Protein AF-A0A3B5M0T9-F1 (afdb_monomer)

pLDDT: mean 78.33, std 21.64, range [29.56, 98.56]

Organism: NCBI:txid32473

Secondary structure (DSSP, 8-state):
-PPP--------PPPPP--BTTB-TTTS-HHHHHHHHHHHHHHHHHHHHHHHHHHHHHHHHHHHHHHHHHHHHHHHHHHHHHHHHHHHHHHHHHHHHHHHHHHHHHHHHHHHHHHHHHHHHHHHHHHHHHHHHHHHHHHHHHHHHHHHHHHHHH---TTHHHHHHHHHHHHHHHHHHHHHHHHHHHHHHHHHHHHHHHHHHHHHHHHHHHHHHHHHHHHHHHHHHHHHHHHHHHHHHHHHHHHHHHHHHHHHHHHHHHHHHHHHHHHHHHHHHHHHHHHHHHHHHHHHHHHHHHTSTTS-HHHHHHHHHHHHHHS-SS--------------------------------------HHHHHHHHHHHHHHHHHHHHTT-----

Mean predicted aligned error: 23.21 Å

Radius of gyration: 61.76 Å; Cα contacts (8 Å, |Δi|>4): 15; chains: 1; bounding box: 121×86×179 Å

InterPro domains:
  IPR039308 Growth arrest-specific protein 8 [PTHR31543] (4-188)

Structure (mmCIF, N/CA/C/O backbone):
data_AF-A0A3B5M0T9-F1
#
_entry.id   AF-A0A3B5M0T9-F1
#
loop_
_atom_site.group_PDB
_atom_site.id
_atom_site.type_symbol
_atom_site.label_atom_id
_atom_site.label_alt_id
_atom_site.label_comp_id
_atom_site.label_asym_id
_atom_site.label_entity_id
_atom_site.label_seq_id
_atom_site.pdbx_PDB_ins_code
_atom_site.Cartn_x
_atom_site.Cartn_y
_atom_site.Cartn_z
_atom_site.occupancy
_atom_site.B_iso_or_equiv
_atom_site.auth_seq_id
_atom_site.auth_comp_id
_atom_site.auth_asym_id
_atom_site.auth_atom_id
_atom_site.pdbx_PDB_model_num
ATOM 1 N N . GLN A 1 1 ? -39.068 -48.447 24.655 1.00 39.44 1 GLN A N 1
ATOM 2 C CA . GLN A 1 1 ? -39.473 -49.274 25.814 1.00 39.44 1 GLN A CA 1
ATOM 3 C C . GLN A 1 1 ? -38.572 -48.932 26.994 1.00 39.44 1 GLN A C 1
ATOM 5 O O . GLN A 1 1 ? -37.366 -49.069 26.836 1.00 39.44 1 GLN A O 1
ATOM 10 N N . PRO A 1 2 ? -39.105 -48.484 28.140 1.00 36.34 2 PRO A N 1
ATOM 11 C CA . PRO A 1 2 ? -38.368 -48.471 29.402 1.00 36.34 2 PRO A CA 1
ATOM 12 C C . PRO A 1 2 ? -38.623 -49.786 30.171 1.00 36.34 2 PRO A C 1
ATOM 14 O O . PRO A 1 2 ? -39.721 -50.342 30.050 1.00 36.34 2 PRO A O 1
ATOM 17 N N . PRO A 1 3 ? -37.675 -50.313 30.967 1.00 46.03 3 PRO A N 1
ATOM 18 C CA . PRO A 1 3 ? -37.951 -51.479 31.792 1.00 46.03 3 PRO A CA 1
ATOM 19 C C . PRO A 1 3 ? -38.634 -51.064 33.103 1.00 46.03 3 PRO A C 1
ATOM 21 O O . PRO A 1 3 ? -38.189 -50.158 33.807 1.00 46.03 3 PRO A O 1
ATOM 24 N N . LYS A 1 4 ? -39.728 -51.766 33.414 1.00 44.84 4 LYS A N 1
ATOM 25 C CA . LYS A 1 4 ? -40.426 -51.757 34.705 1.00 44.84 4 LYS A CA 1
ATOM 26 C C . LYS A 1 4 ? -39.554 -52.436 35.769 1.00 44.84 4 LYS A C 1
ATOM 28 O O . LYS A 1 4 ? -38.930 -53.454 35.477 1.00 44.84 4 LYS A O 1
ATOM 33 N N . LYS A 1 5 ? -39.555 -51.912 36.999 1.00 39.69 5 LYS A N 1
ATOM 34 C CA . LYS A 1 5 ? -39.024 -52.598 38.187 1.00 39.69 5 LYS A CA 1
ATOM 35 C C . LYS A 1 5 ? -40.003 -52.497 39.353 1.00 39.69 5 LYS A C 1
ATOM 37 O O . LYS A 1 5 ? -40.693 -51.495 39.507 1.00 39.69 5 LYS A O 1
ATOM 42 N N . ASP A 1 6 ? -40.040 -53.590 40.100 1.00 37.34 6 ASP A N 1
ATOM 43 C CA . ASP A 1 6 ? -41.133 -54.104 40.919 1.00 37.34 6 ASP A CA 1
ATOM 44 C C . ASP A 1 6 ? -41.536 -53.282 42.150 1.00 37.34 6 ASP A C 1
ATOM 46 O O . ASP A 1 6 ? -40.709 -52.732 42.881 1.00 37.34 6 ASP A O 1
ATOM 50 N N . GLU A 1 7 ? -42.841 -53.311 42.427 1.00 42.09 7 GLU A N 1
ATOM 51 C CA . GLU A 1 7 ? -43.464 -52.834 43.658 1.00 42.09 7 GLU A CA 1
ATOM 52 C C . GLU A 1 7 ? -43.089 -53.729 44.852 1.00 42.09 7 GLU A C 1
ATOM 54 O O . GLU A 1 7 ? -43.597 -54.839 45.022 1.00 42.09 7 GLU A O 1
ATOM 59 N N . LYS A 1 8 ? -42.246 -53.215 45.753 1.00 40.34 8 LYS A N 1
ATOM 60 C CA . LYS A 1 8 ? -42.152 -53.710 47.134 1.00 40.34 8 LYS A CA 1
ATOM 61 C C . LYS A 1 8 ? -43.022 -52.845 48.046 1.00 40.34 8 LYS A C 1
ATOM 63 O O . LYS A 1 8 ? -42.644 -51.730 48.397 1.00 40.34 8 LYS A O 1
ATOM 68 N N . LYS A 1 9 ? -44.160 -53.397 48.487 1.00 43.31 9 LYS A N 1
ATOM 69 C CA . LYS A 1 9 ? -44.958 -52.890 49.618 1.00 43.31 9 LYS A CA 1
ATOM 70 C C . LYS A 1 9 ? -44.089 -52.832 50.883 1.00 43.31 9 LYS A C 1
ATOM 72 O O . LYS A 1 9 ? -43.804 -53.866 51.486 1.00 43.31 9 LYS A O 1
ATOM 77 N N . LYS A 1 10 ? -43.689 -51.628 51.302 1.00 36.34 10 LYS A N 1
ATOM 78 C CA . LYS A 1 10 ? -43.178 -51.353 52.654 1.00 36.34 10 LYS A CA 1
ATOM 79 C C . LYS A 1 10 ? -44.333 -50.896 53.549 1.00 36.34 10 LYS A C 1
ATOM 81 O O . LYS A 1 10 ? -45.145 -50.069 53.143 1.00 36.34 10 LYS A O 1
ATOM 86 N N . LYS A 1 11 ? -44.394 -51.483 54.750 1.00 38.44 11 LYS A N 1
ATOM 87 C CA . LYS A 1 11 ? -45.299 -51.135 55.854 1.00 38.44 11 LYS A CA 1
ATOM 88 C C . LYS A 1 11 ? -45.289 -49.623 56.103 1.00 38.44 11 LYS A C 1
ATOM 90 O O . LYS A 1 11 ? -44.222 -49.019 56.109 1.00 38.44 11 LYS A O 1
ATOM 95 N N . ALA A 1 12 ? -46.472 -49.057 56.341 1.00 41.97 12 ALA A N 1
ATOM 96 C CA . ALA A 1 12 ? -46.641 -47.701 56.843 1.00 41.97 12 ALA A CA 1
ATOM 97 C C . ALA A 1 12 ? -46.061 -47.622 58.262 1.00 41.97 12 ALA A C 1
ATOM 99 O O . ALA A 1 12 ? -46.715 -47.966 59.243 1.00 41.97 12 ALA A O 1
ATOM 100 N N . GLU A 1 13 ? -44.793 -47.243 58.343 1.00 41.12 13 GLU A N 1
ATOM 101 C CA . GLU A 1 13 ? -44.159 -46.789 59.570 1.00 41.12 13 GLU A CA 1
ATOM 102 C C . GLU A 1 13 ? -44.749 -45.410 59.881 1.00 41.12 13 GLU A C 1
ATOM 104 O O . GLU A 1 13 ? -44.793 -44.536 59.008 1.00 41.12 13 GLU A O 1
ATOM 109 N N . ALA A 1 14 ? -45.330 -45.266 61.074 1.00 46.41 14 ALA A N 1
ATOM 110 C CA . ALA A 1 14 ? -45.987 -44.044 61.510 1.00 46.41 14 ALA A CA 1
ATOM 111 C C . ALA A 1 14 ? -45.016 -42.871 61.334 1.00 46.41 14 ALA A C 1
ATOM 113 O O . ALA A 1 14 ? -43.938 -42.860 61.927 1.00 46.41 14 ALA A O 1
ATOM 114 N N . LYS A 1 15 ? -45.383 -41.915 60.469 1.00 50.50 15 LYS A N 1
ATOM 115 C CA . LYS A 1 15 ? -44.594 -40.702 60.260 1.00 50.50 15 LYS A CA 1
ATOM 116 C C . LYS A 1 15 ? -44.377 -40.044 61.628 1.00 50.50 15 LYS A C 1
ATOM 118 O O . LYS A 1 15 ? -45.368 -39.881 62.347 1.00 50.50 15 LYS A O 1
ATOM 123 N N . PRO A 1 16 ? -43.136 -39.674 61.990 1.00 50.69 16 PRO A N 1
ATOM 124 C CA . PRO A 1 16 ? -42.907 -38.876 63.185 1.00 50.69 16 PRO A CA 1
ATOM 125 C C . PRO A 1 16 ? -43.795 -37.626 63.110 1.00 50.69 16 PRO A C 1
ATOM 127 O O . PRO A 1 16 ? -44.024 -37.123 62.001 1.00 50.69 16 PRO A O 1
ATOM 130 N N . PRO A 1 17 ? -44.348 -37.159 64.243 1.00 48.53 17 PRO A N 1
ATOM 131 C CA . PRO A 1 17 ? -45.234 -36.005 64.252 1.00 48.53 17 PRO A CA 1
ATOM 132 C C . PRO A 1 17 ? -44.528 -34.842 63.556 1.00 48.53 17 PRO A C 1
ATOM 134 O O . PRO A 1 17 ? -43.389 -34.512 63.887 1.00 48.53 17 PRO A O 1
ATOM 137 N N . THR A 1 18 ? -45.174 -34.277 62.533 1.00 52.78 18 THR A N 1
ATOM 138 C CA . THR A 1 18 ? -44.643 -33.126 61.804 1.00 52.78 18 THR A CA 1
ATOM 139 C C . THR A 1 18 ? -44.602 -31.949 62.769 1.00 52.78 18 THR A C 1
ATOM 141 O O . THR A 1 18 ? -45.616 -31.295 62.996 1.00 52.78 18 THR A O 1
ATOM 144 N N . LEU A 1 19 ? -43.439 -31.728 63.371 1.00 52.44 19 LEU A N 1
ATOM 145 C CA . LEU A 1 19 ? -43.181 -30.594 64.242 1.00 52.44 19 LEU A CA 1
ATOM 146 C C . LEU A 1 19 ? -43.161 -29.334 63.380 1.00 52.44 19 LEU A C 1
ATOM 148 O O . LEU A 1 19 ? -42.317 -29.185 62.497 1.00 52.44 19 LEU A O 1
ATOM 152 N N . ILE A 1 20 ? -44.095 -28.429 63.644 1.00 56.22 20 ILE A N 1
ATOM 153 C CA . ILE A 1 20 ? -44.078 -27.074 63.101 1.00 56.22 20 ILE A CA 1
ATOM 154 C C . ILE A 1 20 ? -43.454 -26.206 64.195 1.00 56.22 20 ILE A C 1
ATOM 156 O O . ILE A 1 20 ? -44.037 -26.059 65.264 1.00 56.22 20 ILE A O 1
ATOM 160 N N . ASN A 1 21 ? -42.237 -25.698 63.972 1.00 55.41 21 ASN A N 1
ATOM 161 C CA . ASN A 1 21 ? -41.484 -24.908 64.963 1.00 55.41 21 ASN A CA 1
ATOM 162 C C . ASN A 1 21 ? -41.325 -25.573 66.355 1.00 55.41 21 ASN A C 1
ATOM 164 O O . ASN A 1 21 ? -41.236 -24.887 67.367 1.00 55.41 21 ASN A O 1
ATOM 168 N N . GLY A 1 22 ? -41.266 -26.906 66.424 1.00 57.78 22 GLY A N 1
ATOM 169 C CA . GLY A 1 22 ? -41.031 -27.628 67.684 1.00 57.78 22 GLY A CA 1
ATOM 170 C C . GLY A 1 22 ? -42.269 -27.883 68.557 1.00 57.78 22 GLY A C 1
ATOM 171 O O . GLY A 1 22 ? -42.103 -28.429 69.642 1.00 57.78 22 GLY A O 1
ATOM 172 N N . LEU A 1 23 ? -43.483 -27.563 68.088 1.00 53.47 23 LEU A N 1
ATOM 173 C CA . LEU A 1 23 ? -44.752 -27.838 68.785 1.00 53.47 23 LEU A CA 1
ATOM 174 C C . LEU A 1 23 ? -45.570 -28.938 68.086 1.00 53.47 23 LEU A C 1
ATOM 176 O O . LEU A 1 23 ? -45.507 -29.100 66.860 1.00 53.47 23 LEU A O 1
ATOM 180 N N . THR A 1 24 ? -46.329 -29.707 68.877 1.00 53.75 24 THR A N 1
ATOM 181 C CA . THR A 1 24 ? -47.258 -30.737 68.378 1.00 53.75 24 THR A CA 1
ATOM 182 C C . THR A 1 24 ? -48.532 -30.101 67.823 1.00 53.75 24 THR A C 1
ATOM 184 O O . THR A 1 24 ? -48.892 -28.991 68.198 1.00 53.75 24 THR A O 1
ATOM 187 N N . LYS A 1 25 ? -49.233 -30.791 66.912 1.00 56.75 25 LYS A N 1
ATOM 188 C CA . LYS A 1 25 ? -50.404 -30.263 66.181 1.00 56.75 25 LYS A CA 1
ATOM 189 C C . LYS A 1 25 ? -51.558 -29.844 67.106 1.00 56.75 25 LYS A C 1
ATOM 191 O O . LYS A 1 25 ? -52.419 -29.075 66.687 1.00 56.75 25 LYS A O 1
ATOM 196 N N . GLU A 1 26 ? -51.567 -30.366 68.330 1.00 53.19 26 GLU A N 1
ATOM 197 C CA . GLU A 1 26 ? -52.541 -30.093 69.382 1.00 53.19 26 GLU A CA 1
ATOM 198 C C . GLU A 1 26 ? -52.205 -28.861 70.259 1.00 53.19 26 GLU A C 1
ATOM 200 O O . GLU A 1 26 ? -53.094 -28.371 70.952 1.00 53.19 26 GLU A O 1
ATOM 205 N N . GLU A 1 27 ? -50.975 -28.326 70.213 1.00 54.66 27 GLU A N 1
ATOM 206 C CA . GLU A 1 27 ? -50.502 -27.202 71.058 1.00 54.66 27 GLU A CA 1
ATOM 207 C C . GLU A 1 27 ? -50.387 -25.860 70.311 1.00 54.66 27 GLU A C 1
ATOM 209 O O . GLU A 1 27 ? -50.176 -24.815 70.925 1.00 54.66 27 GLU A O 1
ATOM 214 N N . ILE A 1 28 ? -50.529 -25.876 68.984 1.00 56.69 28 ILE A N 1
ATOM 215 C CA . ILE A 1 28 ? -50.395 -24.695 68.124 1.00 56.69 28 ILE A CA 1
ATOM 216 C C . ILE A 1 28 ? -51.735 -23.956 68.106 1.00 56.69 28 ILE A C 1
ATOM 218 O O . ILE A 1 28 ? -52.743 -24.503 67.646 1.00 56.69 28 ILE A O 1
ATOM 222 N N . SER A 1 29 ? -51.771 -22.715 68.601 1.00 72.06 29 SER A N 1
ATOM 223 C CA . SER A 1 29 ? -52.989 -21.902 68.508 1.00 72.06 29 SER A CA 1
ATOM 224 C C . SER A 1 29 ? -53.361 -21.693 67.031 1.00 72.06 29 SER A C 1
ATOM 226 O O . SER A 1 29 ? -52.497 -21.701 66.150 1.00 72.06 29 SER A O 1
ATOM 228 N N . ARG A 1 30 ? -54.654 -21.505 66.730 1.00 77.25 30 ARG A N 1
ATOM 229 C CA . ARG A 1 30 ? -55.126 -21.245 65.354 1.00 77.25 30 ARG A CA 1
ATOM 230 C C . ARG A 1 30 ? -54.330 -20.114 64.686 1.00 77.25 30 ARG A C 1
ATOM 232 O O . ARG A 1 30 ? -53.939 -20.244 63.532 1.00 77.25 30 ARG A O 1
ATOM 239 N N . GLU A 1 31 ? -54.046 -19.071 65.453 1.00 76.88 31 GLU A N 1
ATOM 240 C CA . GLU A 1 31 ? -53.288 -17.887 65.049 1.00 76.88 31 GLU A CA 1
ATOM 241 C C . GLU A 1 31 ? -51.820 -18.221 64.721 1.00 76.88 31 GLU A C 1
ATOM 243 O O . GLU A 1 31 ? -51.307 -17.830 63.680 1.00 76.88 31 GLU A O 1
ATOM 248 N N . GLN A 1 32 ? -51.163 -19.071 65.518 1.00 81.31 32 GLN A N 1
ATOM 249 C CA . GLN A 1 32 ? -49.795 -19.529 65.242 1.00 81.31 32 GLN A CA 1
ATOM 250 C C . GLN A 1 32 ? -49.684 -20.389 63.969 1.00 81.31 32 GLN A C 1
ATOM 252 O O . GLN A 1 32 ? -48.654 -20.364 63.285 1.00 81.31 32 GLN A O 1
ATOM 257 N N . ILE A 1 33 ? -50.729 -21.159 63.641 1.00 81.12 33 ILE A N 1
ATOM 258 C CA . ILE A 1 33 ? -50.804 -21.917 62.382 1.00 81.12 33 ILE A CA 1
ATOM 259 C C . ILE A 1 33 ? -51.010 -20.963 61.202 1.00 81.12 33 ILE A C 1
ATOM 261 O O . ILE A 1 33 ? -50.338 -21.120 60.181 1.00 81.12 33 ILE A O 1
ATOM 265 N N . GLU A 1 34 ? -51.912 -19.988 61.329 1.00 83.50 34 GLU A N 1
ATOM 266 C CA . GLU A 1 34 ? -52.160 -18.964 60.305 1.00 83.50 34 GLU A CA 1
ATOM 267 C C . GLU A 1 34 ? -50.880 -18.173 59.999 1.00 83.50 34 GLU A C 1
ATOM 269 O O . GLU A 1 34 ? -50.472 -18.097 58.838 1.00 83.50 34 GLU A O 1
ATOM 274 N N . ASP A 1 35 ? -50.160 -17.736 61.028 1.00 87.38 35 ASP A N 1
ATOM 275 C CA . ASP A 1 35 ? -48.858 -17.079 60.904 1.00 87.38 35 ASP A CA 1
ATOM 276 C C . ASP A 1 35 ? -47.802 -17.957 60.222 1.00 87.38 35 ASP A C 1
ATOM 278 O O . ASP A 1 35 ? -47.012 -17.488 59.400 1.00 87.38 35 ASP A O 1
ATOM 282 N N . HIS A 1 36 ? -47.757 -19.254 60.540 1.00 85.06 36 HIS A N 1
ATOM 283 C CA . HIS A 1 36 ? -46.824 -20.169 59.882 1.00 85.06 36 HIS A CA 1
ATOM 284 C C . HIS A 1 36 ? -47.163 -20.360 58.398 1.00 85.06 36 HIS A C 1
ATOM 286 O O . HIS A 1 36 ? -46.260 -20.417 57.563 1.00 85.06 36 HIS A O 1
ATOM 292 N N . VAL A 1 37 ? -48.453 -20.411 58.054 1.00 88.31 37 VAL A N 1
ATOM 293 C CA . VAL A 1 37 ? -48.914 -20.463 56.659 1.00 88.31 37 VAL A CA 1
ATOM 294 C C . VAL A 1 37 ? -48.523 -19.190 55.909 1.00 88.31 37 VAL A C 1
ATOM 296 O O . VAL A 1 37 ? -48.072 -19.292 54.767 1.00 88.31 37 VAL A O 1
ATOM 299 N N . VAL A 1 38 ? -48.647 -18.015 56.533 1.00 92.88 38 VAL A N 1
ATOM 300 C CA . VAL A 1 38 ? -48.201 -16.740 55.948 1.00 92.88 38 VAL A CA 1
ATOM 301 C C . VAL A 1 38 ? -46.690 -16.757 55.713 1.00 92.88 38 VAL A C 1
ATOM 303 O O . VAL A 1 38 ? -46.263 -16.585 54.572 1.00 92.88 38 VAL A O 1
ATOM 306 N N . ARG A 1 39 ? -45.883 -17.102 56.727 1.00 91.12 39 ARG A N 1
ATOM 307 C CA . ARG A 1 39 ? -44.417 -17.199 56.583 1.00 91.12 39 ARG A CA 1
ATOM 308 C C . ARG A 1 39 ? -43.992 -18.159 55.472 1.00 91.12 39 ARG A C 1
ATOM 310 O O . ARG A 1 39 ? -43.078 -17.853 54.714 1.00 91.12 39 ARG A O 1
ATOM 317 N N . LEU A 1 40 ? -44.643 -19.316 55.348 1.00 92.94 40 LEU A N 1
ATOM 318 C CA . LEU A 1 40 ? -44.335 -20.277 54.283 1.00 92.94 40 LEU A CA 1
ATOM 319 C C . LEU A 1 40 ? -44.684 -19.745 52.888 1.00 92.94 40 LEU A C 1
ATOM 321 O O . LEU A 1 40 ? -43.959 -20.040 51.939 1.00 92.94 40 LEU A O 1
ATOM 325 N N . ARG A 1 41 ? -45.769 -18.973 52.748 1.00 94.81 41 ARG A N 1
ATOM 326 C CA . ARG A 1 41 ? -46.121 -18.318 51.477 1.00 94.81 41 ARG A CA 1
ATOM 327 C C . ARG A 1 41 ? -45.097 -17.258 51.108 1.00 94.81 41 ARG A C 1
ATOM 329 O O . ARG A 1 41 ? -44.610 -17.275 49.988 1.00 94.81 41 ARG A O 1
ATOM 336 N N . GLU A 1 42 ? -44.704 -16.425 52.065 1.00 94.69 42 GLU A N 1
ATOM 337 C CA . GLU A 1 42 ? -43.664 -15.417 51.853 1.00 94.69 42 GLU A CA 1
ATOM 338 C C . GLU A 1 42 ? -42.322 -16.043 51.462 1.00 94.69 42 GLU A C 1
ATOM 340 O O . GLU A 1 42 ? -41.666 -15.561 50.546 1.00 94.69 42 GLU A O 1
ATOM 345 N N . VAL A 1 43 ? -41.906 -17.132 52.122 1.00 94.81 43 VAL A N 1
ATOM 346 C CA . VAL A 1 43 ? -40.688 -17.865 51.735 1.00 94.81 43 VAL A CA 1
ATOM 347 C C . VAL A 1 43 ? -40.832 -18.441 50.326 1.00 94.81 43 VAL A C 1
ATOM 349 O O . VAL A 1 43 ? -39.910 -18.319 49.530 1.00 94.81 43 VAL A O 1
ATOM 352 N N . LEU A 1 44 ? -41.982 -19.030 49.987 1.00 95.38 44 LEU A N 1
ATOM 353 C CA . LEU A 1 44 ? -42.216 -19.578 48.651 1.00 95.38 44 LEU A CA 1
ATOM 354 C C . LEU A 1 44 ? -42.177 -18.498 47.562 1.00 95.38 44 LEU A C 1
ATOM 356 O O . LEU A 1 44 ? -41.647 -18.751 46.481 1.00 95.38 44 LEU A O 1
ATOM 360 N N . ASP A 1 45 ? -42.752 -17.328 47.827 1.00 94.94 45 ASP A N 1
ATOM 361 C CA . ASP A 1 45 ? -42.770 -16.219 46.877 1.00 94.94 45 ASP A CA 1
ATOM 362 C C . ASP A 1 45 ? -41.373 -15.596 46.729 1.00 94.94 45 ASP A C 1
ATOM 364 O O . ASP A 1 45 ? -40.925 -15.429 45.595 1.00 94.94 45 ASP A O 1
ATOM 368 N N . ARG A 1 46 ? -40.609 -15.433 47.820 1.00 96.00 46 ARG A N 1
ATOM 369 C CA . ARG A 1 46 ? -39.182 -15.051 47.756 1.00 96.00 46 ARG A CA 1
ATOM 370 C C . ARG A 1 46 ? -38.348 -16.035 46.929 1.00 96.00 46 ARG A C 1
ATOM 372 O O . ARG A 1 46 ? -37.633 -15.632 46.021 1.00 96.00 46 ARG A O 1
ATOM 379 N N . GLU A 1 47 ? -38.497 -17.338 47.159 1.00 94.94 47 GLU A N 1
ATOM 380 C CA . GLU A 1 47 ? -37.793 -18.384 46.393 1.00 94.94 47 GLU A CA 1
ATOM 381 C C . GLU A 1 47 ? -38.176 -18.387 44.898 1.00 94.94 47 GLU A C 1
ATOM 383 O O . GLU A 1 47 ? -37.382 -18.747 44.020 1.00 94.94 47 GLU A O 1
ATOM 388 N N . ARG A 1 48 ? -39.417 -18.003 44.568 1.00 95.94 48 ARG A N 1
ATOM 389 C CA . ARG A 1 48 ? -39.857 -17.831 43.174 1.00 95.94 48 ARG A CA 1
ATOM 390 C C . ARG A 1 48 ? -39.225 -16.601 42.536 1.00 95.94 48 ARG A C 1
ATOM 392 O O . ARG A 1 48 ? -38.799 -16.696 41.383 1.00 95.94 48 ARG A O 1
ATOM 399 N N . GLU A 1 49 ? -39.165 -15.490 43.262 1.00 95.75 49 GLU A N 1
ATOM 400 C CA . GLU A 1 49 ? -38.516 -14.251 42.827 1.00 95.75 49 GLU A CA 1
ATOM 401 C C . GLU A 1 49 ? -37.018 -14.467 42.598 1.00 95.75 49 GLU A C 1
ATOM 403 O O . GLU A 1 49 ? -36.515 -14.131 41.528 1.00 95.75 49 GLU A O 1
ATOM 408 N N . GLU A 1 50 ? -36.326 -15.133 43.524 1.00 94.81 50 GLU A N 1
ATOM 409 C CA . GLU A 1 50 ? -34.906 -15.469 43.383 1.00 94.81 50 GLU A CA 1
ATOM 410 C C . GLU A 1 50 ? -34.653 -16.360 42.164 1.00 94.81 50 GLU A C 1
ATOM 412 O O . GLU A 1 50 ? -33.773 -16.080 41.348 1.00 94.81 50 GLU A O 1
ATOM 417 N N . ARG A 1 51 ? -35.465 -17.405 41.962 1.00 95.31 51 ARG A N 1
ATOM 418 C CA . ARG A 1 51 ? -35.351 -18.258 40.768 1.00 95.31 51 ARG A CA 1
ATOM 419 C C . ARG A 1 51 ? -35.549 -17.464 39.477 1.00 95.31 51 ARG A C 1
ATOM 421 O O . ARG A 1 51 ? -34.837 -17.712 38.505 1.00 95.31 51 ARG A O 1
ATOM 428 N N . ASN A 1 52 ? -36.524 -16.556 39.450 1.00 97.69 52 ASN A N 1
ATOM 429 C CA . ASN A 1 52 ? -36.774 -15.691 38.299 1.00 97.69 52 ASN A CA 1
ATOM 430 C C . ASN A 1 52 ? -35.574 -14.765 38.043 1.00 97.69 52 ASN A C 1
ATOM 432 O O . ASN A 1 52 ? -35.084 -14.690 36.919 1.00 97.69 52 ASN A O 1
ATOM 436 N N . TYR A 1 53 ? -35.032 -14.160 39.098 1.00 97.88 53 TYR A N 1
ATOM 437 C CA . TYR A 1 53 ? -33.844 -13.319 39.020 1.00 97.88 53 TYR A CA 1
ATOM 438 C C . TYR A 1 53 ? -32.637 -14.072 38.438 1.00 97.88 53 TYR A C 1
ATOM 440 O O . TYR A 1 53 ? -32.040 -13.627 37.457 1.00 97.88 53 TYR A O 1
ATOM 448 N N . PHE A 1 54 ? -32.313 -15.258 38.964 1.00 97.06 54 PHE A N 1
ATOM 449 C CA . PHE A 1 54 ? -31.191 -16.056 38.453 1.00 97.06 54 PHE A CA 1
ATOM 450 C C . PHE A 1 54 ? -31.415 -16.563 37.025 1.00 97.06 54 PHE A C 1
ATOM 452 O O . PHE A 1 54 ? -30.457 -16.718 36.267 1.00 97.06 54 PHE A O 1
ATOM 459 N N . GLN A 1 55 ? -32.668 -16.814 36.639 1.00 97.56 55 GLN A N 1
ATOM 460 C CA . GLN A 1 55 ? -33.024 -17.143 35.261 1.00 97.56 55 GLN A CA 1
ATOM 461 C C . GLN A 1 55 ? -32.694 -15.979 34.318 1.00 97.56 55 GLN A C 1
ATOM 463 O O . GLN A 1 55 ? -32.016 -16.199 33.316 1.00 97.56 55 GLN A O 1
ATOM 468 N N . LEU A 1 56 ? -33.120 -14.759 34.658 1.00 97.75 56 LEU A N 1
ATOM 469 C CA . LEU A 1 56 ? -32.846 -13.562 33.861 1.00 97.75 56 LEU A CA 1
ATOM 470 C C . LEU A 1 56 ? -31.346 -13.271 33.764 1.00 97.75 56 LEU A C 1
ATOM 472 O O . LEU A 1 56 ? -30.850 -12.986 32.676 1.00 97.75 56 LEU A O 1
ATOM 476 N N . GLU A 1 57 ? -30.609 -13.397 34.869 1.00 97.75 57 GLU A N 1
ATOM 477 C CA . GLU A 1 57 ? -29.154 -13.214 34.854 1.00 97.75 57 GLU A CA 1
ATOM 478 C C . GLU A 1 57 ? -28.450 -14.279 34.005 1.00 97.75 57 GLU A C 1
ATOM 480 O O . GLU A 1 57 ? -27.543 -13.958 33.235 1.00 97.75 57 GLU A O 1
ATOM 485 N N . ARG A 1 58 ? -28.902 -15.538 34.044 1.00 97.62 58 ARG A N 1
ATOM 486 C CA . ARG A 1 58 ? -28.377 -16.573 33.145 1.00 97.62 58 ARG A CA 1
ATOM 487 C C . ARG A 1 58 ? -28.649 -16.242 31.680 1.00 97.62 58 ARG A C 1
ATOM 489 O O . ARG A 1 58 ? -27.734 -16.365 30.869 1.00 97.62 58 ARG A O 1
ATOM 496 N N . ASP A 1 59 ? -29.871 -15.845 31.340 1.00 98.25 59 ASP A N 1
ATOM 497 C CA . ASP A 1 59 ? -30.251 -15.544 29.955 1.00 98.25 59 ASP A CA 1
ATOM 498 C C . ASP A 1 59 ? -29.479 -14.321 29.432 1.00 98.25 59 ASP A C 1
ATOM 500 O O . ASP A 1 59 ? -29.004 -14.309 28.295 1.00 98.25 59 ASP A O 1
ATOM 504 N N . LYS A 1 60 ? -29.240 -13.333 30.299 1.00 98.25 60 LYS A N 1
ATOM 505 C CA . LYS A 1 60 ? -28.379 -12.180 30.021 1.00 98.25 60 LYS A CA 1
ATOM 506 C C . LYS A 1 60 ? -26.933 -12.599 29.755 1.00 98.25 60 LYS A C 1
ATOM 508 O O . LYS A 1 60 ? -26.386 -12.236 28.714 1.00 98.25 60 LYS A O 1
ATOM 513 N N . ILE A 1 61 ? -26.329 -13.409 30.629 1.00 98.06 61 ILE A N 1
ATOM 514 C CA . ILE A 1 61 ? -24.968 -13.940 30.429 1.00 98.06 61 ILE A CA 1
ATOM 515 C C . ILE A 1 61 ? -24.883 -14.763 29.137 1.00 98.06 6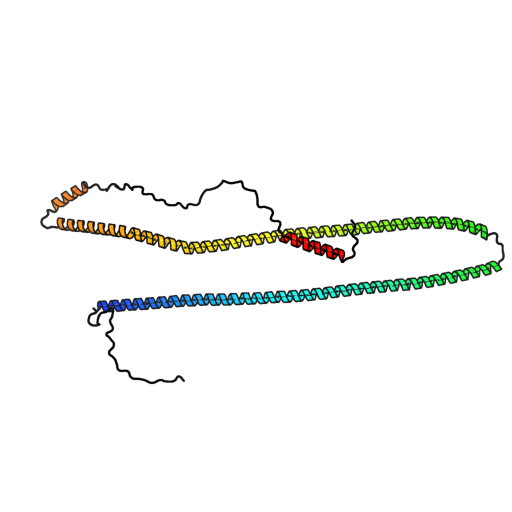1 ILE A C 1
ATOM 517 O O . ILE A 1 61 ? -23.910 -14.640 28.391 1.00 98.06 61 ILE A O 1
ATOM 521 N N . GLN A 1 62 ? -25.899 -15.576 28.847 1.00 98.19 62 GLN A N 1
ATOM 522 C CA . GLN A 1 62 ? -25.969 -16.373 27.626 1.00 98.19 62 GLN A CA 1
ATOM 523 C C . GLN A 1 62 ? -26.012 -15.479 26.380 1.00 98.19 62 GLN A C 1
ATOM 525 O O . GLN A 1 62 ? -25.240 -15.704 25.449 1.00 98.19 62 GLN A O 1
ATOM 530 N N . SER A 1 63 ? -26.823 -14.417 26.388 1.00 98.25 63 SER A N 1
ATOM 531 C CA . SER A 1 63 ? -26.880 -13.452 25.283 1.00 98.25 63 SER A CA 1
ATOM 532 C C . SER A 1 63 ? -25.535 -12.756 25.052 1.00 98.25 63 SER A C 1
ATOM 534 O O . SER A 1 63 ? -25.080 -12.651 23.913 1.00 98.25 63 SER A O 1
ATOM 536 N N . PHE A 1 64 ? -24.839 -12.355 26.123 1.00 98.19 64 PHE A N 1
ATOM 537 C CA . PHE A 1 64 ? -23.510 -11.758 26.008 1.00 98.19 64 PHE A CA 1
ATOM 538 C C . PHE A 1 64 ? -22.496 -12.740 25.431 1.00 98.19 64 PHE A C 1
ATOM 540 O O . PHE A 1 64 ? -21.693 -12.355 24.578 1.00 98.19 64 PHE A O 1
ATOM 547 N N . ARG A 1 65 ? -22.546 -14.008 25.851 1.00 98.31 65 ARG A N 1
ATOM 548 C CA . ARG A 1 65 ? -21.689 -15.059 25.297 1.00 98.31 65 ARG A CA 1
ATOM 549 C C . ARG A 1 65 ? -21.948 -15.247 23.804 1.00 98.31 65 ARG A C 1
ATOM 551 O O . ARG A 1 65 ? -21.001 -15.199 23.031 1.00 98.31 65 ARG A O 1
ATOM 558 N N . GLU A 1 66 ? -23.204 -15.371 23.388 1.00 98.56 66 GLU A N 1
ATOM 559 C CA . GLU A 1 66 ? -23.568 -15.553 21.977 1.00 98.56 66 GLU A CA 1
ATOM 560 C C . GLU A 1 66 ? -23.137 -14.371 21.100 1.00 98.56 66 GLU A C 1
ATOM 562 O O . GLU A 1 66 ? -22.599 -14.568 20.007 1.00 98.56 66 GLU A O 1
ATOM 567 N N . VAL A 1 67 ? -23.323 -13.139 21.584 1.00 98.38 67 VAL A N 1
ATOM 568 C CA . VAL A 1 67 ? -22.852 -11.931 20.890 1.00 98.38 67 VAL A CA 1
ATOM 569 C C . VAL A 1 67 ? -21.329 -11.935 20.774 1.00 98.38 67 VAL A C 1
ATOM 571 O O . VAL A 1 67 ? -20.798 -11.659 19.697 1.00 98.38 67 VAL A O 1
ATOM 574 N N . THR A 1 68 ? -20.626 -12.280 21.853 1.00 97.81 68 THR A N 1
ATOM 575 C CA . THR A 1 68 ? -19.157 -12.323 21.875 1.00 97.81 68 THR A CA 1
ATOM 576 C C . THR A 1 68 ? -18.618 -13.393 20.930 1.00 97.81 68 THR A C 1
ATOM 578 O O . THR A 1 68 ? -17.724 -13.108 20.137 1.00 97.81 68 THR A O 1
ATOM 581 N N . ASP A 1 69 ? -19.195 -14.594 20.943 1.00 98.44 69 ASP A N 1
ATOM 582 C CA . ASP A 1 69 ? -18.795 -15.699 20.069 1.00 98.44 69 ASP A CA 1
ATOM 583 C C . ASP A 1 69 ? -19.031 -15.349 18.595 1.00 98.44 69 ASP A C 1
ATOM 585 O O . ASP A 1 69 ? -18.169 -15.591 17.743 1.00 98.44 69 ASP A O 1
ATOM 589 N N . ARG A 1 70 ? -20.166 -14.704 18.285 1.00 98.44 70 ARG A N 1
ATOM 590 C CA . ARG A 1 70 ? -20.455 -14.207 16.935 1.00 98.44 70 ARG A CA 1
ATOM 591 C C . ARG A 1 70 ? -19.423 -13.175 16.493 1.00 98.44 70 ARG A C 1
ATOM 593 O O . ARG A 1 70 ? -18.859 -13.316 15.412 1.00 98.44 70 ARG A O 1
ATOM 600 N N . LYS A 1 71 ? -19.144 -12.174 17.332 1.00 98.25 71 LYS A N 1
ATOM 601 C CA . LYS A 1 71 ? -18.169 -11.115 17.034 1.00 98.25 71 LYS A CA 1
ATOM 602 C C . LYS A 1 71 ? -16.761 -11.667 16.864 1.00 98.25 71 LYS A C 1
ATOM 604 O O . LYS A 1 71 ? -16.059 -11.278 15.936 1.00 98.25 71 LYS A O 1
ATOM 609 N N . HIS A 1 72 ? -16.370 -12.618 17.704 1.00 97.81 72 HIS A N 1
ATOM 610 C CA . HIS A 1 72 ? -15.095 -13.304 17.564 1.00 97.81 72 HIS A CA 1
ATOM 611 C C . HIS A 1 72 ? -15.014 -14.074 16.236 1.00 97.81 72 HIS A C 1
ATOM 613 O O . HIS A 1 72 ? -14.004 -13.990 15.538 1.00 97.81 72 HIS A O 1
ATOM 619 N N . SER A 1 73 ? -16.083 -14.780 15.853 1.00 97.81 73 SER A N 1
ATOM 620 C CA . SER A 1 73 ? -16.148 -15.489 14.571 1.00 97.81 73 SER A CA 1
ATOM 621 C C . SER A 1 73 ? -16.124 -14.545 13.363 1.00 97.81 73 SER A C 1
ATOM 623 O O . SER A 1 73 ? -15.491 -14.886 12.366 1.00 97.81 73 SER A O 1
ATOM 625 N N . GLU A 1 74 ? -16.789 -13.388 13.436 1.00 98.38 74 GLU A N 1
ATOM 626 C CA . GLU A 1 74 ? -16.772 -12.349 12.391 1.00 98.38 74 GLU A CA 1
ATOM 627 C C . GLU A 1 74 ? -15.347 -11.818 12.184 1.00 98.38 74 GLU A C 1
ATOM 629 O O . GLU A 1 74 ? -14.799 -11.954 11.091 1.00 98.38 74 GLU A O 1
ATOM 634 N N . VAL A 1 75 ? -14.696 -11.343 13.253 1.00 98.25 75 VAL A N 1
ATOM 635 C CA . VAL A 1 75 ? -13.318 -10.816 13.193 1.00 98.25 75 VAL A CA 1
ATOM 636 C C . VAL A 1 75 ? -12.333 -11.881 12.707 1.00 98.25 75 VAL A C 1
ATOM 638 O O . VAL A 1 75 ? -11.443 -11.599 11.910 1.00 98.25 75 VAL A O 1
ATOM 641 N N . LYS A 1 76 ? -12.497 -13.136 13.137 1.00 98.25 76 LYS A N 1
ATOM 642 C CA . LYS A 1 76 ? -11.651 -14.245 12.678 1.00 98.25 76 LYS A CA 1
ATOM 643 C C . LYS A 1 76 ? -11.808 -14.517 11.178 1.00 98.25 76 LYS A C 1
ATOM 645 O O . LYS A 1 76 ? -10.827 -14.852 10.515 1.00 98.25 76 LYS A O 1
ATOM 650 N N . ALA A 1 77 ? -13.024 -14.405 10.644 1.00 98.31 77 ALA A N 1
ATOM 651 C CA . ALA A 1 77 ? -13.274 -14.564 9.214 1.00 98.31 77 ALA A CA 1
ATOM 652 C C . ALA A 1 77 ? -12.707 -13.385 8.405 1.00 98.31 77 ALA A C 1
ATOM 654 O O . ALA A 1 77 ? -12.083 -13.610 7.370 1.00 98.31 77 ALA A O 1
ATOM 655 N N . GLU A 1 78 ? -12.868 -12.154 8.894 1.00 98.19 78 GLU A N 1
ATOM 656 C CA . GLU A 1 78 ? -12.281 -10.950 8.290 1.00 98.19 78 GLU A CA 1
ATOM 657 C C . GLU A 1 78 ? -10.753 -11.024 8.243 1.00 98.19 78 GLU A C 1
ATOM 659 O O . GLU A 1 78 ? -10.164 -10.782 7.191 1.00 98.19 78 GLU A O 1
ATOM 664 N N . LEU A 1 79 ? -10.119 -11.453 9.338 1.00 97.81 79 LEU A N 1
ATOM 665 C CA . LEU A 1 79 ? -8.672 -11.650 9.408 1.00 97.81 79 LEU A CA 1
ATOM 666 C C . LEU A 1 79 ? -8.198 -12.657 8.354 1.00 97.81 79 LEU A C 1
ATOM 668 O O . LEU A 1 79 ? -7.277 -12.362 7.599 1.00 97.81 79 LEU A O 1
ATOM 672 N N . LYS A 1 80 ? -8.874 -13.804 8.229 1.00 98.50 80 LYS A N 1
ATOM 673 C CA . LYS A 1 80 ? -8.533 -14.815 7.216 1.00 98.50 80 LYS A CA 1
ATOM 674 C C . LYS A 1 80 ? -8.694 -14.291 5.783 1.00 98.50 80 LYS A C 1
ATOM 676 O O . LYS A 1 80 ? -7.928 -14.665 4.896 1.00 98.50 80 LYS A O 1
ATOM 681 N N . ASN A 1 81 ? -9.695 -13.447 5.538 1.00 98.12 81 ASN A N 1
ATOM 682 C CA . ASN A 1 81 ? -9.888 -12.825 4.230 1.00 98.12 81 ASN A CA 1
ATOM 683 C C . ASN A 1 81 ? -8.774 -11.818 3.919 1.00 98.12 81 ASN A C 1
ATOM 685 O O . ASN A 1 81 ? -8.286 -11.798 2.792 1.00 98.12 81 ASN A O 1
ATOM 689 N N . LEU A 1 82 ? -8.359 -11.021 4.908 1.00 98.19 82 LEU A N 1
ATOM 690 C CA . LEU A 1 82 ? -7.241 -10.085 4.774 1.00 98.19 82 LEU A CA 1
ATOM 691 C C . LEU A 1 82 ? -5.915 -10.816 4.539 1.00 98.19 82 LEU A C 1
ATOM 693 O O . LEU A 1 82 ? -5.183 -10.442 3.630 1.00 98.19 82 LEU A O 1
ATOM 697 N N . GLU A 1 83 ? -5.631 -11.885 5.286 1.00 97.88 83 GLU A N 1
ATOM 698 C CA . GLU A 1 83 ? -4.448 -12.732 5.064 1.00 97.88 83 GLU A CA 1
ATOM 699 C C . GLU A 1 83 ? -4.412 -13.281 3.637 1.00 97.88 83 GLU A C 1
ATOM 701 O O . GLU A 1 83 ? -3.391 -13.181 2.959 1.00 97.88 83 GLU A O 1
ATOM 706 N N . LYS A 1 84 ? -5.547 -13.795 3.148 1.00 98.38 84 LYS A N 1
ATOM 707 C CA . LYS A 1 84 ? -5.649 -14.284 1.773 1.00 98.38 84 LYS A CA 1
ATOM 708 C C . LYS A 1 84 ? -5.451 -13.169 0.743 1.00 98.38 84 LYS A C 1
ATOM 710 O O . LYS A 1 84 ? -4.766 -13.382 -0.246 1.00 98.38 84 LYS A O 1
ATOM 715 N N . ALA A 1 85 ? -6.024 -11.987 0.970 1.00 97.88 85 ALA A N 1
ATOM 716 C CA . ALA A 1 85 ? -5.843 -10.849 0.073 1.00 97.88 85 ALA A CA 1
ATOM 717 C C . ALA A 1 85 ? -4.371 -10.407 -0.001 1.00 97.88 85 ALA A C 1
ATOM 719 O O . ALA A 1 85 ? -3.887 -10.094 -1.085 1.00 97.88 85 ALA A O 1
ATOM 720 N N . ILE A 1 86 ? -3.653 -10.430 1.129 1.00 97.19 86 ILE A N 1
ATOM 721 C CA . ILE A 1 86 ? -2.209 -10.159 1.176 1.00 97.19 86 ILE A CA 1
ATOM 722 C C . ILE A 1 86 ? -1.434 -11.221 0.387 1.00 97.19 86 ILE A C 1
ATOM 724 O O . ILE A 1 86 ? -0.545 -10.875 -0.387 1.00 97.19 86 ILE A O 1
ATOM 728 N N . GLU A 1 87 ? -1.758 -12.503 0.561 1.00 97.81 87 GLU A N 1
ATOM 729 C CA . GLU A 1 87 ? -1.108 -13.598 -0.172 1.00 97.81 87 GLU A CA 1
ATOM 730 C C . GLU A 1 87 ? -1.347 -13.494 -1.689 1.00 97.81 87 GLU A C 1
ATOM 732 O O . GLU A 1 87 ? -0.405 -13.611 -2.479 1.00 97.81 87 GLU A O 1
ATOM 737 N N . ASP A 1 88 ? -2.586 -13.205 -2.098 1.00 97.31 88 ASP A N 1
ATOM 738 C CA . ASP A 1 88 ? -2.961 -13.011 -3.500 1.00 97.31 88 ASP A CA 1
ATOM 739 C C . ASP A 1 88 ? -2.209 -11.808 -4.109 1.00 97.31 88 ASP A C 1
ATOM 741 O O . ASP A 1 88 ? -1.643 -11.916 -5.200 1.00 97.31 88 ASP A O 1
ATOM 745 N N . ASP A 1 89 ? -2.123 -10.679 -3.398 1.00 97.69 89 ASP A N 1
ATOM 746 C CA . ASP A 1 89 ? -1.396 -9.480 -3.842 1.00 97.69 89 ASP A CA 1
ATOM 747 C C . ASP A 1 89 ? 0.120 -9.725 -3.964 1.00 97.69 89 ASP A C 1
ATOM 749 O O . ASP A 1 89 ? 0.737 -9.395 -4.982 1.00 97.69 89 ASP A O 1
ATOM 753 N N . GLN A 1 90 ? 0.722 -10.425 -2.998 1.00 96.56 90 GLN A N 1
ATOM 754 C CA . GLN A 1 90 ? 2.119 -10.863 -3.086 1.00 96.56 90 GLN A CA 1
ATOM 755 C C . GLN A 1 90 ? 2.355 -11.762 -4.308 1.00 96.56 90 GLN A C 1
ATOM 757 O O . GLN A 1 90 ? 3.337 -11.579 -5.038 1.00 96.56 90 GLN A O 1
ATOM 762 N N . ALA A 1 91 ? 1.452 -12.711 -4.575 1.00 96.94 91 ALA A N 1
ATOM 763 C CA . ALA A 1 91 ? 1.528 -13.563 -5.758 1.00 96.94 91 ALA A CA 1
ATOM 764 C C . ALA A 1 91 ? 1.416 -12.742 -7.056 1.00 96.94 91 ALA A C 1
ATOM 766 O O . ALA A 1 91 ? 2.204 -12.951 -7.988 1.00 96.94 91 ALA A O 1
ATOM 767 N N . HIS A 1 92 ? 0.506 -11.765 -7.106 1.00 97.06 92 HIS A N 1
ATOM 768 C CA . HIS A 1 92 ? 0.368 -10.833 -8.226 1.00 97.06 92 HIS A CA 1
ATOM 769 C C . HIS A 1 92 ? 1.640 -10.007 -8.452 1.00 97.06 92 HIS A C 1
ATOM 771 O O . HIS A 1 92 ? 2.125 -9.933 -9.587 1.00 97.06 92 HIS A O 1
ATOM 777 N N . HIS A 1 93 ? 2.233 -9.451 -7.395 1.00 97.81 93 HIS A N 1
ATOM 778 C CA . HIS A 1 93 ? 3.494 -8.714 -7.475 1.00 97.81 93 HIS A CA 1
ATOM 779 C C . HIS A 1 93 ? 4.639 -9.576 -8.014 1.00 97.81 93 HIS A C 1
ATOM 781 O O . HIS A 1 93 ? 5.367 -9.145 -8.913 1.00 97.81 93 HIS A O 1
ATOM 787 N N . LEU A 1 94 ? 4.770 -10.822 -7.547 1.00 97.38 94 LEU A N 1
ATOM 788 C CA . LEU A 1 94 ? 5.788 -11.753 -8.047 1.00 97.38 94 LEU A CA 1
ATOM 789 C C . LEU A 1 94 ? 5.620 -12.049 -9.543 1.00 97.38 94 LEU A C 1
ATOM 791 O O . LEU A 1 94 ? 6.611 -12.126 -10.277 1.00 97.38 94 LEU A O 1
ATOM 795 N N . VAL A 1 95 ? 4.382 -12.202 -10.017 1.00 98.56 95 VAL A N 1
ATOM 796 C CA . VAL A 1 95 ? 4.094 -12.352 -11.452 1.00 98.56 95 VAL A CA 1
ATOM 797 C C . VAL A 1 95 ? 4.456 -11.073 -12.211 1.00 98.56 95 VAL A C 1
ATOM 799 O O . VAL A 1 95 ? 5.121 -11.157 -13.245 1.00 98.56 95 VAL A O 1
ATOM 802 N N . GLY A 1 96 ? 4.107 -9.898 -11.680 1.00 97.44 96 GLY A N 1
ATOM 803 C CA . GLY A 1 96 ? 4.461 -8.599 -12.260 1.00 97.44 96 GLY A CA 1
ATOM 804 C C . GLY A 1 96 ? 5.969 -8.432 -12.453 1.00 97.44 96 GLY A C 1
ATOM 805 O O . GLY A 1 96 ? 6.419 -8.091 -13.549 1.00 97.44 96 GLY A O 1
ATOM 806 N N . ILE A 1 97 ? 6.764 -8.782 -11.438 1.00 98.00 97 ILE A N 1
ATOM 807 C CA . ILE A 1 97 ? 8.234 -8.764 -11.506 1.00 98.00 97 ILE A CA 1
ATOM 808 C C . ILE A 1 97 ? 8.748 -9.713 -12.597 1.00 98.00 97 ILE A C 1
ATOM 810 O O . ILE A 1 97 ? 9.626 -9.340 -13.378 1.00 98.00 97 ILE A O 1
ATOM 814 N N . LYS A 1 98 ? 8.200 -10.933 -12.699 1.00 98.31 98 LYS A N 1
ATOM 815 C CA . LYS A 1 98 ? 8.594 -11.896 -13.746 1.00 98.31 98 LYS A CA 1
ATOM 816 C C . LYS A 1 98 ? 8.291 -11.370 -15.149 1.00 98.31 98 LYS A C 1
ATOM 818 O O . LYS A 1 98 ? 9.146 -11.473 -16.028 1.00 98.31 98 LYS A O 1
ATOM 823 N N . VAL A 1 99 ? 7.112 -10.779 -15.354 1.00 98.56 99 VAL A N 1
ATOM 824 C CA . VAL A 1 99 ? 6.721 -10.175 -16.638 1.00 98.56 99 VAL A CA 1
ATOM 825 C C . VAL A 1 99 ? 7.625 -8.994 -16.977 1.00 98.56 99 VAL A C 1
ATOM 827 O O . VAL A 1 99 ? 8.122 -8.918 -18.098 1.00 98.56 99 VAL A O 1
ATOM 830 N N . PHE A 1 100 ? 7.892 -8.102 -16.021 1.00 98.19 100 PHE A N 1
ATOM 831 C CA . PHE A 1 100 ? 8.788 -6.963 -16.226 1.00 98.19 100 PHE A CA 1
ATOM 832 C C . PHE A 1 100 ? 10.205 -7.419 -16.594 1.00 98.19 100 PHE A C 1
ATOM 834 O O . PHE A 1 100 ? 10.773 -6.953 -17.580 1.00 98.19 100 PHE A O 1
ATOM 841 N N . LYS A 1 101 ? 10.737 -8.421 -15.883 1.00 98.31 101 LYS A N 1
ATOM 842 C CA . LYS A 1 101 ? 12.028 -9.042 -16.206 1.00 98.31 101 LYS A CA 1
ATOM 843 C C . LYS A 1 101 ? 12.048 -9.613 -17.625 1.00 98.31 101 LYS A C 1
ATOM 845 O O . LYS A 1 101 ? 13.045 -9.455 -18.325 1.00 98.31 101 LYS A O 1
ATOM 850 N N . GLN A 1 102 ? 10.970 -10.265 -18.060 1.00 98.06 102 GLN A N 1
ATOM 851 C CA . GLN A 1 102 ? 10.870 -10.798 -19.420 1.00 98.06 102 GLN A CA 1
ATOM 852 C C . GLN A 1 102 ? 10.799 -9.684 -20.473 1.00 98.06 102 GLN A C 1
ATOM 854 O O . GLN A 1 102 ? 11.473 -9.787 -21.495 1.00 98.06 102 GLN A O 1
ATOM 859 N N . LYS A 1 103 ? 10.043 -8.609 -20.218 1.00 98.50 103 LYS A N 1
ATOM 860 C CA . LYS A 1 103 ? 9.978 -7.434 -21.102 1.00 98.50 103 LYS A CA 1
ATOM 861 C C . LYS A 1 103 ? 11.34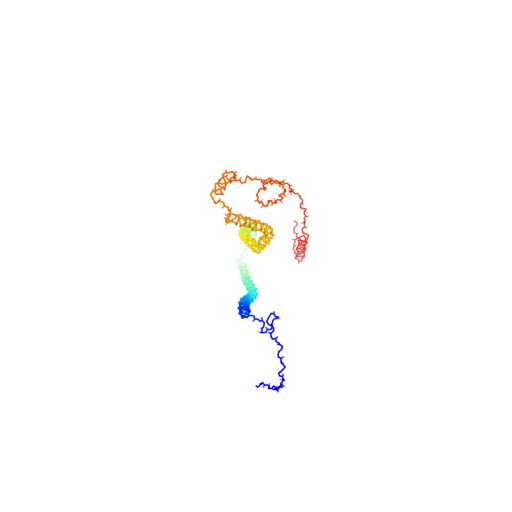4 -6.775 -21.265 1.00 98.50 103 LYS A C 1
ATOM 863 O O . LYS A 1 103 ? 11.744 -6.487 -22.383 1.00 98.50 103 LYS A O 1
ATOM 868 N N . MET A 1 104 ? 12.083 -6.613 -20.169 1.00 98.50 104 MET A N 1
ATOM 869 C CA . MET A 1 104 ? 13.428 -6.041 -20.199 1.00 98.50 104 MET A CA 1
ATOM 870 C C . MET A 1 104 ? 14.397 -6.913 -21.005 1.00 98.50 104 MET A C 1
ATOM 872 O O . MET A 1 104 ? 15.146 -6.397 -21.826 1.00 98.50 104 MET A O 1
ATOM 876 N N . LYS A 1 105 ? 14.335 -8.243 -20.842 1.00 98.25 105 LYS A N 1
ATOM 877 C CA . LYS A 1 105 ? 15.107 -9.172 -21.683 1.00 98.25 105 LYS A CA 1
ATOM 878 C C . LYS A 1 105 ? 14.755 -9.043 -23.164 1.00 98.25 105 LYS A C 1
ATOM 880 O O . LYS A 1 105 ? 15.660 -8.999 -23.983 1.00 98.25 105 LYS A O 1
ATOM 885 N N . HIS A 1 106 ? 13.465 -8.993 -23.498 1.00 98.31 106 HIS A N 1
ATOM 886 C CA . HIS A 1 106 ? 13.021 -8.863 -24.885 1.00 98.31 106 HIS A CA 1
ATOM 887 C C . HIS A 1 106 ? 13.516 -7.561 -25.520 1.00 98.31 106 HIS A C 1
ATOM 889 O O . HIS A 1 106 ? 14.089 -7.618 -26.599 1.00 98.31 106 HIS A O 1
ATOM 895 N N . LEU A 1 107 ? 13.384 -6.436 -24.810 1.00 98.50 107 LEU A N 1
ATOM 896 C CA . LEU A 1 107 ? 13.850 -5.131 -25.275 1.00 98.50 107 LEU A CA 1
ATOM 897 C C . LEU A 1 107 ? 15.367 -5.111 -25.515 1.00 98.50 107 LEU A C 1
ATOM 899 O O . LEU A 1 107 ? 15.823 -4.611 -26.536 1.00 98.50 107 LEU A O 1
ATOM 903 N N . LEU A 1 108 ? 16.155 -5.700 -24.607 1.00 98.06 108 LEU A N 1
ATOM 904 C CA . LEU A 1 108 ? 17.603 -5.832 -24.805 1.00 98.06 108 LEU A CA 1
ATOM 905 C C . LEU A 1 108 ? 17.938 -6.680 -26.038 1.00 98.06 108 LEU A C 1
ATOM 907 O O . LEU A 1 108 ? 18.829 -6.314 -26.799 1.00 98.06 108 LEU A O 1
ATOM 911 N N . CYS A 1 109 ? 17.242 -7.803 -26.236 1.00 98.19 109 CYS A N 1
ATOM 912 C CA . CYS A 1 109 ? 17.441 -8.644 -27.416 1.00 98.19 109 CYS A CA 1
ATOM 913 C C . CYS A 1 109 ? 17.056 -7.915 -28.709 1.00 98.19 109 CYS A C 1
ATOM 915 O O . CYS A 1 109 ? 17.773 -8.028 -29.694 1.00 98.19 109 CYS A O 1
ATOM 917 N N . GLU A 1 110 ? 15.954 -7.165 -28.705 1.00 98.12 110 GLU A N 1
ATOM 918 C CA . GLU A 1 110 ? 15.509 -6.371 -29.851 1.00 98.12 110 GLU A CA 1
ATOM 919 C C . GLU A 1 110 ? 16.550 -5.310 -30.218 1.00 98.12 110 GLU A C 1
ATOM 921 O O . GLU A 1 110 ? 17.023 -5.293 -31.350 1.00 98.12 110 GLU A O 1
ATOM 926 N N . HIS A 1 111 ? 16.994 -4.506 -29.247 1.00 98.25 111 HIS A N 1
ATOM 927 C CA . HIS A 1 111 ? 18.040 -3.509 -29.476 1.00 98.25 111 HIS A CA 1
ATOM 928 C C . HIS A 1 111 ? 19.351 -4.127 -29.961 1.00 98.25 111 HIS A C 1
ATOM 930 O O . HIS A 1 111 ? 19.966 -3.588 -30.877 1.00 98.25 111 HIS A O 1
ATOM 936 N N . HIS A 1 112 ? 19.776 -5.253 -29.382 1.00 98.19 112 HIS A N 1
ATOM 937 C CA . HIS A 1 112 ? 20.984 -5.941 -29.830 1.00 98.19 112 HIS A CA 1
ATOM 938 C C . HIS A 1 112 ? 20.866 -6.392 -31.289 1.00 98.19 112 HIS A C 1
ATOM 940 O O . HIS A 1 112 ? 21.767 -6.123 -32.076 1.00 98.19 112 HIS A O 1
ATOM 946 N N . ASN A 1 113 ? 19.734 -6.992 -31.663 1.00 97.00 113 ASN A N 1
ATOM 947 C CA . ASN A 1 113 ? 19.491 -7.421 -33.037 1.00 97.00 113 ASN A CA 1
ATOM 948 C C . ASN A 1 113 ? 19.497 -6.238 -34.012 1.00 97.00 113 ASN A C 1
ATOM 950 O O . ASN A 1 113 ? 20.133 -6.333 -35.054 1.00 97.00 113 ASN A O 1
ATOM 954 N N . THR A 1 114 ? 18.845 -5.121 -33.668 1.00 98.25 114 THR A N 1
ATOM 955 C CA . THR A 1 114 ? 18.841 -3.915 -34.513 1.00 98.25 114 THR A CA 1
ATOM 956 C C . THR A 1 114 ? 20.244 -3.346 -34.698 1.00 98.25 114 THR A C 1
ATOM 958 O O . THR A 1 114 ? 20.599 -2.956 -35.803 1.00 98.25 114 THR A O 1
ATOM 961 N N . VAL A 1 115 ? 21.059 -3.303 -33.639 1.00 97.94 115 VAL A N 1
ATOM 962 C CA . VAL A 1 115 ? 22.454 -2.846 -33.748 1.00 97.94 115 VAL A CA 1
ATOM 963 C C . VAL A 1 115 ? 23.248 -3.764 -34.675 1.00 97.94 115 VAL A C 1
ATOM 965 O O . VAL A 1 115 ? 23.910 -3.267 -35.576 1.00 97.94 115 VAL A O 1
ATOM 968 N N . THR A 1 116 ? 23.136 -5.083 -34.510 1.00 97.19 116 THR A N 1
ATOM 969 C CA . THR A 1 116 ? 23.836 -6.048 -35.370 1.00 97.19 116 THR A CA 1
ATOM 970 C C . THR A 1 116 ? 23.386 -5.973 -36.831 1.00 97.19 116 THR A C 1
ATOM 972 O O . THR A 1 116 ? 24.213 -6.110 -37.727 1.00 97.19 116 THR A O 1
ATOM 975 N N . GLU A 1 117 ? 22.099 -5.737 -37.090 1.00 97.62 117 GLU A N 1
ATOM 976 C CA . GLU A 1 117 ? 21.576 -5.532 -38.447 1.00 97.62 117 GLU A CA 1
ATOM 977 C C . GLU A 1 117 ? 22.158 -4.258 -39.076 1.00 97.62 117 GLU A C 1
ATOM 979 O O . GLU A 1 117 ? 22.704 -4.315 -40.173 1.00 97.62 117 GLU A O 1
ATOM 984 N N . LEU A 1 118 ? 22.162 -3.139 -38.343 1.00 97.88 118 LEU A N 1
ATOM 985 C CA . LEU A 1 118 ? 22.769 -1.888 -38.808 1.00 97.88 118 LEU A CA 1
ATOM 986 C C . LEU A 1 118 ? 24.282 -2.013 -39.037 1.00 97.88 118 LEU A C 1
ATOM 988 O O . LEU A 1 118 ? 24.803 -1.455 -39.998 1.00 97.88 118 LEU A O 1
ATOM 992 N N . GLU A 1 119 ? 25.003 -2.734 -38.176 1.00 97.88 119 GLU A N 1
ATOM 993 C CA . GLU A 1 119 ? 26.431 -3.017 -38.366 1.00 97.88 119 GLU A CA 1
ATOM 994 C C . GLU A 1 119 ? 26.674 -3.830 -39.645 1.00 97.88 119 GLU A C 1
ATOM 996 O O . GLU A 1 119 ? 27.585 -3.508 -40.408 1.00 97.88 119 GLU A O 1
ATOM 1001 N N . ALA A 1 120 ? 25.844 -4.842 -39.916 1.00 96.94 120 ALA A N 1
ATOM 1002 C CA . ALA A 1 120 ? 25.925 -5.627 -41.146 1.00 96.94 120 ALA A CA 1
ATOM 1003 C C . ALA A 1 120 ? 25.613 -4.781 -42.395 1.00 96.94 120 ALA A C 1
ATOM 1005 O O . ALA A 1 120 ? 26.326 -4.881 -43.396 1.00 96.94 120 ALA A O 1
ATOM 1006 N N . ASP A 1 121 ? 24.606 -3.908 -42.333 1.00 96.94 121 ASP A N 1
ATOM 1007 C CA . ASP A 1 121 ? 24.268 -2.976 -43.416 1.00 96.94 121 ASP A CA 1
ATOM 1008 C C . ASP A 1 121 ? 25.414 -1.990 -43.695 1.00 96.94 121 ASP A C 1
ATOM 1010 O O . ASP A 1 121 ? 25.747 -1.725 -44.850 1.00 96.94 121 ASP A O 1
ATOM 1014 N N . ILE A 1 122 ? 26.074 -1.480 -42.649 1.00 96.50 122 ILE A N 1
ATOM 1015 C CA . ILE A 1 122 ? 27.244 -0.601 -42.793 1.00 96.50 122 ILE A CA 1
ATOM 1016 C C . ILE A 1 122 ? 28.403 -1.346 -43.459 1.00 96.50 122 ILE A C 1
ATOM 1018 O O . ILE A 1 122 ? 29.004 -0.809 -44.391 1.00 96.50 122 ILE A O 1
ATOM 1022 N N . VAL A 1 123 ? 28.723 -2.561 -43.001 1.00 97.06 123 VAL A N 1
ATOM 1023 C CA . VAL A 1 123 ? 29.816 -3.364 -43.574 1.00 97.06 123 VAL A CA 1
ATOM 1024 C C . VAL A 1 123 ? 29.536 -3.663 -45.043 1.00 97.06 123 VAL A C 1
ATOM 1026 O O . VAL A 1 123 ? 30.358 -3.338 -45.890 1.00 97.06 123 VAL A O 1
ATOM 1029 N N . THR A 1 124 ? 28.345 -4.169 -45.369 1.00 96.50 124 THR A N 1
ATOM 1030 C CA . THR A 1 124 ? 27.981 -4.477 -46.762 1.00 96.50 124 THR A CA 1
ATOM 1031 C C . THR A 1 124 ? 27.979 -3.237 -47.655 1.00 96.50 124 THR A C 1
ATOM 1033 O O . THR A 1 124 ? 28.465 -3.301 -48.781 1.00 96.50 124 THR A O 1
ATOM 1036 N N . SER A 1 125 ? 27.492 -2.091 -47.168 1.00 96.50 125 SER A N 1
ATOM 1037 C CA . SER A 1 125 ? 27.564 -0.832 -47.916 1.00 96.50 125 SER A CA 1
ATOM 1038 C C . SER A 1 125 ? 29.001 -0.346 -48.108 1.00 96.50 125 SER A C 1
ATOM 1040 O O . SER A 1 125 ? 29.286 0.264 -49.133 1.00 96.50 125 SER A O 1
ATOM 1042 N N . THR A 1 126 ? 29.886 -0.569 -47.136 1.00 95.31 126 THR A N 1
ATOM 1043 C CA . THR A 1 126 ? 31.297 -0.171 -47.229 1.00 95.31 126 THR A CA 1
ATOM 1044 C C . THR A 1 126 ? 32.038 -1.060 -48.221 1.00 95.31 126 THR A C 1
ATOM 1046 O O . THR A 1 126 ? 32.705 -0.525 -49.098 1.00 95.31 126 THR A O 1
ATOM 1049 N N . ASP A 1 127 ? 31.839 -2.379 -48.160 1.00 96.38 127 ASP A N 1
ATOM 1050 C CA . ASP A 1 127 ? 32.430 -3.340 -49.101 1.00 96.38 127 ASP A CA 1
ATOM 1051 C C . ASP A 1 127 ? 32.034 -3.012 -50.551 1.00 96.38 127 ASP A C 1
ATOM 1053 O O . ASP A 1 127 ? 32.881 -2.970 -51.439 1.00 96.38 127 ASP A O 1
ATOM 1057 N N . VAL A 1 128 ? 30.752 -2.701 -50.793 1.00 96.81 128 VAL A N 1
ATOM 1058 C CA . VAL A 1 128 ? 30.275 -2.287 -52.126 1.00 96.81 128 VAL A CA 1
ATOM 1059 C C . VAL A 1 128 ? 30.965 -1.003 -52.595 1.00 96.81 128 VAL A C 1
ATOM 1061 O O . VAL A 1 128 ? 31.369 -0.920 -53.753 1.00 96.81 128 VAL A O 1
ATOM 1064 N N . LEU A 1 129 ? 31.123 -0.008 -51.716 1.00 96.00 129 LEU A N 1
ATOM 1065 C CA . LEU A 1 129 ? 31.815 1.238 -52.061 1.00 96.00 129 LEU A CA 1
ATOM 1066 C C . LEU A 1 129 ? 33.315 1.020 -52.313 1.00 96.00 129 LEU A C 1
ATOM 1068 O O . LEU A 1 129 ? 33.868 1.646 -53.216 1.00 96.00 129 LEU A O 1
ATOM 1072 N N . GLU A 1 130 ? 33.973 0.142 -51.553 1.00 95.31 130 GLU A N 1
ATOM 1073 C CA . GLU A 1 130 ? 35.379 -0.225 -51.768 1.00 95.31 130 GLU A CA 1
ATOM 1074 C C . GLU A 1 130 ? 35.579 -0.964 -53.101 1.00 95.31 130 GLU A C 1
ATOM 1076 O O . GLU A 1 130 ? 36.532 -0.669 -53.831 1.00 95.31 130 GLU A O 1
ATOM 1081 N N . ASP A 1 131 ? 34.664 -1.869 -53.462 1.00 95.69 131 ASP A N 1
ATOM 1082 C CA . 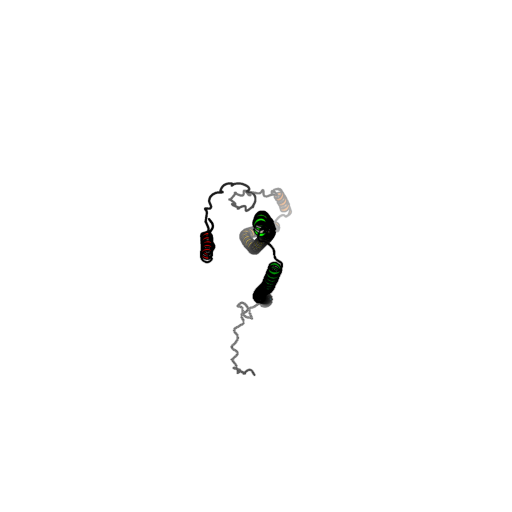ASP A 1 131 ? 34.662 -2.558 -54.757 1.00 95.69 131 ASP A CA 1
ATOM 1083 C C . ASP A 1 131 ? 34.447 -1.568 -55.917 1.00 95.69 131 ASP A C 1
ATOM 1085 O O . ASP A 1 131 ? 35.181 -1.598 -56.911 1.00 95.69 131 ASP A O 1
ATOM 1089 N N . GLU A 1 132 ? 33.481 -0.649 -55.789 1.00 96.50 132 GLU A N 1
ATOM 1090 C CA . GLU A 1 132 ? 33.231 0.415 -56.771 1.00 96.50 132 GLU A CA 1
ATOM 1091 C C . GLU A 1 132 ? 34.443 1.344 -56.927 1.00 96.50 132 GLU A C 1
ATOM 1093 O O . GLU A 1 132 ? 34.837 1.667 -58.053 1.00 96.50 132 GLU A O 1
ATOM 1098 N N . GLN A 1 133 ? 35.073 1.745 -55.818 1.00 95.31 133 GLN A N 1
ATOM 1099 C CA . GLN A 1 133 ? 36.289 2.555 -55.838 1.00 95.31 133 GLN A CA 1
ATOM 1100 C C . GLN A 1 133 ? 37.437 1.811 -56.530 1.00 95.31 133 GLN A C 1
ATOM 1102 O O . GLN A 1 133 ? 38.089 2.374 -57.410 1.00 95.31 133 GLN A O 1
ATOM 1107 N N . SER A 1 134 ? 37.658 0.543 -56.178 1.00 95.44 134 SER A N 1
ATOM 1108 C CA . SER A 1 134 ? 38.700 -0.296 -56.783 1.00 95.44 134 SER A CA 1
ATOM 1109 C C . SER A 1 134 ? 38.500 -0.441 -58.294 1.00 95.44 134 SER A C 1
ATOM 1111 O O . SER A 1 134 ? 39.462 -0.393 -59.066 1.00 95.44 134 SER A O 1
ATOM 1113 N N . GLN A 1 135 ? 37.245 -0.573 -58.734 1.00 96.31 135 GLN A N 1
ATOM 1114 C CA . GLN A 1 135 ? 36.888 -0.632 -60.149 1.00 96.31 135 GLN A CA 1
ATOM 1115 C C . GLN A 1 135 ? 37.168 0.698 -60.865 1.00 96.31 135 GLN A C 1
ATOM 1117 O O . GLN A 1 135 ? 37.801 0.697 -61.922 1.00 96.31 135 GLN A O 1
ATOM 1122 N N . LEU A 1 136 ? 36.766 1.832 -60.278 1.00 96.19 136 LEU A N 1
ATOM 1123 C CA . LEU A 1 136 ? 37.041 3.167 -60.824 1.00 96.19 136 LEU A CA 1
ATOM 1124 C C . LEU A 1 136 ? 38.543 3.454 -60.929 1.00 96.19 136 LEU A C 1
ATOM 1126 O O . LEU A 1 136 ? 38.996 3.997 -61.937 1.00 96.19 136 LEU A O 1
ATOM 1130 N N . GLU A 1 137 ? 39.326 3.077 -59.917 1.00 94.56 137 GLU A N 1
ATOM 1131 C CA . GLU A 1 137 ? 40.784 3.205 -59.949 1.00 94.56 137 GLU A CA 1
ATOM 1132 C C . GLU A 1 137 ? 41.381 2.367 -61.084 1.00 94.56 137 GLU A C 1
ATOM 1134 O O . GLU A 1 137 ? 42.192 2.874 -61.862 1.00 94.56 137 GLU A O 1
ATOM 1139 N N . ALA A 1 138 ? 40.952 1.110 -61.236 1.00 95.44 138 ALA A N 1
ATOM 1140 C CA . ALA A 1 138 ? 41.411 0.238 -62.315 1.00 95.44 138 ALA A CA 1
ATOM 1141 C C . ALA A 1 138 ? 41.081 0.803 -63.709 1.00 95.44 138 ALA A C 1
ATOM 1143 O O . ALA A 1 138 ? 41.938 0.781 -64.602 1.00 95.44 138 ALA A O 1
ATOM 1144 N N . ASP A 1 139 ? 39.873 1.340 -63.890 1.00 95.31 139 ASP A N 1
ATOM 1145 C CA . ASP A 1 139 ? 39.448 1.972 -65.140 1.00 95.31 139 ASP A CA 1
ATOM 1146 C C . ASP A 1 139 ? 40.256 3.247 -65.428 1.00 95.31 139 ASP A C 1
ATOM 1148 O O . ASP A 1 139 ? 40.758 3.409 -66.543 1.00 95.31 139 ASP A O 1
ATOM 1152 N N . LEU A 1 140 ? 40.504 4.089 -64.417 1.00 94.56 140 LEU A N 1
ATOM 1153 C CA . LE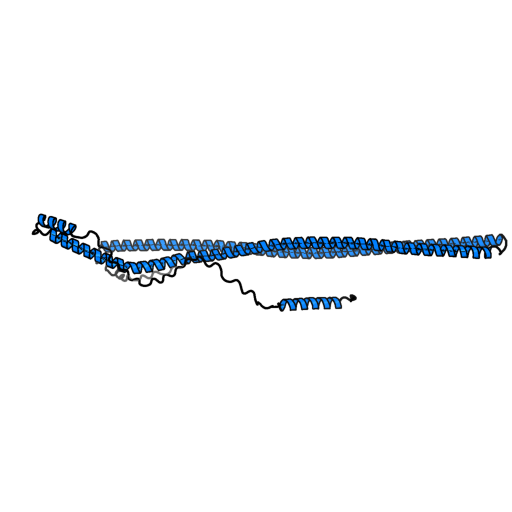U A 1 140 ? 41.355 5.277 -64.543 1.00 94.56 140 LEU A CA 1
ATOM 1154 C C . LEU A 1 140 ? 42.799 4.913 -64.914 1.00 94.56 140 LEU A C 1
ATOM 1156 O O . LEU A 1 140 ? 43.388 5.533 -65.801 1.00 94.56 140 LEU A O 1
ATOM 1160 N N . TYR A 1 141 ? 43.382 3.896 -64.272 1.00 93.81 141 TYR A N 1
ATOM 1161 C CA . TYR A 1 141 ? 44.720 3.405 -64.617 1.00 93.81 141 TYR A CA 1
ATOM 1162 C C . TYR A 1 141 ? 44.782 2.914 -66.065 1.00 93.81 141 TYR A C 1
ATOM 1164 O O . TYR A 1 141 ? 45.763 3.174 -66.768 1.00 93.81 141 TYR A O 1
ATOM 1172 N N . LYS A 1 142 ? 43.737 2.225 -66.530 1.00 94.75 142 LYS A N 1
ATOM 1173 C CA . LYS A 1 142 ? 43.633 1.740 -67.907 1.00 94.75 142 LYS A CA 1
ATOM 1174 C C . LYS A 1 142 ? 43.517 2.889 -68.910 1.00 94.75 142 LYS A C 1
ATOM 1176 O O . LYS A 1 142 ? 44.230 2.870 -69.912 1.00 94.75 142 LYS A O 1
ATOM 1181 N N . GLU A 1 143 ? 42.678 3.889 -68.635 1.00 94.44 143 GLU A N 1
ATOM 1182 C CA . GLU A 1 143 ? 42.572 5.107 -69.451 1.00 94.44 143 GLU A CA 1
ATOM 1183 C C . GLU A 1 143 ? 43.899 5.869 -69.496 1.00 94.44 143 GLU A C 1
ATOM 1185 O O . GLU A 1 143 ? 44.375 6.205 -70.579 1.00 94.44 143 GLU A O 1
ATOM 1190 N N . MET A 1 144 ? 44.550 6.073 -68.346 1.00 91.75 144 MET A N 1
ATOM 1191 C CA . MET A 1 144 ? 45.854 6.738 -68.256 1.00 91.75 144 MET A CA 1
ATOM 1192 C C . MET A 1 144 ? 46.918 6.021 -69.096 1.00 91.75 144 MET A C 1
ATOM 1194 O O . MET A 1 144 ? 47.680 6.675 -69.808 1.00 91.75 144 MET A O 1
ATOM 1198 N N . MET A 1 145 ? 46.977 4.688 -69.037 1.00 88.31 145 MET A N 1
ATOM 1199 C CA . MET A 1 145 ? 47.898 3.904 -69.866 1.00 88.31 145 MET A CA 1
ATOM 1200 C C . MET A 1 145 ? 47.555 3.999 -71.355 1.00 88.31 145 MET A C 1
ATOM 1202 O O . MET A 1 145 ? 48.467 4.104 -72.172 1.00 88.31 145 MET A O 1
ATOM 1206 N N . GLY A 1 146 ? 46.267 4.018 -71.711 1.00 89.38 146 GLY A N 1
ATOM 1207 C CA . GLY A 1 146 ? 45.813 4.267 -73.082 1.00 89.38 146 GLY A CA 1
ATOM 1208 C C . GLY A 1 146 ? 46.296 5.619 -73.605 1.00 89.38 146 GLY A C 1
ATOM 1209 O O . GLY A 1 146 ? 46.975 5.672 -74.628 1.00 89.38 146 GLY A O 1
ATOM 1210 N N . ILE A 1 147 ? 46.060 6.688 -72.838 1.00 86.81 147 ILE A N 1
ATOM 1211 C CA . ILE A 1 147 ? 46.534 8.042 -73.158 1.00 86.81 147 ILE A CA 1
ATOM 1212 C C . ILE A 1 147 ? 48.061 8.074 -73.273 1.00 86.81 147 ILE A C 1
ATOM 1214 O O . ILE A 1 147 ? 48.586 8.733 -74.163 1.00 86.81 147 ILE A O 1
ATOM 1218 N N . LEU A 1 148 ? 48.802 7.386 -72.397 1.00 81.19 148 LEU A N 1
ATOM 1219 C CA . LEU A 1 148 ? 50.267 7.357 -72.458 1.00 81.19 148 LEU A CA 1
ATOM 1220 C C . LEU A 1 148 ? 50.772 6.704 -73.751 1.00 81.19 148 LEU A C 1
ATOM 1222 O O . LEU A 1 148 ? 51.708 7.221 -74.359 1.00 81.19 148 LEU A O 1
ATOM 1226 N N . VAL A 1 149 ? 50.145 5.607 -74.181 1.00 79.94 149 VAL A N 1
ATOM 1227 C CA . VAL A 1 149 ? 50.459 4.937 -75.452 1.00 79.94 149 VAL A CA 1
ATOM 1228 C C . VAL A 1 149 ? 50.120 5.845 -76.639 1.00 79.94 149 VAL A C 1
ATOM 1230 O O . VAL A 1 149 ? 50.983 6.058 -77.486 1.00 79.94 149 VAL A O 1
ATOM 1233 N N . GLU A 1 150 ? 48.937 6.465 -76.657 1.00 75.75 150 GLU A N 1
ATOM 1234 C CA . GLU A 1 150 ? 48.531 7.434 -77.694 1.00 75.75 150 GLU A CA 1
ATOM 1235 C C . GLU A 1 150 ? 49.468 8.657 -77.745 1.00 75.75 150 GLU A C 1
ATOM 1237 O O . GLU A 1 150 ? 49.868 9.126 -78.812 1.00 75.75 150 GLU A O 1
ATOM 1242 N N . MET A 1 151 ? 49.881 9.166 -76.582 1.00 69.94 151 MET A N 1
ATOM 1243 C CA . MET A 1 151 ? 50.814 10.286 -76.463 1.00 69.94 151 MET A CA 1
ATOM 1244 C C . MET A 1 151 ? 52.212 9.903 -76.961 1.00 69.94 151 MET A C 1
ATOM 1246 O O . MET A 1 151 ? 52.854 10.693 -77.659 1.00 69.94 151 MET A O 1
ATOM 1250 N N . GLN A 1 152 ? 52.670 8.690 -76.644 1.00 63.19 152 GLN A N 1
ATOM 1251 C CA . GLN A 1 152 ? 53.933 8.130 -77.123 1.00 63.19 152 GLN A CA 1
ATOM 1252 C C . GLN A 1 152 ? 53.919 7.885 -78.642 1.00 63.19 152 GLN A C 1
ATOM 1254 O O . GLN A 1 152 ? 54.958 8.031 -79.285 1.00 63.19 152 GLN A O 1
ATOM 1259 N N . GLU A 1 153 ? 52.753 7.611 -79.231 1.00 55.47 153 GLU A N 1
ATOM 1260 C CA . GLU A 1 153 ? 52.538 7.589 -80.686 1.00 55.47 153 GLU A CA 1
ATOM 1261 C C . GLU A 1 153 ? 52.523 9.001 -81.310 1.00 55.47 153 GLU A C 1
ATOM 1263 O O . GLU A 1 153 ? 52.885 9.163 -82.476 1.00 55.47 153 GLU A O 1
ATOM 1268 N N . SER A 1 154 ? 52.172 10.038 -80.541 1.00 52.75 154 SER A N 1
ATOM 1269 C CA . SER A 1 154 ? 52.026 11.421 -81.028 1.00 52.75 154 SER A CA 1
ATOM 1270 C C . SER A 1 154 ? 53.280 12.314 -80.979 1.00 52.75 154 SER A C 1
ATOM 1272 O O . SER A 1 154 ? 53.221 13.423 -81.494 1.00 52.75 154 SER A O 1
ATOM 1274 N N . SER A 1 155 ? 54.419 11.846 -80.443 1.00 43.44 155 SER A N 1
ATOM 1275 C CA . SER A 1 155 ? 55.740 12.519 -80.481 1.00 43.44 155 SER A CA 1
ATOM 1276 C C . SER A 1 155 ? 55.764 14.023 -80.106 1.00 43.44 155 SER A C 1
ATOM 1278 O O . SER A 1 155 ? 55.567 14.856 -80.985 1.00 43.44 155 SER A O 1
ATOM 1280 N N . CYS A 1 156 ? 56.185 14.391 -78.882 1.00 43.25 156 CYS A N 1
ATOM 1281 C CA . CYS A 1 156 ? 57.376 15.255 -78.656 1.00 43.25 156 CYS A CA 1
ATOM 1282 C C . CYS A 1 156 ? 57.664 15.587 -77.168 1.00 43.25 156 CYS A C 1
ATOM 1284 O O . CYS A 1 156 ? 56.838 16.176 -76.478 1.00 43.25 156 CYS A O 1
ATOM 1286 N N . GLU A 1 157 ? 58.909 15.293 -76.775 1.00 43.53 157 GLU A N 1
ATOM 1287 C CA . GLU A 1 157 ? 59.877 16.053 -75.951 1.00 43.53 157 GLU A CA 1
ATOM 1288 C C . GLU A 1 157 ? 59.673 16.370 -74.446 1.00 43.53 157 GLU A C 1
ATOM 1290 O O . GLU A 1 157 ? 58.931 17.243 -73.997 1.00 43.53 157 GLU A O 1
ATOM 1295 N N . ASP A 1 158 ? 60.551 15.710 -73.682 1.00 52.69 158 ASP A N 1
ATOM 1296 C CA . ASP A 1 158 ? 60.769 15.623 -72.235 1.00 52.69 158 ASP A CA 1
ATOM 1297 C C . ASP A 1 158 ? 61.151 16.912 -71.474 1.00 52.69 158 ASP A C 1
ATOM 1299 O O . ASP A 1 158 ? 61.635 16.833 -70.347 1.00 52.69 158 ASP A O 1
ATOM 1303 N N . VAL A 1 159 ? 60.895 18.116 -71.993 1.00 51.69 159 VAL A N 1
ATOM 1304 C CA . VAL A 1 159 ? 61.217 19.365 -71.255 1.00 51.69 159 VAL A CA 1
ATOM 1305 C C . VAL A 1 159 ? 60.029 19.884 -70.423 1.00 51.69 159 VAL A C 1
ATOM 1307 O O . VAL A 1 159 ? 60.202 20.664 -69.488 1.00 51.69 159 VAL A O 1
ATOM 1310 N N . PHE A 1 160 ? 58.812 19.391 -70.676 1.00 49.03 160 PHE A N 1
ATOM 1311 C CA . PHE A 1 160 ? 57.607 19.786 -69.932 1.00 49.03 160 PHE A CA 1
ATOM 1312 C C . PHE A 1 160 ? 57.470 19.091 -68.561 1.00 49.03 160 PHE A C 1
ATOM 1314 O O . PHE A 1 160 ? 56.861 19.646 -67.647 1.00 49.03 160 PHE A O 1
ATOM 1321 N N . LYS A 1 161 ? 58.067 17.902 -68.385 1.00 59.19 161 LYS A N 1
ATOM 1322 C CA . LYS A 1 161 ? 57.883 17.055 -67.190 1.00 59.19 161 LYS A CA 1
ATOM 1323 C C . LYS A 1 161 ? 58.509 17.649 -65.923 1.00 59.19 161 LYS A C 1
ATOM 1325 O O . LYS A 1 161 ? 57.927 17.533 -64.849 1.00 59.19 161 LYS A O 1
ATOM 1330 N N . GLU A 1 162 ? 59.646 18.332 -66.039 1.00 51.91 162 GLU A N 1
ATOM 1331 C CA . GLU A 1 162 ? 60.415 18.788 -64.871 1.00 51.91 162 GLU A CA 1
ATOM 1332 C C . GLU A 1 162 ? 59.902 20.117 -64.284 1.00 51.91 162 GLU A C 1
ATOM 1334 O O . GLU A 1 162 ? 59.797 20.262 -63.065 1.00 51.91 162 GLU A O 1
ATOM 1339 N N . LEU A 1 163 ? 59.475 21.065 -65.133 1.00 56.50 163 LEU A N 1
ATOM 1340 C CA . LEU A 1 163 ? 58.869 22.325 -64.676 1.00 56.50 163 LEU A CA 1
ATOM 1341 C C . LEU A 1 163 ? 57.450 22.110 -64.111 1.00 56.50 163 LEU A C 1
ATOM 1343 O O . LEU A 1 163 ? 57.087 22.733 -63.110 1.00 56.50 163 LEU A O 1
ATOM 1347 N N . LEU A 1 164 ? 56.671 21.184 -64.689 1.00 60.25 164 LEU A N 1
ATOM 1348 C CA . LEU A 1 164 ? 55.378 20.765 -64.135 1.00 60.25 164 LEU A CA 1
ATOM 1349 C C . LEU A 1 164 ? 55.525 20.081 -62.777 1.00 60.25 164 LEU A C 1
ATOM 1351 O O . LEU A 1 164 ? 54.757 20.388 -61.869 1.00 60.25 164 LEU A O 1
ATOM 1355 N N . LEU A 1 165 ? 56.492 19.175 -62.604 1.00 61.19 165 LEU A N 1
ATOM 1356 C CA . LEU A 1 165 ? 56.699 18.474 -61.331 1.00 61.19 165 LEU A CA 1
ATOM 1357 C C . LEU A 1 165 ? 56.967 19.447 -60.175 1.00 61.19 165 LEU A C 1
ATOM 1359 O O . LEU A 1 165 ? 56.374 19.309 -59.108 1.00 61.19 165 LEU A O 1
ATOM 1363 N N . VAL A 1 166 ? 57.787 20.480 -60.385 1.00 65.44 166 VAL A N 1
ATOM 1364 C CA . VAL A 1 166 ? 58.070 21.478 -59.337 1.00 65.44 166 VAL A CA 1
ATOM 1365 C C . VAL A 1 166 ? 56.865 22.391 -59.076 1.00 65.44 166 VAL A C 1
ATOM 1367 O O . VAL A 1 166 ? 56.526 22.640 -57.917 1.00 65.44 166 VAL A O 1
ATOM 1370 N N . GLN A 1 167 ? 56.177 22.863 -60.122 1.00 68.19 167 GLN A N 1
ATOM 1371 C CA . GLN A 1 167 ? 54.994 23.720 -59.964 1.00 68.19 167 GLN A CA 1
ATOM 1372 C C . GLN A 1 167 ? 53.830 22.978 -59.288 1.00 68.19 167 GLN A C 1
ATOM 1374 O O . GLN A 1 167 ? 53.162 23.532 -58.412 1.00 68.19 167 GLN A O 1
ATOM 1379 N N . THR A 1 168 ? 53.610 21.714 -59.651 1.00 69.00 168 THR A N 1
ATOM 1380 C CA . THR A 1 168 ? 52.607 20.850 -59.014 1.00 69.00 168 THR A CA 1
ATOM 1381 C C . THR A 1 168 ? 52.996 20.491 -57.582 1.00 69.00 168 THR A C 1
ATOM 1383 O O . THR A 1 168 ? 52.139 20.561 -56.712 1.00 69.00 168 THR A O 1
ATOM 1386 N N . ALA A 1 169 ? 54.271 20.221 -57.280 1.00 72.50 169 ALA A N 1
ATOM 1387 C CA . ALA A 1 169 ? 54.715 19.920 -55.916 1.00 72.50 169 ALA A CA 1
ATOM 1388 C C . ALA A 1 169 ? 54.541 21.106 -54.951 1.00 72.50 169 ALA A C 1
ATOM 1390 O O . ALA A 1 169 ? 54.109 20.914 -53.814 1.00 72.50 169 ALA A O 1
ATOM 1391 N N . VAL A 1 170 ? 54.836 22.337 -55.390 1.00 75.19 170 VAL A N 1
ATOM 1392 C CA . VAL A 1 170 ? 54.621 23.542 -54.566 1.00 75.19 170 VAL A CA 1
ATOM 1393 C C . VAL A 1 170 ? 53.129 23.797 -54.345 1.00 75.19 170 VAL A C 1
ATOM 1395 O O . VAL A 1 170 ? 52.733 24.053 -53.210 1.00 75.19 170 VAL A O 1
ATOM 1398 N N . ARG A 1 171 ? 52.300 23.661 -55.391 1.00 74.12 171 ARG A N 1
ATOM 1399 C CA . ARG A 1 171 ? 50.836 23.789 -55.287 1.00 74.12 171 ARG A CA 1
ATOM 1400 C C . ARG A 1 171 ? 50.240 22.741 -54.341 1.00 74.12 171 ARG A C 1
ATOM 1402 O O . ARG A 1 171 ? 49.503 23.097 -53.426 1.00 74.12 171 ARG A O 1
ATOM 1409 N N . ASN A 1 172 ? 50.631 21.479 -54.499 1.00 79.31 172 ASN A N 1
ATOM 1410 C CA . ASN A 1 172 ? 50.155 20.389 -53.651 1.00 79.31 172 ASN A CA 1
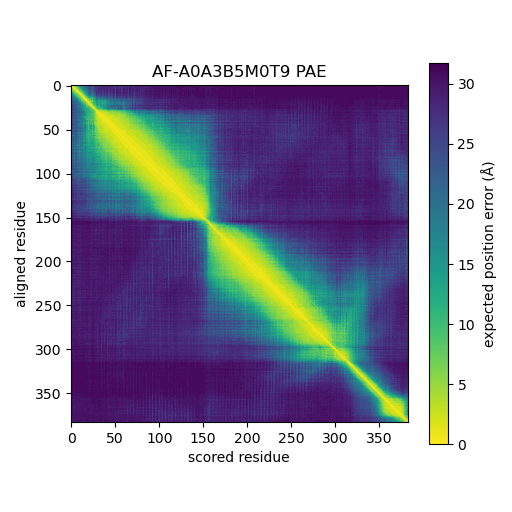ATOM 1411 C C . ASN A 1 172 ? 50.592 20.603 -52.194 1.00 79.31 172 ASN A C 1
ATOM 1413 O O . ASN A 1 172 ? 49.817 20.364 -51.277 1.00 79.31 172 ASN A O 1
ATOM 1417 N N . LYS A 1 173 ? 51.804 21.125 -51.952 1.00 81.25 173 LYS A N 1
ATOM 1418 C CA . LYS A 1 173 ? 52.271 21.455 -50.597 1.00 81.25 173 LYS A CA 1
ATOM 1419 C C . LYS A 1 173 ? 51.432 22.554 -49.937 1.00 81.25 173 LYS A C 1
ATOM 1421 O O . LYS A 1 173 ? 51.143 22.448 -48.749 1.00 81.25 173 LYS A O 1
ATOM 1426 N N . THR A 1 174 ? 51.045 23.594 -50.678 1.00 81.69 174 THR A N 1
ATOM 1427 C CA . THR A 1 174 ? 50.176 24.655 -50.140 1.00 81.69 174 THR A CA 1
ATOM 1428 C C . THR A 1 174 ? 48.749 24.170 -49.893 1.00 81.69 174 THR A C 1
ATOM 1430 O O . THR A 1 174 ? 48.165 24.527 -48.875 1.00 81.69 174 THR A O 1
ATOM 1433 N N . GLU A 1 175 ? 48.212 23.318 -50.770 1.00 85.00 175 GLU A N 1
ATOM 1434 C CA . GLU A 1 175 ? 46.880 22.721 -50.604 1.00 85.00 175 GLU A CA 1
ATOM 1435 C C . GLU A 1 175 ? 46.840 21.762 -49.407 1.00 85.00 175 GLU A C 1
ATOM 1437 O O . GLU A 1 175 ? 45.934 21.865 -48.586 1.00 85.00 175 GLU A O 1
ATOM 1442 N N . ILE A 1 176 ? 47.860 20.913 -49.227 1.00 83.56 176 ILE A N 1
ATOM 1443 C CA . ILE A 1 176 ? 47.976 20.026 -48.056 1.00 83.56 176 ILE A CA 1
ATOM 1444 C C . ILE A 1 176 ? 48.015 20.842 -46.759 1.00 83.56 176 ILE A C 1
ATOM 1446 O O . ILE A 1 176 ? 47.252 20.558 -45.843 1.00 83.56 176 ILE A O 1
ATOM 1450 N N . GLN A 1 177 ? 48.829 21.900 -46.690 1.00 86.25 177 GLN A N 1
ATOM 1451 C CA . GLN A 1 177 ? 48.898 22.755 -45.496 1.00 86.25 177 GLN A CA 1
ATOM 1452 C C . GLN A 1 177 ? 47.570 23.457 -45.187 1.00 86.25 177 GLN A C 1
ATOM 1454 O O . GLN A 1 177 ? 47.237 23.693 -44.023 1.00 86.25 177 GLN A O 1
ATOM 1459 N N . GLN A 1 178 ? 46.810 23.818 -46.222 1.00 88.69 178 GLN A N 1
ATOM 1460 C CA . GLN A 1 178 ? 45.500 24.429 -46.050 1.00 88.69 178 GLN A CA 1
ATOM 1461 C C . GLN A 1 178 ? 44.466 23.409 -45.558 1.00 88.69 178 GLN A C 1
ATOM 1463 O O . GLN A 1 178 ? 43.753 23.699 -44.597 1.00 88.69 178 GLN A O 1
ATOM 1468 N N . LEU A 1 179 ? 44.459 22.203 -46.130 1.00 88.06 179 LEU A N 1
ATOM 1469 C CA . LEU A 1 179 ? 43.603 21.096 -45.698 1.00 88.06 179 LEU A CA 1
ATOM 1470 C C . LEU A 1 179 ? 43.915 20.650 -44.262 1.00 88.06 179 LEU A C 1
ATOM 1472 O O . LEU A 1 179 ? 42.995 20.425 -43.483 1.00 88.06 179 LEU A O 1
ATOM 1476 N N . GLU A 1 180 ? 45.190 20.592 -43.868 1.00 84.56 180 GLU A N 1
ATOM 1477 C CA . GLU A 1 180 ? 45.602 20.280 -42.490 1.00 84.56 180 GLU A CA 1
ATOM 1478 C C . GLU A 1 180 ? 45.056 21.308 -41.488 1.00 84.56 180 GLU A C 1
ATOM 1480 O O . GLU A 1 180 ? 44.551 20.950 -40.421 1.00 84.56 180 GLU A O 1
ATOM 1485 N N . LYS A 1 181 ? 45.109 22.598 -41.841 1.00 91.81 181 LYS A N 1
ATOM 1486 C CA . LYS A 1 181 ? 44.569 23.679 -41.008 1.00 91.81 181 LYS A CA 1
ATOM 1487 C C . LYS A 1 181 ? 43.041 23.638 -40.929 1.00 91.81 181 LYS A C 1
ATOM 1489 O O . LYS A 1 181 ? 42.476 23.903 -39.868 1.00 91.81 181 LYS A O 1
ATOM 1494 N N . GLU A 1 182 ? 42.368 23.339 -42.036 1.00 91.88 182 GLU A N 1
ATOM 1495 C CA . GLU A 1 182 ? 40.912 23.173 -42.069 1.00 91.88 182 GLU A CA 1
ATOM 1496 C C . GLU A 1 182 ? 40.474 21.968 -41.232 1.00 91.88 182 GLU A C 1
ATOM 1498 O O . GLU A 1 182 ? 39.565 22.102 -40.414 1.00 91.88 182 GLU A O 1
ATOM 1503 N N . HIS A 1 183 ? 41.178 20.840 -41.338 1.00 89.06 183 HIS A N 1
ATOM 1504 C CA . HIS A 1 183 ? 40.941 19.657 -40.516 1.00 89.06 183 HIS A CA 1
ATOM 1505 C C . HIS A 1 183 ? 41.115 19.946 -39.015 1.00 89.06 183 HIS A C 1
ATOM 1507 O O . HIS A 1 183 ? 40.251 19.581 -38.219 1.00 89.06 183 HIS A O 1
ATOM 1513 N N . ASP A 1 184 ? 42.173 20.662 -38.614 1.00 92.69 184 ASP A N 1
ATOM 1514 C CA . ASP A 1 184 ? 42.389 21.061 -37.212 1.00 92.69 184 ASP A CA 1
ATOM 1515 C C . ASP A 1 184 ? 41.275 21.992 -36.692 1.00 92.69 184 ASP A C 1
ATOM 1517 O O . ASP A 1 184 ? 40.774 21.825 -35.576 1.00 92.69 184 ASP A O 1
ATOM 1521 N N . ASN A 1 185 ? 40.815 22.938 -37.517 1.00 93.94 185 ASN A N 1
ATOM 1522 C CA . ASN A 1 185 ? 39.685 23.804 -37.172 1.00 93.94 185 ASN A CA 1
ATOM 1523 C C . ASN A 1 185 ? 38.375 23.017 -37.022 1.00 93.94 185 ASN A C 1
ATOM 1525 O O . ASN A 1 185 ? 37.636 23.245 -36.061 1.00 93.94 185 ASN A O 1
ATOM 1529 N N . ILE A 1 186 ? 38.096 22.082 -37.937 1.00 94.12 186 ILE A N 1
ATOM 1530 C CA . ILE A 1 186 ? 36.911 21.217 -37.873 1.00 94.12 186 ILE A CA 1
ATOM 1531 C C . ILE A 1 186 ? 36.968 20.365 -36.604 1.00 94.12 186 ILE A C 1
ATOM 1533 O O . ILE A 1 186 ? 36.010 20.372 -35.832 1.00 94.12 186 ILE A O 1
ATOM 1537 N N . MET A 1 187 ? 38.104 19.722 -36.324 1.00 91.12 187 MET A N 1
ATOM 1538 C CA . MET A 1 187 ? 38.289 18.883 -35.139 1.00 91.12 187 MET A CA 1
ATOM 1539 C C . MET A 1 187 ? 38.063 19.662 -33.837 1.00 91.12 187 MET A C 1
ATOM 1541 O O . MET A 1 187 ? 37.354 19.187 -32.943 1.00 91.12 187 MET A O 1
ATOM 1545 N N . LYS A 1 188 ? 38.581 20.893 -33.745 1.00 94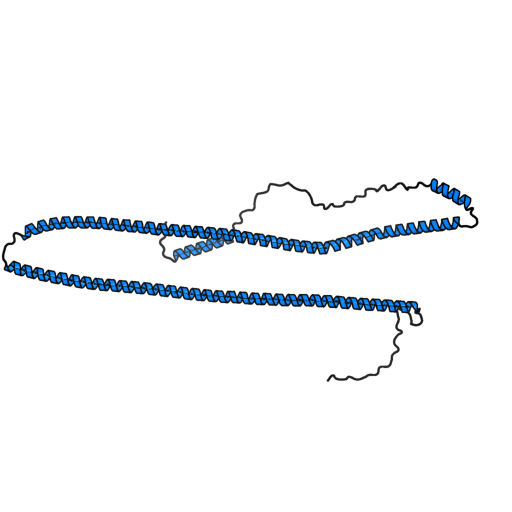.00 188 LYS A N 1
ATOM 1546 C CA . LYS A 1 188 ? 38.309 21.797 -32.616 1.00 94.00 188 LYS A CA 1
ATOM 1547 C C . LYS A 1 188 ? 36.831 22.166 -32.520 1.00 94.00 188 LYS A C 1
ATOM 1549 O O . LYS A 1 188 ? 36.273 22.105 -31.429 1.00 94.00 188 LYS A O 1
ATOM 1554 N N . SER A 1 189 ? 36.184 22.509 -33.636 1.00 94.06 189 SER A N 1
ATOM 1555 C CA . SER A 1 189 ? 34.763 22.888 -33.640 1.00 94.06 189 SER A CA 1
ATOM 1556 C C . SER A 1 189 ? 33.847 21.745 -33.186 1.00 94.06 189 SER A C 1
ATOM 1558 O O . SER A 1 189 ? 33.016 21.958 -32.306 1.00 94.06 189 SER A O 1
ATOM 1560 N N . VAL A 1 190 ? 34.075 20.521 -33.680 1.00 92.62 190 VAL A N 1
ATOM 1561 C CA . VAL A 1 190 ? 33.315 19.315 -33.309 1.00 92.62 190 VAL A CA 1
ATOM 1562 C C . VAL A 1 190 ? 33.524 18.973 -31.835 1.00 92.62 190 VAL A C 1
ATOM 1564 O O . VAL A 1 190 ? 32.578 18.605 -31.138 1.00 92.62 190 VAL A O 1
ATOM 1567 N N . THR A 1 191 ? 34.750 19.135 -31.331 1.00 91.94 191 THR A N 1
ATOM 1568 C CA . THR A 1 191 ? 35.056 18.916 -29.909 1.00 91.94 191 THR A CA 1
ATOM 1569 C C . THR A 1 191 ? 34.318 19.924 -29.024 1.00 91.94 191 THR A C 1
ATOM 1571 O O . THR A 1 191 ? 33.673 19.528 -28.054 1.00 91.94 191 THR A O 1
ATOM 1574 N N . CYS A 1 192 ? 34.342 21.212 -29.386 1.00 94.44 192 CYS A N 1
ATOM 1575 C CA . CYS A 1 192 ? 33.624 22.265 -28.665 1.00 94.44 192 CYS A CA 1
ATOM 1576 C C . CYS A 1 192 ? 32.103 22.047 -28.677 1.00 94.44 192 CYS A C 1
ATOM 1578 O O . CYS A 1 192 ? 31.452 22.193 -27.644 1.00 94.44 192 CYS A O 1
ATOM 1580 N N . GLU A 1 193 ? 31.524 21.680 -29.824 1.00 94.00 193 GLU A N 1
ATOM 1581 C CA . GLU A 1 193 ? 30.088 21.402 -29.942 1.00 94.00 193 GLU A CA 1
ATOM 1582 C C . GLU A 1 193 ? 29.681 20.198 -29.085 1.00 94.00 193 GLU A C 1
ATOM 1584 O O . GLU A 1 193 ? 28.706 20.263 -28.331 1.00 94.00 193 GLU A O 1
ATOM 1589 N N . ARG A 1 194 ? 30.479 19.123 -29.116 1.00 94.12 194 ARG A N 1
ATOM 1590 C CA . ARG A 1 194 ? 30.274 17.955 -28.254 1.00 94.12 194 ARG A CA 1
ATOM 1591 C C . ARG A 1 194 ? 30.326 18.341 -26.777 1.00 94.12 194 ARG A C 1
ATOM 1593 O O . ARG A 1 194 ? 29.459 17.911 -26.021 1.00 94.12 194 ARG A O 1
ATOM 1600 N N . GLU A 1 195 ? 31.291 19.155 -26.361 1.00 95.12 195 GLU A N 1
ATOM 1601 C CA . GLU A 1 195 ? 31.413 19.598 -24.968 1.00 95.12 195 GLU A CA 1
ATOM 1602 C C . GLU A 1 195 ? 30.203 20.435 -24.521 1.00 95.12 195 GLU A C 1
ATOM 1604 O O . GLU A 1 195 ? 29.686 20.235 -23.419 1.00 95.12 195 GLU A O 1
ATOM 1609 N N . LEU A 1 196 ? 29.705 21.331 -25.379 1.00 94.94 196 LEU A N 1
ATOM 1610 C CA . LEU A 1 196 ? 28.501 22.122 -25.104 1.00 94.94 196 LEU A CA 1
ATOM 1611 C C . LEU A 1 196 ? 27.254 21.240 -24.963 1.00 94.94 196 LEU A C 1
ATOM 1613 O O . LEU A 1 196 ? 26.479 21.432 -24.024 1.00 94.94 196 LEU A O 1
ATOM 1617 N N . LEU A 1 197 ? 27.088 20.243 -25.838 1.00 96.31 197 LEU A N 1
ATOM 1618 C CA . LEU A 1 197 ? 25.992 19.272 -25.750 1.00 96.31 197 LEU A CA 1
ATOM 1619 C C . LEU A 1 197 ? 26.052 18.466 -24.448 1.00 96.31 197 LEU A C 1
ATOM 1621 O O . LEU A 1 197 ? 25.037 18.329 -23.767 1.00 96.31 197 LEU A O 1
ATOM 1625 N N . TRP A 1 198 ? 27.236 17.978 -24.068 1.00 96.12 198 TRP A N 1
ATOM 1626 C CA . TRP A 1 198 ? 27.425 17.244 -22.813 1.00 96.12 198 TRP A CA 1
ATOM 1627 C C . TRP A 1 198 ? 27.133 18.114 -21.588 1.00 96.12 198 TRP A C 1
ATOM 1629 O O . TRP A 1 198 ? 26.432 17.666 -20.682 1.00 96.12 198 TRP A O 1
ATOM 1639 N N . LYS A 1 199 ? 27.600 19.369 -21.574 1.00 96.31 199 LYS A N 1
ATOM 1640 C CA . LYS A 1 199 ? 27.297 20.327 -20.497 1.00 96.31 199 LYS A CA 1
ATOM 1641 C C . LYS A 1 199 ? 25.801 20.594 -20.375 1.00 96.31 199 LYS A C 1
ATOM 1643 O O . LYS A 1 199 ? 25.281 20.585 -19.264 1.00 96.31 199 LYS A O 1
ATOM 1648 N N . SER A 1 200 ? 25.110 20.796 -21.497 1.00 95.62 200 SER A N 1
ATOM 1649 C CA . SER A 1 200 ? 23.659 21.009 -21.497 1.00 95.62 200 SER A CA 1
ATOM 1650 C C . SER A 1 200 ? 22.906 19.772 -21.009 1.00 95.62 200 SER A C 1
ATOM 1652 O O . SER A 1 200 ? 22.062 19.890 -20.125 1.00 95.62 200 SER A O 1
ATOM 1654 N N . HIS A 1 201 ? 23.244 18.585 -21.519 1.00 96.81 201 HIS A N 1
ATOM 1655 C CA . HIS A 1 201 ? 22.605 17.337 -21.103 1.00 96.81 201 HIS A CA 1
ATOM 1656 C C . HIS A 1 201 ? 22.804 17.063 -19.606 1.00 96.81 201 HIS A C 1
ATOM 1658 O O . HIS A 1 201 ? 21.851 16.732 -18.904 1.00 96.81 201 HIS A O 1
ATOM 1664 N N . PHE A 1 202 ? 24.029 17.237 -19.101 1.00 96.25 202 PHE A N 1
ATOM 1665 C CA . PHE A 1 202 ? 24.328 17.043 -17.683 1.00 96.25 202 PHE A CA 1
ATOM 1666 C C . PHE A 1 202 ? 23.637 18.091 -16.800 1.00 96.25 202 PHE A C 1
ATOM 1668 O O . PHE A 1 202 ? 23.134 17.748 -15.734 1.00 96.25 202 PHE A O 1
ATOM 1675 N N . GLY A 1 203 ? 23.558 19.346 -17.259 1.00 96.12 203 GLY A N 1
ATOM 1676 C CA . GLY A 1 203 ? 22.808 20.407 -16.584 1.00 96.12 203 GLY A CA 1
ATOM 1677 C C . GLY A 1 203 ? 21.326 20.064 -16.440 1.00 96.12 203 GLY A C 1
ATOM 1678 O O . GLY A 1 203 ? 20.810 20.074 -15.326 1.00 96.12 203 GLY A O 1
ATOM 1679 N N . ASN A 1 204 ? 20.677 19.658 -17.534 1.00 95.88 204 ASN A N 1
ATOM 1680 C CA . ASN A 1 204 ? 19.267 19.256 -17.524 1.00 95.88 204 ASN A CA 1
ATOM 1681 C C . ASN A 1 204 ? 19.023 18.063 -16.586 1.00 95.88 204 ASN A C 1
ATOM 1683 O O . ASN A 1 204 ? 18.091 18.083 -15.785 1.00 95.88 204 ASN A O 1
ATOM 1687 N N . LEU A 1 205 ? 19.893 17.046 -16.634 1.00 95.75 205 LEU A N 1
ATOM 1688 C CA . LEU A 1 205 ? 19.796 15.889 -15.741 1.00 95.75 205 LEU A CA 1
ATOM 1689 C C . LEU A 1 205 ? 19.951 16.298 -14.268 1.00 95.75 205 LEU A C 1
ATOM 1691 O O . LEU A 1 205 ? 19.234 15.795 -13.407 1.00 95.75 205 LEU A O 1
ATOM 1695 N N . ASN A 1 206 ? 20.865 17.222 -13.971 1.00 96.44 206 ASN A N 1
ATOM 1696 C CA . ASN A 1 206 ? 21.054 17.734 -12.618 1.00 96.44 206 ASN A CA 1
ATOM 1697 C C . ASN A 1 206 ? 19.822 18.513 -12.128 1.00 96.44 206 ASN A C 1
ATOM 1699 O O . ASN A 1 206 ? 19.407 18.344 -10.985 1.00 96.44 206 ASN A O 1
ATOM 1703 N N . GLU A 1 207 ? 19.201 19.322 -12.989 1.00 96.81 207 GLU A N 1
ATOM 1704 C CA . GLU A 1 207 ? 17.945 20.018 -12.677 1.00 96.81 207 GLU A CA 1
ATOM 1705 C C . GLU A 1 207 ? 16.784 19.044 -12.421 1.00 96.81 207 GLU A C 1
ATOM 1707 O O . GLU A 1 207 ? 16.002 19.246 -11.490 1.00 96.81 207 GLU A O 1
ATOM 1712 N N . ASP A 1 208 ? 16.679 17.967 -13.207 1.00 96.19 208 ASP A N 1
ATOM 1713 C CA . ASP A 1 208 ? 15.694 16.901 -12.994 1.00 96.19 208 ASP A CA 1
ATOM 1714 C C . ASP A 1 208 ? 15.908 16.184 -11.651 1.00 96.19 208 ASP A C 1
ATOM 1716 O O . ASP A 1 208 ? 14.943 15.937 -10.918 1.00 96.19 208 ASP A O 1
ATOM 1720 N N . ILE A 1 209 ? 17.164 15.884 -11.300 1.00 96.31 209 ILE A N 1
ATOM 1721 C CA . ILE A 1 209 ? 17.528 15.266 -10.016 1.00 96.31 209 ILE A CA 1
ATOM 1722 C C . ILE A 1 209 ? 17.164 16.193 -8.851 1.00 96.31 209 ILE A C 1
ATOM 1724 O O . ILE A 1 209 ? 16.504 15.752 -7.910 1.00 96.31 209 ILE A O 1
ATOM 1728 N N . GLU A 1 210 ? 17.534 17.472 -8.914 1.00 97.31 210 GLU A N 1
ATOM 1729 C CA . GLU A 1 210 ? 17.226 18.451 -7.861 1.00 97.31 210 GLU A CA 1
ATOM 1730 C C . GLU A 1 210 ? 15.716 18.644 -7.669 1.00 97.31 210 GLU A C 1
ATOM 1732 O O . GLU A 1 210 ? 15.225 18.744 -6.537 1.00 97.31 210 GLU A O 1
ATOM 1737 N N . ARG A 1 211 ? 14.950 18.624 -8.766 1.00 97.38 211 ARG A N 1
ATOM 1738 C CA . ARG A 1 211 ? 13.484 18.656 -8.716 1.00 97.38 211 ARG A CA 1
ATOM 1739 C C . ARG A 1 211 ? 12.921 17.418 -8.024 1.00 97.38 211 ARG A C 1
ATOM 1741 O O . ARG A 1 211 ? 12.150 17.555 -7.081 1.00 97.38 211 ARG A O 1
ATOM 1748 N N . CYS A 1 212 ? 13.366 16.227 -8.425 1.00 96.62 212 CYS A N 1
ATOM 1749 C CA . CYS A 1 212 ? 12.935 14.961 -7.827 1.00 96.62 212 CYS A CA 1
ATOM 1750 C C . CYS A 1 212 ? 13.256 14.897 -6.323 1.00 96.62 212 CYS A C 1
ATOM 1752 O O . CYS A 1 212 ? 12.420 14.491 -5.514 1.00 96.62 212 CYS A O 1
ATOM 1754 N N . ILE A 1 213 ? 14.444 15.365 -5.924 1.00 97.00 213 ILE A N 1
ATOM 1755 C CA . ILE A 1 213 ? 14.840 15.469 -4.514 1.00 97.00 213 ILE A CA 1
ATOM 1756 C C . ILE A 1 213 ? 13.922 16.436 -3.759 1.00 97.00 213 ILE A C 1
ATOM 1758 O O . ILE A 1 213 ? 13.542 16.158 -2.620 1.00 97.00 213 ILE A O 1
ATOM 1762 N N . SER A 1 214 ? 13.569 17.569 -4.365 1.00 96.94 214 SER A N 1
ATOM 1763 C CA . SER A 1 214 ? 12.673 18.555 -3.753 1.00 96.94 214 SER A CA 1
ATOM 1764 C C . SER A 1 214 ? 11.261 17.997 -3.558 1.00 96.94 214 SER A C 1
ATOM 1766 O O . SER A 1 214 ? 10.716 18.102 -2.459 1.00 96.94 214 SER A O 1
ATOM 1768 N N . ASP A 1 215 ? 10.716 17.311 -4.563 1.00 96.44 215 ASP A N 1
ATOM 1769 C CA . ASP A 1 215 ? 9.403 16.658 -4.481 1.00 96.44 215 ASP A CA 1
ATOM 1770 C C . ASP A 1 215 ? 9.390 15.557 -3.407 1.00 96.44 215 ASP A C 1
ATOM 1772 O O . ASP A 1 215 ? 8.467 15.471 -2.593 1.00 96.44 215 ASP A O 1
ATOM 1776 N N . ALA A 1 216 ? 10.451 14.745 -3.339 1.00 94.56 216 ALA A N 1
ATOM 1777 C CA . ALA A 1 216 ? 10.598 13.716 -2.312 1.00 94.56 216 ALA A CA 1
ATOM 1778 C C . ALA A 1 216 ? 10.659 14.316 -0.897 1.00 94.56 216 ALA 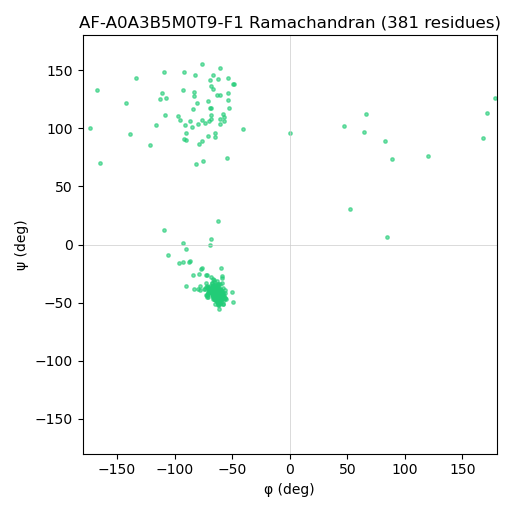A C 1
ATOM 1780 O O . ALA A 1 216 ? 10.035 13.786 0.025 1.00 94.56 216 ALA A O 1
ATOM 1781 N N . LYS A 1 217 ? 11.369 15.437 -0.714 1.00 95.75 217 LYS A N 1
ATOM 1782 C CA . LYS A 1 217 ? 11.420 16.156 0.571 1.00 95.75 217 LYS A CA 1
ATOM 1783 C C . LYS A 1 217 ? 10.037 16.650 0.998 1.00 95.75 217 LYS A C 1
ATOM 1785 O O . LYS A 1 217 ? 9.691 16.507 2.172 1.00 95.75 217 LYS A O 1
ATOM 1790 N N . GLU A 1 218 ? 9.243 17.181 0.071 1.00 95.62 218 GLU A N 1
ATOM 1791 C CA . GLU A 1 218 ? 7.884 17.650 0.371 1.00 95.62 218 GLU A CA 1
ATOM 1792 C C . GLU A 1 218 ? 6.964 16.487 0.768 1.00 95.62 218 GLU A C 1
ATOM 1794 O O . GLU A 1 218 ? 6.274 16.559 1.788 1.00 95.62 218 GLU A O 1
ATOM 1799 N N . LEU A 1 219 ? 7.025 15.363 0.045 1.00 95.31 219 LEU A N 1
ATOM 1800 C CA . LEU A 1 219 ? 6.275 14.151 0.394 1.00 95.31 219 LEU A CA 1
ATOM 1801 C C . LEU A 1 219 ? 6.648 13.616 1.784 1.00 95.31 219 LEU A C 1
ATOM 1803 O O . LEU A 1 219 ? 5.763 13.272 2.572 1.00 95.31 219 LEU A O 1
ATOM 1807 N N . ILE A 1 220 ? 7.942 13.587 2.118 1.00 94.62 220 ILE A N 1
ATOM 1808 C CA . ILE A 1 220 ? 8.422 13.180 3.448 1.00 94.62 220 ILE A CA 1
ATOM 1809 C C . ILE A 1 220 ? 7.885 14.125 4.529 1.00 94.62 220 ILE A C 1
ATOM 1811 O O . ILE A 1 220 ? 7.439 13.661 5.582 1.00 94.62 220 ILE A O 1
ATOM 1815 N N . SER A 1 221 ? 7.890 15.437 4.279 1.00 95.81 221 SER A N 1
ATOM 1816 C CA . SER A 1 221 ? 7.352 16.444 5.203 1.00 95.81 221 SER A CA 1
ATOM 1817 C C . SER A 1 221 ? 5.852 16.244 5.448 1.00 95.81 221 SER A C 1
ATOM 1819 O O . SER A 1 221 ? 5.400 16.217 6.598 1.00 95.81 221 SER A O 1
ATOM 1821 N N . MET A 1 222 ? 5.077 16.011 4.383 1.00 94.31 222 MET A N 1
ATOM 1822 C CA . MET A 1 222 ? 3.644 15.723 4.476 1.00 94.31 222 MET A CA 1
ATOM 1823 C C . MET A 1 222 ? 3.359 14.454 5.289 1.00 94.31 222 MET A C 1
ATOM 1825 O O . MET A 1 222 ? 2.576 14.510 6.239 1.00 94.31 222 MET A O 1
ATOM 1829 N N . LEU A 1 223 ? 4.035 13.344 4.975 1.00 93.88 223 LEU A N 1
ATOM 1830 C CA . LEU A 1 223 ? 3.894 12.076 5.703 1.00 93.88 223 LEU A CA 1
ATOM 1831 C C . LEU A 1 223 ? 4.289 12.216 7.178 1.00 93.88 223 LEU A C 1
ATOM 1833 O O . LEU A 1 223 ? 3.593 11.720 8.064 1.00 93.88 223 LEU A O 1
ATOM 1837 N N . SER A 1 224 ? 5.370 12.941 7.465 1.00 94.12 224 SER A N 1
ATOM 1838 C CA . SER A 1 224 ? 5.808 13.212 8.840 1.00 94.12 224 SER A CA 1
ATOM 1839 C C . SER A 1 224 ? 4.758 14.008 9.618 1.00 94.12 224 SER A C 1
ATOM 1841 O O . SER A 1 224 ? 4.472 13.719 10.777 1.00 94.12 224 SER A O 1
ATOM 1843 N N . ARG A 1 225 ? 4.122 14.996 8.983 1.00 93.62 225 ARG A N 1
ATOM 1844 C CA . ARG A 1 225 ? 3.050 15.772 9.614 1.00 93.62 225 ARG A CA 1
ATOM 1845 C C . ARG A 1 225 ? 1.821 14.914 9.913 1.00 93.62 225 ARG A C 1
ATOM 1847 O O . ARG A 1 225 ? 1.229 15.065 10.981 1.00 93.62 225 ARG A O 1
ATOM 1854 N N . ASP A 1 226 ? 1.419 14.053 8.987 1.00 93.56 226 ASP A N 1
ATOM 1855 C CA . ASP A 1 226 ? 0.207 13.247 9.153 1.00 93.56 226 ASP A CA 1
ATOM 1856 C C . ASP A 1 226 ? 0.408 12.110 10.163 1.00 93.56 226 ASP A C 1
ATOM 1858 O O . ASP A 1 226 ? -0.438 11.924 11.038 1.00 93.56 226 ASP A O 1
ATOM 1862 N N . THR A 1 227 ? 1.581 11.471 10.168 1.00 92.31 227 THR A N 1
ATOM 1863 C CA . THR A 1 227 ? 1.956 10.504 11.216 1.00 92.31 227 THR A CA 1
ATOM 1864 C C . THR A 1 227 ? 1.979 11.140 12.610 1.00 92.31 227 THR A C 1
ATOM 1866 O O . THR A 1 227 ? 1.465 10.554 13.561 1.00 92.31 227 THR A O 1
ATOM 1869 N N . VAL A 1 228 ? 2.485 12.373 12.760 1.00 93.75 228 VAL A N 1
ATOM 1870 C CA . VAL A 1 228 ? 2.439 13.101 14.046 1.00 93.75 228 VAL A CA 1
ATOM 1871 C C . VAL A 1 228 ? 1.000 13.360 14.508 1.00 93.75 228 VAL A C 1
ATOM 1873 O O . VAL A 1 228 ? 0.704 13.219 15.701 1.00 93.75 228 VAL A O 1
ATOM 1876 N N . LYS A 1 229 ? 0.083 13.711 13.594 1.00 93.56 229 LYS A N 1
ATOM 1877 C CA . LYS A 1 229 ? -1.341 13.890 13.935 1.00 93.56 229 LYS A CA 1
ATOM 1878 C C . LYS A 1 229 ? -1.966 12.584 14.421 1.00 93.56 229 LYS A C 1
ATOM 1880 O O . LYS A 1 229 ? -2.637 12.599 15.451 1.00 93.56 229 LYS A O 1
ATOM 1885 N N . GLU A 1 230 ? -1.720 11.473 13.729 1.00 93.88 230 GLU A N 1
ATOM 1886 C CA . GLU A 1 230 ? -2.220 10.150 14.125 1.00 93.88 230 GLU A CA 1
ATOM 1887 C C . GLU A 1 230 ? -1.685 9.713 15.486 1.00 93.88 230 GLU A C 1
ATOM 1889 O O . GLU A 1 230 ? -2.466 9.320 16.352 1.00 93.88 230 GLU A O 1
ATOM 1894 N N . ILE A 1 231 ? -0.379 9.859 15.725 1.00 93.62 231 ILE A N 1
ATOM 1895 C CA . ILE A 1 231 ? 0.234 9.551 17.027 1.00 93.62 231 ILE A CA 1
ATOM 1896 C C . ILE A 1 231 ? -0.423 10.375 18.139 1.00 93.62 231 ILE A C 1
ATOM 1898 O O . ILE A 1 231 ? -0.725 9.851 19.212 1.00 93.62 231 ILE A O 1
ATOM 1902 N N . THR A 1 232 ? -0.681 11.660 17.888 1.00 91.44 232 THR A N 1
ATOM 1903 C CA . THR A 1 232 ? -1.324 12.545 18.869 1.00 91.44 232 THR A CA 1
ATOM 1904 C C . THR A 1 232 ? -2.770 12.122 19.141 1.00 91.44 232 THR A C 1
ATOM 1906 O O . THR A 1 232 ? -3.182 12.070 20.301 1.00 91.44 232 THR A O 1
ATOM 1909 N N . ALA A 1 233 ? -3.527 11.764 18.099 1.00 93.00 233 ALA A N 1
ATOM 1910 C CA . ALA A 1 233 ? -4.899 11.279 18.228 1.00 93.00 233 ALA A CA 1
ATOM 1911 C C . ALA A 1 233 ? -4.968 9.954 19.005 1.00 93.00 233 ALA A C 1
ATOM 1913 O O . ALA A 1 233 ? -5.776 9.823 19.925 1.00 93.00 233 ALA A O 1
ATOM 1914 N N . LEU A 1 234 ? -4.076 9.007 18.701 1.00 94.06 234 LEU A N 1
ATOM 1915 C CA . LEU A 1 234 ? -3.967 7.737 19.424 1.00 94.06 234 LEU A CA 1
ATOM 1916 C C . LEU A 1 234 ? -3.584 7.949 20.890 1.00 94.06 234 LEU A C 1
ATOM 1918 O O . LEU A 1 234 ? -4.159 7.313 21.773 1.00 94.06 234 LEU A O 1
ATOM 1922 N N . LYS A 1 235 ? -2.660 8.874 21.171 1.00 95.00 235 LYS A N 1
ATOM 1923 C CA . LYS A 1 235 ? -2.277 9.220 22.545 1.00 95.00 235 LYS A CA 1
ATOM 1924 C C . LYS A 1 235 ? -3.459 9.791 23.327 1.00 95.00 235 LYS A C 1
ATOM 1926 O O . LYS A 1 235 ? -3.676 9.383 24.465 1.00 95.00 235 LYS A O 1
ATOM 1931 N N . LEU A 1 236 ? -4.242 10.681 22.712 1.00 94.00 236 LEU A N 1
ATOM 1932 C CA . LEU A 1 236 ? -5.444 11.243 23.329 1.00 94.00 236 LEU A CA 1
ATOM 1933 C C . LEU A 1 236 ? -6.500 10.159 23.590 1.00 94.00 236 LEU A C 1
ATOM 1935 O O . LEU A 1 236 ? -7.067 10.098 24.681 1.00 94.00 236 LEU A O 1
ATOM 1939 N N . PHE A 1 237 ? -6.719 9.266 22.623 1.00 95.12 237 PHE A N 1
ATOM 1940 C CA . PHE A 1 237 ? -7.633 8.136 22.777 1.00 95.12 237 PHE A CA 1
ATOM 1941 C C . PHE A 1 237 ? -7.215 7.217 23.932 1.00 95.12 237 PHE A C 1
ATOM 1943 O O . PHE A 1 237 ? -8.043 6.863 24.767 1.00 95.12 237 PHE A O 1
ATOM 1950 N N . LEU A 1 238 ? -5.923 6.898 24.045 1.00 92.88 238 LEU A N 1
ATOM 1951 C CA . LEU A 1 238 ? -5.408 6.083 25.144 1.00 92.88 238 LEU A CA 1
ATOM 1952 C C . LEU A 1 238 ? -5.626 6.760 26.506 1.00 92.88 238 LEU A C 1
ATOM 1954 O O . LEU A 1 238 ? -6.069 6.107 27.448 1.00 92.88 238 LEU A O 1
ATOM 1958 N N . THR A 1 239 ? -5.377 8.072 26.609 1.00 92.81 239 THR A N 1
ATOM 1959 C CA . THR A 1 239 ? -5.649 8.819 27.851 1.00 92.81 239 THR A CA 1
ATOM 1960 C C . THR A 1 239 ? -7.135 8.864 28.196 1.00 92.81 239 THR A C 1
ATOM 1962 O O . THR A 1 239 ? -7.485 8.790 29.369 1.00 92.81 239 THR A O 1
ATOM 1965 N N . PHE A 1 240 ? -8.014 8.934 27.194 1.00 95.19 240 PHE A N 1
ATOM 1966 C CA . PHE A 1 240 ? -9.457 8.880 27.407 1.00 95.19 240 PHE A CA 1
ATOM 1967 C C . PHE A 1 240 ? -9.888 7.524 27.973 1.00 95.19 240 PHE A C 1
ATOM 1969 O O . PHE A 1 240 ? -10.602 7.484 28.970 1.00 95.19 240 PHE A O 1
ATOM 1976 N N . VAL A 1 241 ? -9.400 6.422 27.393 1.00 95.19 241 VAL A N 1
ATOM 1977 C CA . VAL A 1 241 ? -9.675 5.067 27.899 1.00 95.19 241 VAL A CA 1
ATOM 1978 C C . VAL A 1 241 ? -9.163 4.901 29.333 1.00 95.19 241 VAL A C 1
ATOM 1980 O O . VAL A 1 241 ? -9.881 4.368 30.174 1.00 95.19 241 VAL A O 1
ATOM 1983 N N . GLN A 1 242 ? -7.966 5.409 29.643 1.00 94.94 242 GLN A N 1
ATOM 1984 C CA . GLN A 1 242 ? -7.414 5.368 31.001 1.00 94.94 242 GLN A CA 1
ATOM 1985 C C . GLN A 1 242 ? -8.301 6.118 32.007 1.00 94.94 242 GLN A C 1
ATOM 1987 O O . GLN A 1 242 ? -8.640 5.573 33.056 1.00 94.94 242 GLN A O 1
ATOM 1992 N N . LEU A 1 243 ? -8.731 7.338 31.668 1.00 94.19 243 LEU A N 1
ATOM 1993 C CA . LEU A 1 243 ? -9.647 8.117 32.506 1.00 94.19 243 LEU A CA 1
ATOM 1994 C C . LEU A 1 243 ? -11.003 7.424 32.667 1.00 94.19 243 LEU A C 1
ATOM 1996 O O . LEU A 1 243 ? -11.608 7.501 33.730 1.00 94.19 243 LEU A O 1
ATOM 2000 N N . GLN A 1 244 ? -11.483 6.735 31.633 1.00 94.25 244 GLN A N 1
ATOM 2001 C CA . GLN A 1 244 ? -12.740 5.997 31.695 1.00 94.25 244 GLN A CA 1
ATOM 2002 C C . GLN A 1 244 ? -12.662 4.833 32.695 1.00 94.25 244 GLN A C 1
ATOM 2004 O O . GLN A 1 244 ? -13.596 4.649 33.475 1.00 94.25 244 GLN A O 1
ATOM 2009 N N . ILE A 1 245 ? -11.531 4.119 32.733 1.00 94.25 245 ILE A N 1
ATOM 2010 C CA . ILE A 1 245 ? -11.260 3.076 33.736 1.00 94.25 245 ILE A CA 1
ATOM 2011 C C . ILE A 1 245 ? -11.223 3.681 35.146 1.00 94.25 245 ILE A C 1
ATOM 2013 O O . ILE A 1 245 ? -11.876 3.160 36.048 1.00 94.25 245 ILE A O 1
ATOM 2017 N N . GLU A 1 246 ? -10.515 4.799 35.341 1.00 94.94 246 GLU A N 1
ATOM 2018 C CA . GLU A 1 246 ? -10.449 5.481 36.645 1.00 94.94 246 GLU A CA 1
ATOM 2019 C C . GLU A 1 246 ? -11.829 5.963 37.115 1.00 94.94 246 GLU A C 1
ATOM 2021 O O . GLU A 1 246 ? -12.172 5.826 38.290 1.00 94.94 246 GLU A O 1
ATOM 2026 N N . VAL A 1 247 ? -12.655 6.489 36.204 1.00 95.00 247 VAL A N 1
ATOM 2027 C CA . VAL A 1 247 ? -14.037 6.888 36.508 1.00 95.00 247 VAL A CA 1
ATOM 2028 C C . VAL A 1 247 ? -14.867 5.684 36.938 1.00 95.00 247 VAL A C 1
ATOM 2030 O O . VAL A 1 247 ? -15.582 5.779 37.935 1.00 95.00 247 VAL A O 1
ATOM 2033 N N . GLU A 1 248 ? -14.771 4.557 36.235 1.00 94.44 248 GLU A N 1
ATOM 2034 C CA . GLU A 1 248 ? -15.512 3.338 36.572 1.00 94.44 248 GLU A CA 1
ATOM 2035 C C . GLU A 1 248 ? -15.062 2.753 37.926 1.00 94.44 248 GLU A C 1
ATOM 2037 O O . GLU A 1 248 ? -15.889 2.353 38.754 1.00 94.44 248 GLU A O 1
ATOM 2042 N N . GLU A 1 249 ? -13.760 2.794 38.223 1.00 94.75 249 GLU A N 1
ATOM 2043 C CA . GLU A 1 249 ? -13.204 2.386 39.518 1.00 94.75 249 GLU A CA 1
ATOM 2044 C C . GLU A 1 249 ? -13.678 3.295 40.664 1.00 94.75 249 GLU A C 1
ATOM 2046 O O . GLU A 1 249 ? -14.105 2.816 41.725 1.00 94.75 249 GLU A O 1
ATOM 2051 N N . LEU A 1 250 ? -13.665 4.615 40.454 1.00 92.31 250 LEU A N 1
ATOM 2052 C CA . LEU A 1 250 ? -14.186 5.581 41.421 1.00 92.31 250 LEU A CA 1
ATOM 2053 C C . LEU A 1 250 ? -15.694 5.401 41.628 1.00 92.31 250 LEU A C 1
ATOM 2055 O O . LEU A 1 250 ? -16.140 5.346 42.776 1.00 92.31 250 LEU A O 1
ATOM 2059 N N . GLN A 1 251 ? -16.469 5.223 40.556 1.00 92.56 251 GLN A N 1
ATOM 2060 C CA . GLN A 1 251 ? -17.909 4.952 40.627 1.00 92.56 251 GLN A CA 1
ATOM 2061 C C . GLN A 1 251 ? -18.223 3.659 41.390 1.00 92.56 251 GLN A C 1
ATOM 2063 O O . GLN A 1 251 ? -19.215 3.608 42.113 1.00 92.56 251 GLN A O 1
ATOM 2068 N N . SER A 1 252 ? -17.373 2.633 41.297 1.00 93.00 252 SER A N 1
ATOM 2069 C CA . SER A 1 252 ? -17.528 1.380 42.051 1.00 93.00 252 SER A CA 1
ATOM 2070 C C . SER A 1 252 ? -17.094 1.491 43.518 1.00 93.00 252 SER A C 1
ATOM 2072 O O . SER A 1 252 ? -17.686 0.846 44.392 1.00 93.00 252 SER A O 1
ATOM 2074 N N . SER A 1 253 ? -16.051 2.272 43.824 1.00 92.94 253 SER A N 1
ATOM 2075 C CA . SER A 1 253 ? -15.460 2.318 45.172 1.00 92.94 253 SER A CA 1
ATOM 2076 C C . SER A 1 253 ? -16.089 3.364 46.094 1.00 92.94 253 SER A C 1
ATOM 2078 O O . SER A 1 253 ? -16.232 3.108 47.292 1.00 92.94 253 SER A O 1
ATOM 2080 N N . VAL A 1 254 ? -16.491 4.523 45.564 1.00 92.75 254 VAL A N 1
ATOM 2081 C CA . VAL A 1 254 ? -17.033 5.637 46.359 1.00 92.75 254 VAL A CA 1
ATOM 2082 C C . VAL A 1 254 ? -18.327 5.254 47.088 1.00 92.75 254 VAL A C 1
ATOM 2084 O O . VAL A 1 254 ? -18.374 5.468 48.299 1.00 92.75 254 VAL A O 1
ATOM 2087 N N . PRO A 1 255 ? -19.333 4.614 46.457 1.00 92.25 255 PRO A N 1
ATOM 2088 C CA . PRO A 1 255 ? -20.557 4.216 47.155 1.00 92.25 255 PRO A CA 1
ATOM 2089 C C . PRO A 1 255 ? -20.284 3.242 48.301 1.00 92.25 255 PRO A C 1
ATOM 2091 O O . PRO A 1 255 ? -20.861 3.377 49.372 1.00 92.25 255 PRO A O 1
ATOM 2094 N N . LYS A 1 256 ? -19.345 2.303 48.111 1.00 91.44 256 LYS A N 1
ATOM 2095 C CA . LYS A 1 256 ? -18.940 1.348 49.156 1.00 91.44 256 LYS A CA 1
ATOM 2096 C C . LYS A 1 256 ? -18.307 2.065 50.345 1.00 91.44 256 LYS A C 1
ATOM 2098 O O . LYS A 1 256 ? -18.613 1.745 51.487 1.00 91.44 256 LYS A O 1
ATOM 2103 N N . LYS A 1 257 ? -17.431 3.042 50.085 1.00 91.12 257 LYS A N 1
ATOM 2104 C CA . LYS A 1 257 ? -16.808 3.856 51.140 1.00 91.12 257 LYS A CA 1
ATOM 2105 C C . LYS A 1 257 ? -17.841 4.703 51.886 1.00 91.12 257 LYS A C 1
ATOM 2107 O O . LYS A 1 257 ? -17.759 4.786 53.107 1.00 91.12 257 LYS A O 1
ATOM 2112 N N . ILE A 1 258 ? -18.808 5.284 51.172 1.00 92.19 258 ILE A N 1
ATOM 2113 C CA . ILE A 1 258 ? -19.918 6.036 51.774 1.00 92.19 258 ILE A CA 1
ATOM 2114 C C . ILE A 1 258 ? -20.771 5.117 52.652 1.00 92.19 258 ILE A C 1
ATOM 2116 O O . ILE A 1 258 ? -21.020 5.465 53.796 1.00 92.19 258 ILE A O 1
ATOM 2120 N N . ASP A 1 259 ? -21.150 3.932 52.171 1.00 91.00 259 ASP A N 1
ATOM 2121 C CA . ASP A 1 259 ? -21.974 2.979 52.929 1.00 91.00 259 ASP A CA 1
ATOM 2122 C C . ASP A 1 259 ? -21.277 2.505 54.218 1.00 91.00 259 ASP A C 1
ATOM 2124 O O . ASP A 1 259 ? -21.896 2.419 55.276 1.00 91.00 259 ASP A O 1
ATOM 2128 N N . ILE A 1 260 ? -19.960 2.266 54.164 1.00 91.94 260 ILE A N 1
ATOM 2129 C CA . ILE A 1 260 ? -19.156 1.950 55.356 1.00 91.94 260 ILE A CA 1
ATOM 2130 C C . ILE A 1 260 ? -19.144 3.129 56.336 1.00 91.94 260 ILE A C 1
ATOM 2132 O O . ILE A 1 260 ? -19.355 2.930 57.531 1.00 91.94 260 ILE A O 1
ATOM 2136 N N . ALA A 1 261 ? -18.903 4.350 55.849 1.00 89.25 261 ALA A N 1
ATOM 2137 C CA . ALA A 1 261 ? -18.886 5.543 56.693 1.00 89.25 261 ALA A CA 1
ATOM 2138 C C . ALA A 1 261 ? -20.262 5.829 57.316 1.00 89.25 261 ALA A C 1
ATOM 2140 O O . ALA A 1 261 ? -20.332 6.195 58.487 1.00 89.25 261 ALA A O 1
ATOM 2141 N N . GLN A 1 262 ? -21.343 5.606 56.565 1.00 89.06 262 GLN A N 1
ATOM 2142 C CA . GLN A 1 262 ? -22.717 5.756 57.032 1.00 89.06 262 GLN A CA 1
ATOM 2143 C C . GLN A 1 262 ? -23.023 4.742 58.137 1.00 89.06 262 GLN A C 1
ATOM 2145 O O . GLN A 1 262 ? -23.391 5.141 59.232 1.00 89.06 262 GLN A O 1
ATOM 2150 N N . LYS A 1 263 ? -22.736 3.452 57.916 1.00 91.19 263 LYS A N 1
ATOM 2151 C CA . LYS A 1 263 ? -22.892 2.408 58.946 1.00 91.19 263 LYS A CA 1
ATOM 2152 C C . LYS A 1 263 ? -22.099 2.709 60.216 1.00 91.19 263 LYS A C 1
ATOM 2154 O O . LYS A 1 263 ? -22.579 2.452 61.314 1.00 91.19 263 LYS A O 1
ATOM 2159 N N . GLN A 1 264 ? -20.886 3.245 60.075 1.00 92.31 264 GLN A N 1
ATOM 2160 C CA . GLN A 1 264 ? -20.051 3.661 61.203 1.00 92.31 264 GLN A CA 1
ATOM 2161 C C . GLN A 1 264 ? -20.678 4.836 61.976 1.00 92.31 264 GLN A C 1
ATOM 2163 O O . GLN A 1 264 ? -20.632 4.858 63.210 1.00 92.31 264 GLN A O 1
ATOM 2168 N N . ALA A 1 265 ? -21.247 5.811 61.262 1.00 87.00 265 ALA A N 1
ATOM 2169 C CA . ALA A 1 265 ? -21.958 6.936 61.859 1.00 87.00 265 ALA A CA 1
ATOM 2170 C C . ALA A 1 265 ? -23.231 6.465 62.575 1.00 87.00 265 ALA A C 1
ATOM 2172 O O . ALA A 1 265 ? -23.414 6.807 63.738 1.00 87.00 265 ALA A O 1
ATOM 2173 N N . ASP A 1 266 ? -24.032 5.609 61.938 1.00 87.88 266 ASP A N 1
ATOM 2174 C CA . ASP A 1 266 ? -25.262 5.049 62.506 1.00 87.88 266 ASP A CA 1
ATOM 2175 C C . ASP A 1 266 ? -24.963 4.227 63.774 1.00 87.88 266 ASP A C 1
ATOM 2177 O O . ASP A 1 266 ? -25.629 4.392 64.791 1.00 87.88 266 ASP A O 1
ATOM 2181 N N . LEU A 1 267 ? -23.892 3.419 63.772 1.00 90.38 267 LEU A N 1
ATOM 2182 C CA . LEU A 1 267 ? -23.394 2.714 64.967 1.00 90.38 267 LEU A CA 1
ATOM 2183 C C . LEU A 1 267 ? -23.024 3.661 66.117 1.00 90.38 267 LEU A C 1
ATOM 2185 O O . LEU A 1 267 ? -23.149 3.285 67.280 1.00 90.38 267 LEU A O 1
ATOM 2189 N N . SER A 1 268 ? -22.540 4.864 65.803 1.00 88.81 268 SER A N 1
ATOM 2190 C CA . SER A 1 268 ? -22.185 5.875 66.806 1.00 88.81 268 SER A CA 1
ATOM 2191 C C . SER A 1 268 ? -23.398 6.693 67.267 1.00 88.81 268 SER A C 1
ATOM 2193 O O . SER A 1 268 ? -23.391 7.199 68.386 1.00 88.81 268 SER A O 1
ATOM 2195 N N . LEU A 1 269 ? -24.427 6.824 66.422 1.00 87.25 269 LEU A N 1
ATOM 2196 C CA . LEU A 1 269 ? -25.665 7.547 66.717 1.00 87.25 269 LEU A CA 1
ATOM 2197 C C . LEU A 1 269 ? -26.624 6.707 67.571 1.00 87.25 269 LEU A C 1
ATOM 2199 O O . LEU A 1 269 ? -27.227 7.234 68.497 1.00 87.25 269 LEU A O 1
ATOM 2203 N N . MET A 1 270 ? -26.696 5.398 67.311 1.00 89.50 270 MET A N 1
ATOM 2204 C CA . MET A 1 270 ? -27.589 4.452 67.991 1.00 89.50 270 MET A CA 1
ATOM 2205 C C . MET A 1 270 ? -27.547 4.544 69.534 1.00 89.50 270 MET A C 1
ATOM 2207 O O . MET A 1 270 ? -28.606 4.704 70.130 1.00 89.50 270 MET A O 1
ATOM 2211 N N . PRO A 1 271 ? -26.380 4.547 70.219 1.00 87.31 271 PRO A N 1
ATOM 2212 C CA . PRO A 1 271 ? -26.352 4.680 71.680 1.00 87.31 271 PRO A CA 1
ATOM 2213 C C . PRO A 1 271 ? -26.797 6.060 72.192 1.00 87.31 271 PRO A C 1
ATOM 2215 O O . PRO A 1 271 ? -27.300 6.156 73.308 1.00 87.31 271 PRO A O 1
ATOM 2218 N N . LEU A 1 272 ? -26.619 7.126 71.402 1.00 86.50 272 LEU A N 1
ATOM 2219 C CA . LEU A 1 272 ? -27.110 8.467 71.745 1.00 86.50 272 LEU A CA 1
ATOM 2220 C C . LEU A 1 272 ? -28.629 8.559 71.575 1.00 86.50 272 LEU A C 1
ATOM 2222 O O . LEU A 1 272 ? -29.298 9.201 72.383 1.00 86.50 272 LEU A O 1
ATOM 2226 N N . GLU A 1 273 ? -29.172 7.921 70.537 1.00 84.69 273 GLU A N 1
ATOM 2227 C CA . GLU A 1 273 ? -30.616 7.795 70.341 1.00 84.69 273 GLU A CA 1
ATOM 2228 C C . GLU A 1 273 ? -31.245 6.970 71.465 1.00 84.69 273 GLU A C 1
ATOM 2230 O O . GLU A 1 273 ? -32.211 7.442 72.058 1.00 84.69 273 GLU A O 1
ATOM 2235 N N . ASP A 1 274 ? -30.650 5.827 71.831 1.00 89.81 274 ASP A N 1
ATOM 2236 C CA . ASP A 1 274 ? -31.090 4.989 72.954 1.00 89.81 274 ASP A CA 1
ATOM 2237 C C . ASP A 1 274 ? -31.153 5.796 74.263 1.00 89.81 274 ASP A C 1
ATOM 2239 O O . ASP A 1 274 ? -32.157 5.747 74.982 1.00 89.81 274 ASP A O 1
ATOM 2243 N N . GLU A 1 275 ? -30.109 6.582 74.556 1.00 91.19 275 GLU A N 1
ATOM 2244 C CA . GLU A 1 275 ? -30.045 7.454 75.735 1.00 91.19 275 GLU A CA 1
ATOM 2245 C C . GLU A 1 275 ? -31.110 8.563 75.690 1.00 91.19 275 GLU A C 1
ATOM 2247 O O . GLU A 1 275 ? -31.744 8.856 76.708 1.00 91.19 275 GLU A O 1
ATOM 2252 N N . LEU A 1 276 ? -31.371 9.138 74.512 1.00 86.75 276 LEU A N 1
ATOM 2253 C CA . LEU A 1 276 ? -32.423 10.136 74.320 1.00 86.75 276 LEU A CA 1
ATOM 2254 C C . LEU A 1 276 ? -33.822 9.538 74.520 1.00 86.75 276 LEU A C 1
ATOM 2256 O O . LEU A 1 276 ? -34.645 10.157 75.195 1.00 86.75 276 LEU A O 1
ATOM 2260 N N . THR A 1 277 ? -34.095 8.341 73.992 1.00 85.56 277 THR A N 1
ATOM 2261 C CA . THR A 1 277 ? -35.360 7.626 74.243 1.00 85.56 277 THR A CA 1
ATOM 2262 C C . THR A 1 277 ? -35.526 7.273 75.711 1.00 85.56 277 THR A C 1
ATOM 2264 O O . THR A 1 277 ? -36.585 7.531 76.271 1.00 85.56 277 THR A O 1
ATOM 2267 N N . ALA A 1 278 ? -34.477 6.777 76.371 1.00 90.50 278 ALA A N 1
ATOM 2268 C CA . ALA A 1 278 ? -34.529 6.481 77.800 1.00 90.50 278 ALA A CA 1
ATOM 2269 C C . ALA A 1 278 ? -34.836 7.739 78.630 1.00 90.50 278 ALA A C 1
ATOM 2271 O O . ALA A 1 278 ? -35.603 7.681 79.594 1.00 90.50 278 ALA A O 1
ATOM 2272 N N . LEU A 1 279 ? -34.270 8.888 78.247 1.00 89.94 279 LEU A N 1
ATOM 2273 C CA . LEU A 1 279 ? -34.569 10.168 78.883 1.00 89.94 279 LEU A CA 1
ATOM 2274 C C . LEU A 1 279 ? -36.008 10.623 78.599 1.00 89.94 279 LEU A C 1
ATOM 2276 O O . LEU A 1 279 ? -36.676 11.112 79.510 1.00 89.94 279 LEU A O 1
ATOM 2280 N N . ASN A 1 280 ? -36.496 10.437 77.369 1.00 90.94 280 ASN A N 1
ATOM 2281 C CA . ASN A 1 280 ? -37.873 10.753 76.989 1.00 90.94 280 ASN A CA 1
ATOM 2282 C C . ASN A 1 280 ? -38.884 9.921 77.788 1.00 90.94 280 ASN A C 1
ATOM 2284 O O . ASN A 1 280 ? -39.798 10.487 78.383 1.00 90.94 280 ASN A O 1
ATOM 2288 N N . ASP A 1 281 ? -38.669 8.610 77.891 1.00 90.12 281 ASP A N 1
ATOM 2289 C CA . ASP A 1 281 ? -39.498 7.708 78.697 1.00 90.12 281 ASP A CA 1
ATOM 2290 C C . ASP A 1 281 ? -39.520 8.144 80.167 1.00 90.12 281 ASP A C 1
ATOM 2292 O O . ASP A 1 281 ? -40.555 8.101 80.835 1.00 90.12 281 ASP A O 1
ATOM 2296 N N . HIS A 1 282 ? -38.383 8.624 80.680 1.00 91.75 282 HIS A N 1
ATOM 2297 C CA . HIS A 1 282 ? -38.294 9.151 82.037 1.00 91.75 282 HIS A CA 1
ATOM 2298 C C . HIS A 1 282 ? -39.117 10.435 82.216 1.00 91.75 282 HIS A C 1
ATOM 2300 O O . HIS A 1 282 ? -39.802 10.598 83.228 1.00 91.75 282 HIS A O 1
ATOM 2306 N N . VAL A 1 283 ? -39.081 11.342 81.235 1.00 88.38 283 VAL A N 1
ATOM 2307 C CA . VAL A 1 283 ? -39.900 12.564 81.231 1.00 88.38 283 VAL A CA 1
ATOM 2308 C C . VAL A 1 283 ? -41.386 12.221 81.161 1.00 88.38 283 VAL A C 1
ATOM 2310 O O . VAL A 1 283 ? -42.158 12.748 81.965 1.00 88.38 283 VAL A O 1
ATOM 2313 N N . GLU A 1 284 ? -41.789 11.307 80.275 1.00 88.62 284 GLU A N 1
ATOM 2314 C CA . GLU A 1 284 ? -43.175 10.831 80.181 1.00 88.62 284 GLU A CA 1
ATOM 2315 C C . GLU A 1 284 ? -43.634 10.183 81.493 1.00 88.62 284 GLU A C 1
ATOM 2317 O O . GLU A 1 284 ? -44.741 10.446 81.969 1.00 88.62 284 GLU A O 1
ATOM 2322 N N . GLN A 1 285 ? -42.767 9.400 82.142 1.00 90.12 285 GLN A N 1
ATOM 2323 C CA . GLN A 1 285 ? -43.050 8.804 83.446 1.00 90.12 285 GLN A CA 1
ATOM 2324 C C . GLN A 1 285 ? -43.255 9.870 84.533 1.00 90.12 285 GLN A C 1
ATOM 2326 O O . GLN A 1 285 ? -44.202 9.765 85.317 1.00 90.12 285 GLN A O 1
ATOM 2331 N N . ILE A 1 286 ? -42.408 10.904 84.581 1.00 86.75 286 ILE A N 1
ATOM 2332 C CA . ILE A 1 286 ? -42.557 12.026 85.522 1.00 86.75 286 ILE A CA 1
ATOM 2333 C C . ILE A 1 286 ? -43.853 12.794 85.240 1.00 86.75 286 ILE A C 1
ATOM 2335 O O . ILE A 1 286 ? -44.593 13.101 86.177 1.00 86.75 286 ILE A O 1
ATOM 2339 N N . GLN A 1 287 ? -44.170 13.071 83.973 1.00 82.19 287 GLN A N 1
ATOM 2340 C CA . GLN A 1 287 ? -45.424 13.725 83.593 1.00 82.19 287 GLN A CA 1
ATOM 2341 C C . GLN A 1 287 ? -46.640 12.891 84.004 1.00 82.19 287 GLN A C 1
ATOM 2343 O O . GLN A 1 287 ? -47.569 13.431 84.604 1.00 82.19 287 GLN A O 1
ATOM 2348 N N . ALA A 1 288 ? -46.636 11.580 83.760 1.00 81.69 288 ALA A N 1
ATOM 2349 C CA . ALA A 1 288 ? -47.720 10.688 84.167 1.00 81.69 288 ALA A CA 1
ATOM 2350 C C . ALA A 1 288 ? -47.895 10.650 85.697 1.00 81.69 288 ALA A C 1
ATOM 2352 O O . ALA A 1 288 ? -49.023 10.721 86.192 1.00 81.69 288 ALA A O 1
ATOM 2353 N N . GLN A 1 289 ? -46.791 10.601 86.455 1.00 84.75 289 GLN A N 1
ATOM 2354 C CA . GLN A 1 289 ? -46.818 10.693 87.920 1.00 84.75 289 GLN A CA 1
ATOM 2355 C C . GLN A 1 289 ? -47.384 12.038 88.398 1.00 84.75 289 GLN A C 1
ATOM 2357 O O . GLN A 1 289 ? -48.218 12.068 89.304 1.00 84.75 289 GLN A O 1
ATOM 2362 N N . LEU A 1 290 ? -46.984 13.145 87.767 1.00 82.44 290 LEU A N 1
ATOM 2363 C CA . LEU A 1 290 ? -47.483 14.483 88.082 1.00 82.44 290 LEU A CA 1
ATOM 2364 C C . LEU A 1 290 ? -48.984 14.615 87.774 1.00 82.44 290 LEU A C 1
ATOM 2366 O O . LEU A 1 290 ? -49.744 15.082 88.620 1.00 82.44 290 LEU A O 1
ATOM 2370 N N . HIS A 1 291 ? -49.440 14.144 86.611 1.00 79.25 291 HIS A N 1
ATOM 2371 C CA . HIS A 1 291 ? -50.858 14.135 86.240 1.00 79.25 291 HIS A CA 1
ATOM 2372 C C . HIS A 1 291 ? -51.711 13.290 87.195 1.00 79.25 291 HIS A C 1
ATOM 2374 O O . HIS A 1 291 ? -52.818 13.704 87.552 1.00 79.25 291 HIS A O 1
ATOM 2380 N N . ALA A 1 292 ? -51.202 12.142 87.651 1.00 80.06 292 ALA A N 1
ATOM 2381 C CA . ALA A 1 292 ? -51.878 11.303 88.638 1.00 80.06 292 ALA A CA 1
ATOM 2382 C C . ALA A 1 292 ? -52.008 12.001 90.004 1.00 80.06 292 ALA A C 1
ATOM 2384 O O . ALA A 1 292 ? -53.067 11.929 90.625 1.00 80.06 292 ALA A O 1
ATOM 2385 N N . LEU A 1 293 ? -50.970 12.721 90.448 1.00 75.12 293 LEU A N 1
ATOM 2386 C CA . LEU A 1 293 ? -51.007 13.517 91.682 1.00 75.12 293 LEU A CA 1
ATOM 2387 C C . LEU A 1 293 ? -51.976 14.703 91.584 1.00 75.12 293 LEU A C 1
ATOM 2389 O O . LEU A 1 293 ? -52.696 14.979 92.538 1.00 75.12 293 LEU A O 1
ATOM 2393 N N . ILE A 1 294 ? -52.035 15.376 90.432 1.00 69.81 294 ILE A N 1
ATOM 2394 C CA . ILE A 1 294 ? -52.947 16.509 90.186 1.00 69.81 294 ILE A CA 1
ATOM 2395 C C . ILE A 1 294 ? -54.412 16.053 90.049 1.00 69.81 294 ILE A C 1
ATOM 2397 O O . ILE A 1 294 ? -55.323 16.827 90.332 1.00 69.81 294 ILE A O 1
ATOM 2401 N N . SER A 1 295 ? -54.648 14.808 89.627 1.00 70.75 295 SER A N 1
ATOM 2402 C CA . SER A 1 295 ? -55.991 14.223 89.474 1.00 70.75 295 SER A CA 1
ATOM 2403 C C . SER A 1 295 ? -56.470 13.466 90.720 1.00 70.75 295 SER A C 1
ATOM 2405 O O . SER A 1 295 ? -57.555 12.881 90.712 1.00 70.75 295 SER A O 1
ATOM 2407 N N . ALA A 1 296 ? -55.664 13.433 91.786 1.00 71.38 296 ALA A N 1
ATOM 2408 C CA . ALA A 1 296 ? -56.036 12.790 93.034 1.00 71.38 296 ALA A CA 1
ATOM 2409 C C . ALA A 1 296 ? -57.208 13.554 93.697 1.00 71.38 296 ALA A C 1
ATOM 2411 O O . ALA A 1 296 ? -57.169 14.779 93.807 1.00 71.38 296 ALA A O 1
ATOM 2412 N N . PRO A 1 297 ? -58.258 12.860 94.174 1.00 61.06 297 PRO A N 1
ATOM 2413 C CA . PRO A 1 297 ? -59.540 13.468 94.568 1.00 61.06 297 PRO A CA 1
ATOM 2414 C C . PRO A 1 297 ? -59.490 14.343 95.836 1.00 61.06 297 PRO A C 1
ATOM 2416 O O . PRO A 1 297 ? -60.508 14.881 96.263 1.00 61.06 297 PRO A O 1
ATOM 2419 N N . ASN A 1 298 ? -58.325 14.463 96.465 1.00 61.84 298 ASN A N 1
ATOM 2420 C CA . ASN A 1 298 ? -58.057 15.203 97.695 1.00 61.84 298 ASN A CA 1
ATOM 2421 C C . ASN A 1 298 ? -57.230 16.485 97.469 1.00 61.84 298 ASN A C 1
ATOM 2423 O O . ASN A 1 298 ? -56.741 17.066 98.439 1.00 61.84 298 ASN A O 1
ATOM 2427 N N . VAL A 1 299 ? -57.072 16.923 96.217 1.00 62.56 299 VAL A N 1
ATOM 2428 C CA . VAL A 1 299 ? -56.290 18.103 95.826 1.00 62.56 299 VAL A CA 1
ATOM 2429 C C . VAL A 1 299 ? -57.224 19.211 95.311 1.00 62.56 299 VAL A C 1
ATOM 2431 O O . VAL A 1 299 ? -58.101 18.959 94.491 1.00 62.56 299 VAL A O 1
ATOM 2434 N N . ASP A 1 300 ? -57.071 20.445 95.810 1.00 67.75 300 ASP A N 1
ATOM 2435 C CA . ASP A 1 300 ? -57.867 21.607 95.376 1.00 67.75 300 ASP A CA 1
ATOM 2436 C C . ASP A 1 300 ? -57.379 22.125 94.013 1.00 67.75 300 ASP A C 1
ATOM 2438 O O . ASP A 1 300 ? -56.322 22.756 93.903 1.00 67.75 300 ASP A O 1
ATOM 2442 N N . GLN A 1 301 ? -58.173 21.876 92.971 1.00 68.69 301 GLN A N 1
ATOM 2443 C CA . GLN A 1 301 ? -57.846 22.226 91.587 1.00 68.69 301 GLN A CA 1
ATOM 2444 C C . GLN A 1 301 ? -57.612 23.731 91.366 1.00 68.69 301 GLN A C 1
ATOM 2446 O O . GLN A 1 301 ? -56.862 24.108 90.461 1.00 68.69 301 GLN A O 1
ATOM 2451 N N . THR A 1 302 ? -58.225 24.592 92.184 1.00 68.44 302 THR A N 1
ATOM 2452 C CA . THR A 1 302 ? -58.147 26.058 92.050 1.00 68.44 302 THR A CA 1
ATOM 2453 C C . THR A 1 302 ? -56.823 26.591 92.596 1.00 68.44 302 THR A C 1
ATOM 2455 O O . THR A 1 302 ? -56.192 27.447 91.983 1.00 68.44 302 THR A O 1
ATOM 2458 N N . ALA A 1 303 ? -56.351 26.028 93.713 1.00 64.88 303 ALA A N 1
ATOM 2459 C CA . ALA A 1 303 ? -55.053 26.366 94.295 1.00 64.88 303 ALA A CA 1
ATOM 2460 C C . ALA A 1 303 ? -53.886 25.792 93.473 1.00 64.88 303 ALA A C 1
ATOM 2462 O O . ALA A 1 303 ? -52.858 26.449 93.308 1.00 64.88 303 ALA A O 1
ATOM 2463 N N . VAL A 1 304 ? -54.041 24.585 92.913 1.00 67.44 304 VAL A N 1
ATOM 2464 C CA . VAL A 1 304 ? -53.012 23.974 92.056 1.00 67.44 304 VAL A CA 1
ATOM 2465 C C . VAL A 1 304 ? -52.838 24.742 90.752 1.00 67.44 304 VAL A C 1
ATOM 2467 O O . VAL A 1 304 ? -51.706 25.013 90.377 1.00 67.44 304 VAL A O 1
ATOM 2470 N N . THR A 1 305 ? -53.917 25.162 90.090 1.00 68.56 305 THR A N 1
ATOM 2471 C CA . THR A 1 305 ? -53.811 25.963 88.856 1.00 68.56 305 THR A CA 1
ATOM 2472 C C . THR A 1 305 ? -53.147 27.321 89.092 1.00 68.56 305 THR A C 1
ATOM 2474 O O . THR A 1 305 ? -52.333 27.748 88.275 1.00 68.56 305 THR A O 1
ATOM 2477 N N . GLU A 1 306 ? -53.404 27.970 90.230 1.00 69.62 306 GLU A N 1
ATOM 2478 C CA . GLU A 1 306 ? -52.776 29.249 90.589 1.00 69.62 306 GLU A CA 1
ATOM 2479 C C . GLU A 1 306 ? -51.280 29.100 90.940 1.00 69.62 306 GLU A C 1
ATOM 2481 O O . GLU A 1 306 ? -50.457 29.946 90.576 1.00 69.62 306 GLU A O 1
ATOM 2486 N N . ILE A 1 307 ? -50.901 27.997 91.599 1.00 69.50 307 ILE A N 1
ATOM 2487 C CA . ILE A 1 307 ? -49.499 27.666 91.902 1.00 69.50 307 ILE A CA 1
ATOM 2488 C C . ILE A 1 307 ? -48.754 27.227 90.636 1.00 69.50 307 ILE A C 1
ATOM 2490 O O . ILE A 1 307 ? -47.648 27.709 90.406 1.00 69.50 307 ILE A O 1
ATOM 2494 N N . THR A 1 308 ? -49.346 26.386 89.785 1.00 70.31 308 THR A N 1
ATOM 2495 C CA . THR A 1 308 ? -48.772 25.988 88.489 1.00 70.31 308 THR A CA 1
ATOM 2496 C C . THR A 1 308 ? -48.541 27.211 87.605 1.00 70.31 308 THR A C 1
ATOM 2498 O O . THR A 1 308 ? -47.431 27.387 87.114 1.00 70.31 308 THR A O 1
ATOM 2501 N N . HIS A 1 309 ? -49.515 28.123 87.506 1.00 69.19 309 HIS A N 1
ATOM 2502 C CA . HIS A 1 309 ? -49.359 29.378 86.763 1.00 69.19 309 HIS A CA 1
ATOM 2503 C C . HIS A 1 309 ? -48.255 30.273 87.357 1.00 69.19 309 HIS A C 1
ATOM 2505 O O . HIS A 1 309 ? -47.548 30.960 86.624 1.00 69.19 309 HIS A O 1
ATOM 2511 N N . LYS A 1 310 ? -48.053 30.284 88.682 1.00 67.94 310 LYS A N 1
ATOM 2512 C CA . LYS A 1 310 ? -46.916 30.997 89.297 1.00 67.94 310 LYS A CA 1
ATOM 2513 C C . LYS A 1 310 ? -45.570 30.328 89.017 1.00 67.94 310 LYS A C 1
ATOM 2515 O O . LYS A 1 310 ? -44.601 31.037 88.773 1.00 67.94 310 LYS A O 1
ATOM 2520 N N . VAL A 1 311 ? -45.501 28.999 89.050 1.00 68.00 311 VAL A N 1
ATOM 2521 C CA . VAL A 1 311 ? -44.272 28.233 88.785 1.00 68.00 311 VAL A CA 1
ATOM 2522 C C . VAL A 1 311 ? -43.862 28.339 87.316 1.00 68.00 311 VAL A C 1
ATOM 2524 O O . VAL A 1 311 ? -42.683 28.520 87.036 1.00 68.00 311 VAL A O 1
ATOM 2527 N N . GLU A 1 312 ? -44.814 28.323 86.387 1.00 64.94 312 GLU A N 1
ATOM 2528 C CA . GLU A 1 312 ? -44.563 28.476 84.948 1.00 64.94 312 GLU A CA 1
ATOM 2529 C C . GLU A 1 312 ? -44.060 29.888 84.597 1.00 64.94 312 GLU A C 1
ATOM 2531 O O . GLU A 1 312 ? -43.178 30.042 83.761 1.00 64.94 312 GLU A O 1
ATOM 2536 N N . VAL A 1 313 ? -44.517 30.917 85.325 1.00 61.53 313 VAL A N 1
ATOM 2537 C CA . VAL A 1 313 ? -44.005 32.300 85.222 1.00 61.53 313 VAL A CA 1
ATOM 2538 C C . VAL A 1 313 ? -42.640 32.479 85.916 1.00 61.53 313 VAL A C 1
ATOM 2540 O O . VAL A 1 313 ? -41.911 33.422 85.610 1.00 61.53 313 VAL A O 1
ATOM 2543 N N . MET A 1 314 ? -42.269 31.587 86.843 1.00 51.62 314 MET A N 1
ATOM 2544 C CA . MET A 1 314 ? -40.977 31.604 87.551 1.00 51.62 314 MET A CA 1
ATOM 2545 C C . MET A 1 314 ? -39.916 30.685 86.927 1.00 51.62 314 MET A C 1
ATOM 2547 O O . MET A 1 314 ? -38.734 30.835 87.244 1.00 51.62 314 MET A O 1
ATOM 2551 N N . SER A 1 315 ? -40.306 29.748 86.059 1.00 51.47 315 SER A N 1
ATOM 2552 C CA . SER A 1 315 ? -39.376 28.904 85.313 1.00 51.47 315 SER A CA 1
ATOM 2553 C C . SER A 1 315 ? -38.852 29.685 84.102 1.00 51.47 315 SER A C 1
ATOM 2555 O O . SER A 1 315 ? -39.650 30.142 83.285 1.00 51.47 315 SER A O 1
ATOM 2557 N N . PRO A 1 316 ? -37.532 29.885 83.955 1.00 49.09 316 PRO A N 1
ATOM 2558 C CA . PRO A 1 316 ? -36.986 30.571 82.792 1.00 49.09 316 PRO A CA 1
ATOM 2559 C C . PRO A 1 316 ? -37.302 29.761 81.528 1.00 49.09 316 PRO A C 1
ATOM 2561 O O . PRO A 1 316 ? -37.024 28.566 81.467 1.00 49.09 316 PRO A O 1
ATOM 2564 N N . ALA A 1 317 ? -37.876 30.420 80.522 1.00 48.84 317 ALA A N 1
ATOM 2565 C CA . ALA A 1 317 ? -38.312 29.814 79.262 1.00 48.84 317 ALA A CA 1
ATOM 2566 C C . ALA A 1 317 ? -37.166 29.324 78.347 1.00 48.84 317 ALA A C 1
ATOM 2568 O O . ALA A 1 317 ? -37.439 28.849 77.254 1.00 48.84 317 ALA A O 1
ATOM 2569 N N . ASP A 1 318 ? -35.906 29.398 78.784 1.00 41.28 318 ASP A N 1
ATOM 2570 C CA . ASP A 1 318 ? -34.740 28.946 78.025 1.00 41.28 318 ASP A CA 1
ATOM 2571 C C . ASP A 1 318 ? -33.705 28.300 78.964 1.00 41.28 318 ASP A C 1
ATOM 2573 O O . ASP A 1 318 ? -33.181 28.980 79.858 1.00 41.28 318 ASP A O 1
ATOM 2577 N N . PRO A 1 319 ? -33.316 27.026 78.766 1.00 49.16 319 PRO A N 1
ATOM 2578 C CA . PRO A 1 319 ? -32.045 26.557 79.283 1.00 49.16 319 PRO A CA 1
ATOM 2579 C C . PRO A 1 319 ? -30.940 27.236 78.463 1.00 49.16 319 PRO A C 1
ATOM 2581 O O . PRO A 1 319 ? -30.700 26.907 77.304 1.00 49.16 319 PRO A O 1
ATOM 2584 N N . ALA A 1 320 ? -30.261 28.215 79.063 1.00 42.03 320 ALA A N 1
ATOM 2585 C CA . ALA A 1 320 ? -29.047 28.795 78.498 1.00 42.03 320 ALA A CA 1
ATOM 2586 C C . ALA A 1 320 ? -28.066 27.673 78.082 1.00 42.03 320 ALA A C 1
ATOM 2588 O O . ALA A 1 320 ? -27.891 26.715 78.845 1.00 42.03 320 ALA A O 1
ATOM 2589 N N . PRO A 1 321 ? -27.392 27.765 76.919 1.00 42.78 321 PRO A N 1
ATOM 2590 C CA . PRO A 1 321 ? -26.555 26.686 76.417 1.00 42.78 321 PRO A CA 1
ATOM 2591 C C . PRO A 1 321 ? -25.297 26.569 77.281 1.00 42.78 321 PRO A C 1
ATOM 2593 O O . PRO A 1 321 ? -24.285 27.228 77.051 1.00 42.78 321 PRO A O 1
ATOM 2596 N N . SER A 1 322 ? -25.334 25.700 78.287 1.00 46.06 322 SER A N 1
ATOM 2597 C CA . SER A 1 322 ? -24.132 25.232 78.975 1.00 46.06 322 SER A CA 1
ATOM 2598 C C . SER A 1 322 ? -23.488 24.122 78.150 1.00 46.06 322 SER A C 1
ATOM 2600 O O . SER A 1 322 ? -23.471 22.964 78.545 1.00 46.06 322 SER A O 1
ATOM 2602 N N . VAL A 1 323 ? -22.941 24.483 76.989 1.00 43.59 323 VAL A N 1
ATOM 2603 C CA . VAL A 1 323 ? -22.020 23.624 76.236 1.00 43.59 323 VAL A CA 1
ATOM 2604 C C . VAL A 1 323 ? -20.712 24.384 76.075 1.00 43.59 323 VAL A C 1
ATOM 2606 O O . VAL A 1 323 ? -20.450 25.054 75.080 1.00 43.59 323 VAL A O 1
ATOM 2609 N N . ARG A 1 324 ? -19.852 24.280 77.090 1.00 39.94 324 ARG A N 1
ATOM 2610 C CA . ARG A 1 324 ? -18.420 24.508 76.902 1.00 39.94 324 ARG A CA 1
ATOM 2611 C C . ARG A 1 324 ? -17.862 23.226 76.280 1.00 39.94 324 ARG A C 1
ATOM 2613 O O . ARG A 1 324 ? -17.408 22.346 77.002 1.00 39.94 324 ARG A O 1
ATOM 2620 N N . LEU A 1 325 ? -17.920 23.116 74.952 1.00 37.03 325 LEU A N 1
ATOM 2621 C CA . LEU A 1 325 ? -17.140 22.121 74.211 1.00 37.03 325 LEU A CA 1
ATOM 2622 C C . LEU A 1 325 ? -15.660 22.352 74.544 1.00 37.03 325 LEU A C 1
ATOM 2624 O O . LEU A 1 325 ? -15.072 23.368 74.171 1.00 37.03 325 LEU A O 1
ATOM 2628 N N . HIS A 1 326 ? -15.060 21.435 75.301 1.00 36.69 326 HIS A N 1
ATOM 2629 C CA . HIS A 1 326 ? -13.609 21.310 75.336 1.00 36.69 326 HIS A CA 1
ATOM 2630 C C . HIS A 1 326 ? -13.135 20.992 73.910 1.00 36.69 326 HIS A C 1
ATOM 2632 O O . HIS A 1 326 ? -13.670 20.064 73.301 1.00 36.69 326 HIS A O 1
ATOM 2638 N N . PRO A 1 327 ? -12.156 21.725 73.349 1.00 39.84 327 PRO A N 1
ATOM 2639 C CA . PRO A 1 327 ? -11.629 21.408 72.035 1.00 39.84 327 PRO A CA 1
ATOM 2640 C C . PRO A 1 327 ? -10.716 20.190 72.178 1.00 39.84 327 PRO A C 1
ATOM 2642 O O . PRO A 1 327 ? -9.516 20.319 72.413 1.00 39.84 327 PRO A O 1
ATOM 2645 N N . GLN A 1 328 ? -11.279 18.991 72.060 1.00 36.62 328 GLN A N 1
ATOM 2646 C CA . GLN A 1 328 ? -10.481 17.805 71.793 1.00 36.62 328 GLN A CA 1
ATOM 2647 C C . GLN A 1 328 ? -10.276 17.721 70.280 1.00 36.62 328 GLN A C 1
ATOM 2649 O O . GLN A 1 328 ? -11.183 17.406 69.520 1.00 36.62 328 GLN A O 1
ATOM 2654 N N . GLN A 1 329 ? -9.076 18.146 69.881 1.00 44.75 329 GLN A N 1
ATOM 2655 C CA . GLN A 1 329 ? -8.381 17.897 68.616 1.00 44.75 329 GLN A CA 1
ATOM 2656 C C . GLN A 1 329 ? -9.143 17.029 67.600 1.00 44.75 329 GLN A C 1
ATOM 2658 O O . GLN A 1 329 ? -9.025 15.807 67.591 1.00 44.75 329 GLN A O 1
ATOM 2663 N N . ALA A 1 330 ? -9.831 17.680 66.664 1.00 35.38 330 ALA A N 1
ATOM 2664 C CA . ALA A 1 330 ? -10.186 17.069 65.393 1.00 35.38 330 ALA A CA 1
ATOM 2665 C C . ALA A 1 330 ? -9.059 17.357 64.395 1.00 35.38 330 ALA A C 1
ATOM 2667 O O . ALA A 1 330 ? -8.994 18.419 63.776 1.00 35.38 330 ALA A O 1
ATOM 2668 N N . GLN A 1 331 ? -8.148 16.399 64.253 1.00 43.22 331 GLN A N 1
ATOM 2669 C CA . GLN A 1 331 ? -7.194 16.346 63.154 1.00 43.22 331 GLN A CA 1
ATOM 2670 C C . GLN A 1 331 ? -7.944 15.885 61.895 1.00 43.22 331 GLN A C 1
ATOM 2672 O O . GLN A 1 331 ? -7.811 14.750 61.450 1.00 43.22 331 GLN A O 1
ATOM 2677 N N . CYS A 1 332 ? -8.792 16.753 61.344 1.00 29.56 332 CYS A N 1
ATOM 2678 C CA . CYS A 1 332 ? -9.465 16.492 60.078 1.00 29.56 332 CYS A CA 1
ATOM 2679 C C . CYS A 1 332 ? -8.540 16.951 58.944 1.00 29.56 332 CYS A C 1
ATOM 2681 O O . CYS A 1 332 ? -8.326 18.147 58.744 1.00 29.56 332 CYS A O 1
ATOM 2683 N N . HIS A 1 333 ? -7.938 15.986 58.246 1.00 34.97 333 HIS A N 1
ATOM 2684 C CA . HIS A 1 333 ? -7.192 16.231 57.018 1.00 34.97 333 HIS A CA 1
ATOM 2685 C C . HIS A 1 333 ? -8.144 16.843 55.985 1.00 34.97 333 HIS A C 1
ATOM 2687 O O . HIS A 1 333 ? -9.016 16.163 55.449 1.00 34.97 333 HIS A O 1
ATOM 2693 N N . GLN A 1 334 ? -7.971 18.133 55.703 1.00 34.53 334 GLN A N 1
ATOM 2694 C CA . GLN A 1 334 ? -8.541 18.749 54.516 1.00 34.53 334 GLN A CA 1
ATOM 2695 C C . GLN A 1 334 ? -7.827 18.170 53.293 1.00 34.53 334 GLN A C 1
ATOM 2697 O O . GLN A 1 334 ? -6.654 18.455 53.062 1.00 34.53 334 GLN A O 1
ATOM 2702 N N . MET A 1 335 ? -8.535 17.375 52.495 1.00 32.69 335 MET A N 1
ATOM 2703 C CA . MET A 1 335 ? -8.234 17.271 51.072 1.00 32.69 335 MET A CA 1
ATOM 2704 C C . MET A 1 335 ? -9.099 18.292 50.339 1.00 32.69 335 MET A C 1
ATOM 2706 O O . MET A 1 335 ? -10.221 17.999 49.940 1.00 32.69 335 MET A O 1
ATOM 2710 N N . SER A 1 336 ? -8.552 19.493 50.175 1.00 30.50 336 SER A N 1
ATOM 2711 C CA . SER A 1 336 ? -8.943 20.420 49.114 1.00 30.50 336 SER A CA 1
ATOM 2712 C C . SER A 1 336 ? -7.747 20.550 48.171 1.00 30.50 336 SER A C 1
ATOM 2714 O O . SER A 1 336 ? -6.660 20.887 48.642 1.00 30.50 336 SER A O 1
ATOM 2716 N N . PRO A 1 337 ? -7.890 20.299 46.859 1.00 41.81 337 PRO A N 1
ATOM 2717 C CA . PRO A 1 337 ? -6.822 20.537 45.907 1.00 41.81 337 PRO A CA 1
ATOM 2718 C C . PRO A 1 337 ? -6.967 21.957 45.365 1.00 41.81 337 PRO A C 1
ATOM 2720 O O . PRO A 1 337 ? -7.834 22.202 44.532 1.00 41.81 337 PRO A O 1
ATOM 2723 N N . SER A 1 338 ? -6.151 22.905 45.829 1.00 35.34 338 SER A N 1
ATOM 2724 C CA . SER A 1 338 ? -5.852 24.134 45.077 1.00 35.34 338 SER A CA 1
ATOM 2725 C C . SER A 1 338 ? -4.675 24.906 45.676 1.00 35.34 338 SER A C 1
ATOM 2727 O O . SER A 1 338 ? -4.640 25.184 46.867 1.00 35.34 338 SER A O 1
ATOM 2729 N N . SER A 1 339 ? -3.777 25.308 44.775 1.00 34.00 339 SER A N 1
ATOM 2730 C CA . SER A 1 339 ? -2.619 26.200 44.924 1.00 34.00 339 SER A CA 1
ATOM 2731 C C . SER A 1 339 ? -1.312 25.600 45.468 1.00 34.00 339 SER A C 1
ATOM 2733 O O . SER A 1 339 ? -0.980 25.719 46.642 1.00 34.00 339 SER A O 1
ATOM 2735 N N . MET A 1 340 ? -0.492 25.093 44.547 1.00 30.80 340 MET A N 1
ATOM 2736 C CA . MET A 1 340 ? 0.928 25.449 44.503 1.00 30.80 340 MET A CA 1
ATOM 2737 C C . MET A 1 340 ? 1.329 25.637 43.040 1.00 30.80 340 MET A C 1
ATOM 2739 O O . MET A 1 340 ? 1.599 24.683 42.316 1.00 30.80 340 MET A O 1
ATOM 2743 N N . GLY A 1 341 ? 1.290 26.895 42.609 1.00 35.81 341 GLY A N 1
ATOM 2744 C CA . GLY A 1 341 ? 2.183 27.380 41.572 1.00 35.81 341 GLY A CA 1
ATOM 2745 C C . GLY A 1 341 ? 3.525 27.741 42.210 1.00 35.81 341 GLY A C 1
ATOM 2746 O O . GLY A 1 341 ? 3.564 28.212 43.345 1.00 35.81 341 GLY A O 1
ATOM 2747 N N . ASP A 1 342 ? 4.575 27.510 41.430 1.00 37.22 342 ASP A N 1
ATOM 2748 C CA . ASP A 1 342 ? 5.932 28.045 41.529 1.00 37.22 342 ASP A CA 1
ATOM 2749 C C . ASP A 1 342 ? 6.791 27.696 42.749 1.00 37.22 342 ASP A C 1
ATOM 2751 O O . ASP A 1 342 ? 6.810 28.400 43.756 1.00 37.22 342 ASP A O 1
ATOM 2755 N N . GLN A 1 343 ? 7.640 26.677 42.553 1.00 33.66 343 GLN A N 1
ATOM 2756 C CA . GLN A 1 343 ? 9.088 26.741 42.810 1.00 33.66 343 GLN A CA 1
ATOM 2757 C C . GLN A 1 343 ? 9.788 25.457 42.323 1.00 33.66 343 GLN A C 1
ATOM 2759 O O . GLN A 1 343 ? 9.777 24.450 43.019 1.00 33.66 343 GLN A O 1
ATOM 2764 N N . SER A 1 344 ? 10.412 25.509 41.141 1.00 30.95 344 SER A N 1
ATOM 2765 C CA . SER A 1 344 ? 11.821 25.116 40.921 1.00 30.95 344 SER A CA 1
ATOM 2766 C C . SER A 1 344 ? 12.135 25.005 39.424 1.00 30.95 344 SER A C 1
ATOM 2768 O O . SER A 1 344 ? 12.005 23.978 38.766 1.00 30.95 344 SER A O 1
ATOM 2770 N N . ALA A 1 345 ? 12.608 26.123 38.879 1.00 39.69 345 ALA A N 1
ATOM 2771 C CA . ALA A 1 345 ? 13.623 26.069 37.845 1.00 39.69 345 ALA A CA 1
ATOM 2772 C C . ALA A 1 345 ? 14.925 25.563 38.486 1.00 39.69 345 ALA A C 1
ATOM 2774 O O . ALA A 1 345 ? 15.296 26.035 39.561 1.00 39.69 345 ALA A O 1
ATOM 2775 N N . GLY A 1 346 ? 15.616 24.649 37.805 1.00 41.03 346 GLY A N 1
ATOM 2776 C CA . GLY A 1 346 ? 16.992 24.274 38.126 1.00 41.03 346 GLY A CA 1
ATOM 2777 C C . GLY A 1 346 ? 17.178 22.801 38.467 1.00 41.03 346 GLY A C 1
ATOM 2778 O O . GLY A 1 346 ? 17.351 22.469 39.628 1.00 41.03 346 GLY A O 1
ATOM 2779 N N . ASP A 1 347 ? 17.170 21.945 37.445 1.00 31.78 347 ASP A N 1
ATOM 2780 C CA . ASP A 1 347 ? 18.194 20.901 37.297 1.00 31.78 347 ASP A CA 1
ATOM 2781 C C . ASP A 1 347 ? 18.156 20.337 35.869 1.00 31.78 347 ASP A C 1
ATOM 2783 O O . ASP A 1 347 ? 17.749 19.216 35.572 1.00 31.78 347 ASP A O 1
ATOM 2787 N N . THR A 1 348 ? 18.584 21.178 34.928 1.00 40.91 348 THR A N 1
ATOM 2788 C CA . THR A 1 348 ? 19.172 20.714 33.673 1.00 40.91 348 THR A CA 1
ATOM 2789 C C . THR A 1 348 ? 20.615 20.330 33.955 1.00 40.91 348 THR A C 1
ATOM 2791 O O . THR A 1 348 ? 21.481 21.198 34.064 1.00 40.91 348 THR A O 1
ATOM 2794 N N . GLY A 1 349 ? 20.898 19.038 34.040 1.00 44.44 349 GLY A N 1
ATOM 2795 C CA . GLY A 1 349 ? 22.278 18.592 34.088 1.00 44.44 349 GLY A CA 1
ATOM 2796 C C . GLY A 1 349 ? 22.405 17.120 34.401 1.00 44.44 349 GLY A C 1
ATOM 2797 O O . GLY A 1 349 ? 22.190 16.716 35.534 1.00 44.44 349 GLY A O 1
ATOM 2798 N N . ARG A 1 350 ? 22.888 16.372 33.403 1.00 40.53 350 ARG A N 1
ATOM 2799 C CA . ARG A 1 350 ? 23.453 15.022 33.522 1.00 40.53 350 ARG A CA 1
ATOM 2800 C C . ARG A 1 350 ? 22.444 13.871 33.399 1.00 40.53 350 ARG A C 1
ATOM 2802 O O . ARG A 1 350 ? 22.207 13.121 34.335 1.00 40.53 350 ARG A O 1
ATOM 2809 N N . PHE A 1 351 ? 21.989 13.640 32.167 1.00 33.66 351 PHE A N 1
ATOM 2810 C CA . PHE A 1 351 ? 21.940 12.270 31.657 1.00 33.66 351 PHE A CA 1
ATOM 2811 C C . PHE A 1 351 ? 23.019 12.114 30.594 1.00 33.66 351 PHE A C 1
ATOM 2813 O O . PHE A 1 351 ? 23.027 12.773 29.557 1.00 33.66 351 PHE A O 1
ATOM 2820 N N . GLU A 1 352 ? 23.997 11.307 30.973 1.00 38.88 352 GLU A N 1
ATOM 2821 C CA . GLU A 1 352 ? 25.191 10.965 30.230 1.00 38.88 352 GLU A CA 1
ATOM 2822 C C . GLU A 1 352 ? 24.844 10.236 28.930 1.00 38.88 352 GLU A C 1
ATOM 2824 O O . GLU A 1 352 ? 23.940 9.402 28.871 1.00 38.88 352 GLU A O 1
ATOM 2829 N N . ASN A 1 353 ? 25.625 10.563 27.900 1.00 45.53 353 ASN A N 1
ATOM 2830 C CA . ASN A 1 353 ? 25.722 9.889 26.616 1.00 45.53 353 ASN A CA 1
ATOM 2831 C C . ASN A 1 353 ? 25.699 8.360 26.765 1.00 45.53 353 ASN A C 1
ATOM 2833 O O . ASN A 1 353 ? 26.730 7.731 27.004 1.00 45.53 353 ASN A O 1
ATOM 2837 N N . ARG A 1 354 ? 24.543 7.739 26.533 1.00 43.44 354 ARG A N 1
ATOM 2838 C CA . ARG A 1 354 ? 24.493 6.347 26.089 1.00 43.44 354 ARG A CA 1
ATOM 2839 C C . ARG A 1 354 ? 24.526 6.356 24.570 1.00 43.44 354 ARG A C 1
ATOM 2841 O O . ARG A 1 354 ? 23.498 6.441 23.913 1.00 43.44 354 ARG A O 1
ATOM 2848 N N . ILE A 1 355 ? 25.743 6.311 24.031 1.00 49.53 355 ILE A N 1
ATOM 2849 C CA . ILE A 1 355 ? 25.970 5.889 22.651 1.00 49.53 355 ILE A CA 1
ATOM 2850 C C . ILE A 1 355 ? 25.391 4.479 22.551 1.00 49.53 355 ILE A C 1
ATOM 2852 O O . ILE A 1 355 ? 25.879 3.555 23.205 1.00 49.53 355 ILE A O 1
ATOM 2856 N N . ASP A 1 356 ? 24.311 4.343 21.789 1.00 52.09 356 ASP A N 1
ATOM 2857 C CA . ASP A 1 356 ? 23.676 3.065 21.509 1.00 52.09 356 ASP A CA 1
ATOM 2858 C C . ASP A 1 356 ? 24.690 2.156 20.805 1.00 52.09 356 ASP A C 1
ATOM 2860 O O . ASP A 1 356 ? 24.993 2.309 19.619 1.00 52.09 356 ASP A O 1
ATOM 2864 N N . ILE A 1 357 ? 25.243 1.201 21.553 1.00 54.41 357 ILE A N 1
ATOM 2865 C CA . ILE A 1 357 ? 26.219 0.220 21.062 1.00 54.41 357 ILE A CA 1
ATOM 2866 C C . ILE A 1 357 ? 25.616 -0.592 19.900 1.00 54.41 357 ILE A C 1
ATOM 2868 O O . ILE A 1 357 ? 26.334 -0.961 18.976 1.00 54.41 357 ILE A O 1
ATOM 2872 N N . LEU A 1 358 ? 24.290 -0.781 19.871 1.00 51.22 358 LEU A N 1
ATOM 2873 C CA . LEU A 1 358 ? 23.592 -1.405 18.740 1.00 51.22 358 LEU A CA 1
ATOM 2874 C C . LEU A 1 358 ? 23.623 -0.549 17.463 1.00 51.22 358 LEU A C 1
ATOM 2876 O O . LEU A 1 358 ? 23.738 -1.097 16.368 1.00 51.22 358 LEU A O 1
ATOM 2880 N N . GLY A 1 359 ? 23.559 0.780 17.584 1.00 54.41 359 GLY A N 1
ATOM 2881 C CA . GLY A 1 359 ? 23.634 1.691 16.440 1.00 54.41 359 GLY A CA 1
ATOM 2882 C C . GLY A 1 359 ? 25.030 1.721 15.818 1.00 54.41 359 GLY A C 1
ATOM 2883 O O . GLY A 1 359 ? 25.169 1.698 14.596 1.00 54.41 359 GLY A O 1
ATOM 2884 N N . VAL A 1 360 ? 26.070 1.686 16.656 1.00 58.66 360 VAL A N 1
ATOM 2885 C CA . VAL A 1 360 ? 27.471 1.644 16.204 1.00 58.66 360 VAL A CA 1
ATOM 2886 C C . VAL A 1 360 ? 27.823 0.284 15.591 1.00 58.66 360 VAL A C 1
ATOM 2888 O O . VAL A 1 360 ? 28.506 0.242 14.570 1.00 58.66 360 VAL A O 1
ATOM 2891 N N . ILE A 1 361 ? 27.304 -0.825 16.132 1.00 58.12 361 ILE A N 1
ATOM 2892 C CA . ILE A 1 361 ? 27.492 -2.165 15.546 1.00 58.12 361 ILE A CA 1
ATOM 2893 C C . ILE A 1 361 ? 26.821 -2.266 14.167 1.00 58.12 361 ILE A C 1
ATOM 2895 O O . ILE A 1 361 ? 27.448 -2.768 13.234 1.00 58.12 361 ILE A O 1
ATOM 2899 N N . ASN A 1 362 ? 25.609 -1.725 13.998 1.00 60.94 362 ASN A N 1
ATOM 2900 C CA . ASN A 1 362 ? 24.937 -1.706 12.693 1.00 60.94 362 ASN A CA 1
ATOM 2901 C C . ASN A 1 362 ? 25.663 -0.818 11.670 1.00 60.94 362 ASN A C 1
ATOM 2903 O O . ASN A 1 362 ? 25.801 -1.210 10.514 1.00 60.94 362 ASN A O 1
ATOM 2907 N N . MET A 1 363 ? 26.187 0.340 12.083 1.00 64.38 363 MET A N 1
ATOM 2908 C CA . MET A 1 363 ? 26.999 1.201 11.211 1.00 64.38 363 MET A CA 1
ATOM 2909 C C . MET A 1 363 ? 28.289 0.509 10.757 1.00 64.38 363 MET A C 1
ATOM 2911 O O . MET A 1 363 ? 28.610 0.543 9.572 1.00 64.38 363 MET A O 1
ATOM 2915 N N . ILE A 1 364 ? 28.997 -0.171 11.666 1.00 65.88 364 ILE A N 1
ATOM 2916 C CA . ILE A 1 364 ? 30.230 -0.901 11.336 1.00 65.88 364 ILE A CA 1
ATOM 2917 C C . ILE A 1 364 ? 29.928 -2.079 10.398 1.00 65.88 364 ILE A C 1
ATOM 2919 O O . ILE A 1 364 ? 30.668 -2.292 9.440 1.00 65.88 364 ILE A O 1
ATOM 2923 N N . GLN A 1 365 ? 28.825 -2.809 10.598 1.00 64.88 365 GLN A N 1
ATOM 2924 C CA . GLN A 1 365 ? 28.434 -3.903 9.701 1.00 64.88 365 GLN A CA 1
ATOM 2925 C C . GLN A 1 365 ? 28.055 -3.412 8.298 1.00 64.88 365 GLN A C 1
ATOM 2927 O O . GLN A 1 365 ? 28.448 -4.043 7.319 1.00 64.88 365 GLN A O 1
ATOM 2932 N N . ILE A 1 366 ? 27.376 -2.265 8.183 1.00 68.31 366 ILE A N 1
ATOM 2933 C CA . ILE A 1 366 ? 27.049 -1.647 6.887 1.00 68.31 366 ILE A CA 1
ATOM 2934 C C . ILE A 1 366 ? 28.317 -1.143 6.184 1.00 68.31 366 ILE A C 1
ATOM 2936 O O . ILE A 1 366 ? 28.479 -1.375 4.988 1.00 68.31 366 ILE A O 1
ATOM 2940 N N . PHE A 1 367 ? 29.244 -0.520 6.918 1.00 67.81 367 PHE A N 1
ATOM 2941 C CA . PHE A 1 367 ? 30.510 -0.044 6.351 1.00 67.81 367 PHE A CA 1
ATOM 2942 C C . PHE A 1 367 ? 31.397 -1.204 5.881 1.00 67.81 367 PHE A C 1
ATOM 2944 O O . PHE A 1 367 ? 31.976 -1.124 4.803 1.00 67.81 367 PHE A O 1
ATOM 2951 N N . THR A 1 368 ? 31.427 -2.310 6.634 1.00 68.19 368 THR A N 1
ATOM 2952 C CA . THR A 1 368 ? 32.191 -3.519 6.274 1.00 68.19 368 THR A CA 1
ATOM 2953 C C . THR A 1 368 ? 31.607 -4.206 5.032 1.00 68.19 368 THR A C 1
ATOM 2955 O O . THR A 1 368 ? 32.353 -4.687 4.180 1.00 68.19 368 THR A O 1
ATOM 2958 N N . LEU A 1 369 ? 30.276 -4.206 4.882 1.00 66.75 369 LEU A N 1
ATOM 2959 C CA . LEU A 1 369 ? 29.594 -4.685 3.673 1.00 66.75 369 LEU A CA 1
ATOM 2960 C C . LEU A 1 369 ? 29.904 -3.803 2.457 1.00 66.75 369 LEU A C 1
ATOM 2962 O O . LEU A 1 369 ? 30.156 -4.329 1.377 1.00 66.75 369 LEU A O 1
ATOM 2966 N N . PHE A 1 370 ? 29.949 -2.481 2.634 1.00 63.16 370 PHE A N 1
ATOM 2967 C CA . PHE A 1 370 ? 30.301 -1.548 1.561 1.00 63.16 370 PHE A CA 1
ATOM 2968 C C . PHE A 1 370 ? 31.759 -1.684 1.110 1.00 63.16 370 PHE A C 1
ATOM 2970 O O . PHE A 1 370 ? 32.015 -1.703 -0.092 1.00 63.16 370 PHE A O 1
ATOM 2977 N N . THR A 1 371 ? 32.710 -1.847 2.036 1.00 64.88 371 THR A N 1
ATOM 2978 C CA . THR A 1 371 ? 34.122 -2.086 1.684 1.00 64.88 371 THR A CA 1
ATOM 2979 C C . THR A 1 371 ? 34.322 -3.422 0.978 1.00 64.88 371 THR A C 1
ATOM 2981 O O . THR A 1 371 ? 35.078 -3.489 0.016 1.00 64.88 371 THR A O 1
ATOM 2984 N N . HIS A 1 372 ? 33.592 -4.469 1.374 1.00 64.12 372 HIS A N 1
ATOM 2985 C CA . HIS A 1 372 ? 33.725 -5.774 0.726 1.00 64.12 372 HIS A CA 1
ATOM 2986 C C . HIS A 1 372 ? 33.107 -5.788 -0.684 1.00 64.12 372 HIS A C 1
ATOM 2988 O O . HIS A 1 372 ? 33.640 -6.434 -1.583 1.00 64.12 372 HIS A O 1
ATOM 2994 N N . ILE A 1 373 ? 32.025 -5.028 -0.905 1.00 59.38 373 ILE A N 1
ATOM 2995 C CA . ILE A 1 373 ? 31.432 -4.816 -2.237 1.00 59.38 373 ILE A CA 1
ATOM 2996 C C . ILE A 1 373 ? 32.368 -3.981 -3.126 1.00 59.38 373 ILE A C 1
ATOM 2998 O O . ILE A 1 373 ? 32.521 -4.302 -4.300 1.00 59.38 373 ILE A O 1
ATOM 3002 N N . ALA A 1 374 ? 33.043 -2.970 -2.571 1.00 57.72 374 ALA A N 1
ATOM 3003 C CA . ALA A 1 374 ? 34.020 -2.162 -3.302 1.00 57.72 374 ALA A CA 1
ATOM 3004 C C . ALA A 1 374 ? 35.287 -2.948 -3.697 1.00 57.72 374 ALA A C 1
ATOM 3006 O O . ALA A 1 374 ? 35.829 -2.708 -4.765 1.00 57.72 374 ALA A O 1
ATOM 3007 N N . GLU A 1 375 ? 35.733 -3.918 -2.892 1.00 59.66 375 GLU A N 1
ATOM 3008 C CA . GLU A 1 375 ? 36.849 -4.819 -3.248 1.00 59.66 375 GLU A CA 1
ATOM 3009 C C . GLU A 1 375 ? 36.449 -5.924 -4.244 1.00 59.66 375 GLU A C 1
ATOM 3011 O O . GLU A 1 375 ? 37.306 -6.495 -4.911 1.00 59.66 375 GLU A O 1
ATOM 3016 N N . SER A 1 376 ? 35.152 -6.237 -4.355 1.00 60.69 376 SER A N 1
ATOM 3017 C CA . SER A 1 376 ? 34.622 -7.266 -5.270 1.00 60.69 376 SER A CA 1
ATOM 3018 C C . SER A 1 376 ? 34.318 -6.732 -6.674 1.00 60.69 376 SER A C 1
ATOM 3020 O O . SER A 1 376 ? 34.082 -7.505 -7.604 1.00 60.69 376 SER A O 1
ATOM 3022 N N . CYS A 1 377 ? 34.268 -5.411 -6.821 1.00 53.09 377 CYS A N 1
ATOM 3023 C CA . CYS A 1 377 ? 34.055 -4.718 -8.078 1.00 53.09 377 CYS A CA 1
ATOM 3024 C C . CYS A 1 377 ? 35.323 -3.916 -8.353 1.00 53.09 377 CYS A C 1
ATOM 3026 O O . CYS A 1 377 ? 35.493 -2.888 -7.714 1.00 53.09 377 CYS A O 1
ATOM 3028 N N . ASP A 1 378 ? 36.196 -4.376 -9.257 1.00 53.41 378 ASP A N 1
ATOM 3029 C CA . ASP A 1 378 ? 37.429 -3.693 -9.699 1.00 53.41 378 ASP A CA 1
ATOM 3030 C C . ASP A 1 378 ? 37.154 -2.256 -10.204 1.00 53.41 378 ASP A C 1
ATOM 3032 O O . ASP A 1 378 ? 37.146 -1.972 -11.403 1.00 53.41 378 ASP A O 1
ATOM 3036 N N . LEU A 1 379 ? 36.887 -1.329 -9.288 1.00 52.91 379 LEU A N 1
ATOM 3037 C CA . LEU A 1 379 ? 36.633 0.077 -9.552 1.00 52.91 379 LEU A CA 1
ATOM 3038 C C . LEU A 1 379 ? 37.858 0.871 -9.086 1.00 52.91 379 LEU A C 1
ATOM 3040 O O . LEU A 1 379 ? 38.281 0.738 -7.935 1.00 52.91 379 LEU A O 1
ATOM 3044 N N . PRO A 1 380 ? 38.457 1.698 -9.959 1.00 45.59 380 PRO A N 1
ATOM 3045 C CA . PRO A 1 380 ? 39.660 2.439 -9.621 1.00 45.59 380 PRO A CA 1
ATOM 3046 C C . PRO A 1 380 ? 39.338 3.512 -8.574 1.00 45.59 380 PRO A C 1
ATOM 3048 O O . PRO A 1 380 ? 38.565 4.435 -8.824 1.00 45.59 380 PRO A O 1
ATOM 3051 N N . VAL A 1 381 ? 39.953 3.392 -7.397 1.00 47.56 381 VAL A N 1
ATOM 3052 C CA . VAL A 1 381 ? 39.888 4.396 -6.330 1.00 47.56 381 VAL A CA 1
ATOM 3053 C C . VAL A 1 381 ? 40.754 5.592 -6.733 1.00 47.56 381 VAL A C 1
ATOM 3055 O O . VAL A 1 381 ? 41.981 5.526 -6.687 1.00 47.56 381 VAL A O 1
ATOM 3058 N N . THR A 1 382 ? 40.124 6.691 -7.142 1.00 46.72 382 THR A N 1
ATOM 3059 C CA . THR A 1 382 ? 40.771 8.008 -7.222 1.00 46.72 382 THR A CA 1
ATOM 3060 C C . THR A 1 382 ? 40.741 8.664 -5.842 1.00 46.72 382 THR A C 1
ATOM 3062 O O . THR A 1 382 ? 39.676 8.717 -5.227 1.00 46.72 382 THR A O 1
ATOM 3065 N N . SER A 1 383 ? 41.912 9.111 -5.369 1.00 47.97 383 SER A N 1
ATOM 3066 C CA . SER A 1 383 ? 42.151 9.701 -4.040 1.00 47.97 383 SER A CA 1
ATOM 3067 C C . SER A 1 383 ? 41.402 10.997 -3.775 1.00 47.97 383 SER A C 1
ATOM 3069 O O . SER A 1 383 ? 41.375 11.8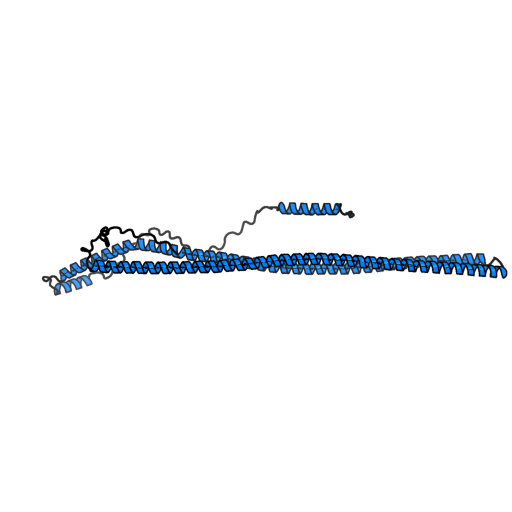19 -4.721 1.00 47.97 383 SER A O 1
#

Solvent-accessible surface area (backbone atoms only — not comparable to full-atom values): 22502 Å² total; per-residue (Å²): 137,83,87,86,81,82,90,76,90,71,80,90,69,81,74,73,82,78,59,61,95,82,39,54,87,90,73,57,51,74,67,59,51,52,52,50,53,51,53,52,50,54,52,51,51,50,55,48,51,52,51,51,51,55,49,53,53,48,54,50,54,49,52,53,49,54,52,48,54,50,50,53,52,49,54,54,51,52,49,54,50,50,53,48,51,52,53,51,50,52,52,50,51,54,50,49,51,53,51,50,54,49,50,53,52,48,52,52,52,52,54,50,51,52,52,54,51,52,52,50,51,51,50,54,54,47,52,52,51,52,52,51,49,53,50,52,52,52,52,51,54,52,51,52,52,50,52,50,53,55,49,67,74,63,68,85,78,85,71,60,60,61,62,49,51,54,56,50,50,54,51,50,51,53,51,50,56,49,51,54,51,50,51,52,51,49,54,51,50,54,50,51,52,51,50,52,52,52,52,51,54,51,49,53,52,50,53,52,50,54,49,52,54,50,53,52,51,51,52,51,52,52,52,52,54,52,51,52,52,50,53,50,52,52,52,51,52,52,53,50,54,52,51,51,50,53,50,53,51,48,66,62,46,50,60,56,52,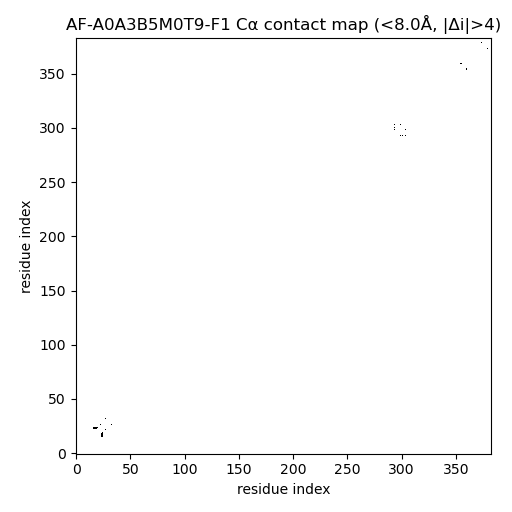49,53,52,52,48,53,54,48,50,65,63,43,48,64,55,51,52,51,50,50,55,49,48,54,49,50,52,49,52,49,52,54,50,53,52,60,68,66,36,94,86,54,62,66,71,63,48,53,55,49,50,55,51,48,61,74,68,48,75,95,63,85,73,86,87,71,83,76,75,87,75,81,78,86,70,81,79,88,71,95,81,88,84,78,88,89,79,88,84,82,89,80,84,84,76,89,73,75,55,64,69,59,54,52,52,50,50,54,53,52,52,52,51,53,53,53,52,72,72,42,98,63,87,83,78,131

Sequence (383 aa):
QPPKKDEKKKKAEAKPPTLINGLTKEEISREQIEDHVVRLREVLDREREERNYFQLERDKIQSFREVTDRKHSEVKAELKNLEKAIEDDQAHHLVGIKVFKQKMKHLLCEHHNTVTELEADIVTSTDVLEDEQSQLEADLYKEMMGILVEMQESSCEDVFKELLLVQTAVRNKTEIQQLEKEHDNIMKSVTCERELLWKSHFGNLNEDIERCISDAKELISMLSRDTVKEITALKLFLTFVQLQIEVEELQSSVPKKIDIAQKQADLSLMPLEDELTALNDHVEQIQAQLHALISAPNVDQTAVTEITHKVEVMSPADPAPSVRLHPQQAQCHQMSPSSMGDQSAGDTGRFENRIDILGVINMIQIFTLFTHIAESCDLPVTS

Foldseek 3Di:
DDDDDDDDDDDPDPDDQPDDPNDGPVPQPPVNVVVSVVVVVVVVVVVVVVVVVVVVVVVVVVVVVVVVVVVVVVVVVVVVVVVVVVVVVVVVVVVVVVVVVVVVVVVVVVVVVVVVVVVVVVVVVVVVVVVVVVVVVVVVVVVVVVVVVVVVVVDDDDPVVPVCVVVVVVVVVVVVVVVVVVVVVVVVVVVVVVVVVVVVVVVVVVVVVVVVVVVVVVVVVVVVVVVVVVVVVVVVVVVVVVVVVVVVVCVVVVVVVVVVVVVVVCVVVVVVVVVVVVVVVVVVVVVVVVVCVQPPPPDDVVVVVVVVVVVVVVDPPDDDDPDPPDPDDDPDDDPDDDDDDDDDDDDPDDDDDPPPPVVVVVVVVVVVVVVVVVVVDPDDDDD